Protein AF-A0A8J4GM22-F1 (afdb_monomer)

Radius of gyration: 47.21 Å; Cα contacts (8 Å, |Δi|>4): 426; chains: 1; bounding box: 125×74×125 Å

Solvent-accessible surface area (backbone atoms only — not comparable to full-atom values): 36201 Å² total; per-residue (Å²): 140,79,90,80,89,84,86,87,88,87,83,91,80,89,82,84,86,87,79,89,84,83,90,82,89,83,86,84,83,87,82,82,90,81,92,77,83,81,80,82,82,84,78,85,82,79,86,81,78,82,86,79,85,82,81,85,83,84,86,86,83,88,88,83,91,79,90,82,90,79,90,78,91,88,84,84,91,88,82,87,88,84,87,84,86,90,83,87,86,89,84,86,89,90,89,87,78,80,75,73,51,53,61,50,50,50,51,50,49,50,51,50,48,47,52,50,51,53,50,48,52,52,49,50,51,52,49,51,53,51,51,52,50,52,50,51,55,52,48,53,53,50,54,51,51,50,53,50,50,52,51,50,51,52,52,50,51,51,48,52,51,51,52,51,51,51,56,59,68,68,51,79,76,40,59,66,45,91,52,80,53,51,46,39,69,74,63,79,39,88,57,54,51,57,55,52,59,72,46,36,85,80,39,56,86,64,54,35,61,39,49,53,47,50,39,50,34,40,53,47,43,74,58,23,39,33,63,24,60,54,40,49,40,53,44,51,31,50,48,25,52,50,33,50,50,56,23,36,43,47,24,23,24,67,13,77,46,50,73,67,56,46,49,51,50,50,59,73,58,65,80,54,83,75,75,85,87,61,80,56,59,31,48,31,37,50,51,53,43,49,56,49,38,54,50,45,50,49,53,37,60,69,45,49,59,24,47,47,81,56,17,66,59,42,49,57,67,54,58,44,68,61,52,52,49,52,52,51,46,55,49,49,55,52,37,53,50,49,51,50,52,50,52,40,28,62,74,13,89,28,39,87,74,49,53,68,72,58,53,53,53,46,50,52,29,50,45,42,44,74,67,41,75,70,86,71,72,46,37,55,54,43,36,51,51,34,54,75,58,69,27,68,69,46,38,39,74,41,36,62,72,52,54,68,35,66,66,50,43,46,57,49,35,54,70,26,80,50,48,70,68,56,50,36,51,44,37,43,63,63,47,44,75,48,58,62,72,54,44,60,38,70,63,55,53,47,48,43,49,75,76,42,64,90,48,69,58,42,43,50,64,61,46,66,61,48,46,63,59,49,55,74,63,62,77,91,74,81,47,66,66,57,44,52,49,49,48,58,47,54,67,36,67,68,46,42,54,51,36,51,52,49,34,36,53,49,52,73,49,76,79,72,86,89,67,82,50,78,69,71,53,50,48,33,54,64,25,51,42,47,50,44,69,58,79,90,45,79,68,45,62,56,54,52,52,51,51,50,48,52,52,50,48,54,55,53,74,72,53,85,86,81,91,78,94,75,86,78,78,85,79,78,88,89,74,78,62,72,62,63,57,50,50,54,52,53,56,61,67,73,67,68,78,89,83,81,88,130

Sequence (598 aa):
MGCGASQPAPRAAEPTAPEKAPATTGGSVSGGAQGAIPPPSPTPAKPLTPPKSPAAPTSAPSRKVTEVASSKELAKEVTSASSPALNAPSKSPSVASSRASSARREQEAAAAAKAAADAQAAQEEARASRLAQLAAEAQAARDEATAAAEAQAAAAAAAAAAEAAAAEAARPIPVARDSPLIDVIRGEAFDIRDKVKDSMPSMPFPVSAAAKEVVTLANQSANCFANADNLSALRQRAVAGLALLHIYSDLLRDAPPTPAAAAAAAAAVGGGAAVPGGAAAGMGLHAATSTFRDLVAAMSAFARPYCGRGCVLHMLAADPAAEKAAFARLVSELTILADDLMNRARNSRGWSGVPQSLSGRADDALLVLRLGPSYTDHLTKLQGAVKSAGGLDTVCGSPEAFLDSALVIQELSLGSKISKDLAVSLLTAHADRSPARLLQQPELRLLWRTSFGSEAEVSWGAWWEAFPAGIAKLPGLGMGPLAQKLGAMLADELSKAAFQRHVLAANNVIPVAGRGLESEAGISAYALAAAFGAPLTDAAAAGFDDLAGEVAAALASATVPIEGPYQLPPLPPLHVPREELAEKVAAALQGGDGSKCR

Mean predicted aligned error: 19.18 Å

InterPro domains:
  IPR051425 Formin Homology [PTHR45725] (91-565)

Nearest PDB structures (foldseek):
  2jsw-assembly1_A  TM=3.229E-01  e=4.312E+00  Mus musculus
  2d29-assembly1_A  TM=3.434E-01  e=6.678E+00  Thermus thermophilus HB8
  3nf4-assembly1_B-2  TM=3.512E-01  e=8.310E+00  Mycolicibacterium thermoresistibile

Organism: NCBI:txid1737510

Structure (mmCIF, N/CA/C/O backbone):
data_AF-A0A8J4GM22-F1
#
_entry.id   AF-A0A8J4GM22-F1
#
loop_
_atom_site.group_PDB
_atom_site.id
_atom_site.type_symbol
_atom_site.label_atom_id
_atom_site.label_alt_id
_atom_site.label_comp_id
_atom_site.label_asym_id
_atom_site.label_entity_id
_atom_site.label_seq_id
_atom_site.pdbx_PDB_ins_code
_atom_site.Cartn_x
_atom_site.Cartn_y
_atom_site.Cartn_z
_atom_site.occupancy
_atom_site.B_iso_or_equiv
_atom_site.auth_seq_id
_atom_site.auth_comp_id
_atom_site.auth_asym_id
_atom_site.auth_atom_id
_atom_site.pdbx_PDB_model_num
ATOM 1 N N . MET A 1 1 ? 62.733 -4.405 -6.139 1.00 35.25 1 MET A N 1
ATOM 2 C CA . MET A 1 1 ? 62.436 -4.429 -7.588 1.00 35.25 1 MET A CA 1
ATOM 3 C C . MET A 1 1 ? 60.925 -4.343 -7.715 1.00 35.25 1 MET A C 1
ATOM 5 O O . MET A 1 1 ? 60.274 -5.187 -7.130 1.00 35.25 1 MET A O 1
ATOM 9 N N . GLY A 1 2 ? 60.270 -3.373 -8.333 1.00 33.25 2 GLY A N 1
ATOM 10 C CA . GLY A 1 2 ? 60.649 -2.154 -9.035 1.00 33.25 2 GLY A CA 1
ATOM 11 C C . GLY A 1 2 ? 59.340 -1.569 -9.595 1.00 33.25 2 GLY A C 1
ATOM 12 O O . GLY A 1 2 ? 58.549 -2.342 -10.116 1.00 33.25 2 GLY A O 1
ATOM 13 N N . CYS A 1 3 ? 59.139 -0.261 -9.387 1.00 32.84 3 CYS A N 1
ATOM 14 C CA . CYS A 1 3 ? 58.398 0.757 -10.165 1.00 32.84 3 CYS A CA 1
ATOM 15 C C . CYS A 1 3 ? 57.112 0.378 -10.945 1.00 32.84 3 CYS A C 1
ATOM 17 O O . CYS A 1 3 ? 57.103 -0.587 -11.688 1.00 32.84 3 CYS A O 1
ATOM 19 N N . GLY A 1 4 ? 56.028 1.161 -10.977 1.00 31.83 4 GLY A N 1
ATOM 20 C CA . GLY A 1 4 ? 55.754 2.529 -10.525 1.00 31.83 4 GLY A CA 1
ATOM 21 C C . GLY A 1 4 ? 54.597 3.154 -11.342 1.00 31.83 4 GLY A C 1
ATOM 22 O O . GLY A 1 4 ? 54.281 2.632 -12.406 1.00 31.83 4 GLY A O 1
ATOM 23 N N . ALA A 1 5 ? 54.069 4.294 -10.849 1.00 36.69 5 ALA A N 1
ATOM 24 C CA . ALA A 1 5 ? 53.465 5.430 -11.591 1.00 36.69 5 ALA A CA 1
ATOM 25 C C . ALA A 1 5 ? 52.091 5.183 -12.289 1.00 36.69 5 ALA A C 1
ATOM 27 O O . ALA A 1 5 ? 51.874 4.129 -12.858 1.00 36.69 5 ALA A O 1
ATOM 28 N N . SER A 1 6 ? 51.079 6.063 -12.340 1.00 34.28 6 SER A N 1
ATOM 29 C CA . SER A 1 6 ? 50.893 7.483 -11.998 1.00 34.28 6 SER A CA 1
ATOM 30 C C . SER A 1 6 ? 49.385 7.821 -11.903 1.00 34.28 6 SER A C 1
ATOM 32 O O . SER A 1 6 ? 48.554 7.176 -12.534 1.00 34.28 6 SER A O 1
ATOM 34 N N . GLN A 1 7 ? 49.072 8.876 -11.144 1.00 37.50 7 GLN A N 1
ATOM 35 C CA . GLN A 1 7 ? 47.812 9.654 -11.071 1.00 37.50 7 GLN A CA 1
ATOM 36 C C . GLN A 1 7 ? 47.482 10.378 -12.413 1.00 37.50 7 GLN A C 1
ATOM 38 O O . GLN A 1 7 ? 48.408 10.511 -13.218 1.00 37.50 7 GLN A O 1
ATOM 43 N N . PRO A 1 8 ? 46.245 10.890 -12.683 1.00 52.12 8 PRO A N 1
ATOM 44 C CA . PRO A 1 8 ? 45.734 12.095 -11.994 1.00 52.12 8 PRO A CA 1
ATOM 45 C C . PRO A 1 8 ? 44.201 12.255 -11.820 1.00 52.12 8 PRO A C 1
ATOM 47 O O . PRO A 1 8 ? 43.378 11.587 -12.438 1.00 52.12 8 PRO A O 1
ATOM 50 N N . ALA A 1 9 ? 43.853 13.208 -10.948 1.00 42.12 9 ALA A N 1
ATOM 51 C CA . ALA A 1 9 ? 42.514 13.722 -10.642 1.00 42.12 9 ALA A CA 1
ATOM 52 C C . ALA A 1 9 ? 41.910 14.601 -11.758 1.00 42.12 9 ALA A C 1
ATOM 54 O O . ALA A 1 9 ? 42.650 15.132 -12.590 1.00 42.12 9 ALA A O 1
ATOM 55 N N . PRO A 1 10 ? 40.598 14.905 -11.676 1.00 53.06 10 PRO A N 1
ATOM 56 C CA . PRO A 1 10 ? 40.133 16.225 -12.088 1.00 53.06 10 PRO A CA 1
ATOM 57 C C . PRO A 1 10 ? 39.204 16.938 -11.089 1.00 53.06 10 PRO A C 1
ATOM 59 O O . PRO A 1 10 ? 38.566 16.354 -10.217 1.00 53.06 10 PRO A O 1
ATOM 62 N N . ARG A 1 11 ? 39.215 18.261 -11.272 1.00 35.34 11 ARG A N 1
ATOM 63 C CA . ARG A 1 11 ? 38.617 19.364 -10.515 1.00 35.34 11 ARG A CA 1
ATOM 64 C C . ARG A 1 11 ? 37.084 19.383 -10.545 1.00 35.34 11 ARG A C 1
ATOM 66 O O . ARG A 1 11 ? 36.478 19.077 -11.566 1.00 35.34 11 ARG A O 1
ATOM 73 N N . ALA A 1 12 ? 36.500 19.872 -9.451 1.00 33.97 12 ALA A N 1
ATOM 74 C CA . ALA A 1 12 ? 35.110 20.302 -9.357 1.00 33.97 12 ALA A CA 1
ATOM 75 C C . ALA A 1 12 ? 34.897 21.652 -10.068 1.00 33.97 12 ALA A C 1
ATOM 77 O O . ALA A 1 12 ? 35.715 22.564 -9.930 1.00 33.97 12 ALA A O 1
ATOM 78 N N . ALA A 1 13 ? 33.789 21.768 -10.799 1.00 37.97 13 ALA A N 1
ATOM 79 C CA . ALA A 1 13 ? 33.247 23.020 -11.309 1.00 37.97 13 ALA A CA 1
ATOM 80 C C . ALA A 1 13 ? 31.799 23.154 -10.810 1.00 37.97 13 ALA A C 1
ATOM 82 O O . ALA A 1 13 ? 30.974 22.273 -11.053 1.00 37.97 13 ALA A O 1
ATOM 83 N N . GLU A 1 14 ? 31.521 24.237 -10.084 1.00 41.38 14 GLU A N 1
ATOM 84 C CA . GLU A 1 14 ? 30.175 24.700 -9.733 1.00 41.38 14 GLU A CA 1
ATOM 85 C C . GLU A 1 14 ? 29.435 25.206 -10.979 1.00 41.38 14 GLU A C 1
ATOM 87 O O . GLU A 1 14 ? 30.042 25.894 -11.805 1.00 41.38 14 GLU A O 1
ATOM 92 N N . PRO A 1 15 ? 28.115 24.975 -11.083 1.00 48.56 15 PRO A N 1
ATOM 93 C CA . PRO A 1 15 ? 27.258 25.822 -11.889 1.00 48.56 15 PRO A CA 1
ATOM 94 C C . PRO A 1 15 ? 26.324 26.685 -11.031 1.00 48.56 15 PRO A C 1
ATOM 96 O O . PRO A 1 15 ? 25.551 26.219 -10.194 1.00 48.56 15 PRO A O 1
ATOM 99 N N . THR A 1 16 ? 26.416 27.973 -11.332 1.00 38.19 16 THR A N 1
ATOM 100 C CA . THR A 1 16 ? 25.575 29.111 -10.970 1.00 38.19 16 THR A CA 1
ATOM 101 C C . THR A 1 16 ? 24.104 28.908 -11.358 1.00 38.19 16 THR A C 1
ATOM 103 O O . THR A 1 16 ? 23.786 28.437 -12.450 1.00 38.19 16 THR A O 1
ATOM 106 N N . ALA A 1 17 ? 23.197 29.327 -10.473 1.00 42.97 17 ALA A N 1
ATOM 107 C CA . ALA A 1 17 ? 21.759 29.416 -10.721 1.00 42.97 17 ALA A CA 1
ATOM 108 C C . ALA A 1 17 ? 21.400 30.595 -11.647 1.00 42.97 17 ALA A C 1
ATOM 110 O O . ALA A 1 17 ? 22.070 31.629 -11.587 1.00 42.97 17 ALA A O 1
ATOM 111 N N . PRO A 1 18 ? 20.288 30.508 -12.401 1.00 52.31 18 PRO A N 1
ATOM 112 C CA . PRO A 1 18 ? 19.575 31.690 -12.846 1.00 52.31 18 PRO A CA 1
ATOM 113 C C . PRO A 1 18 ? 18.216 31.874 -12.158 1.00 52.31 18 PRO A C 1
ATOM 115 O O . PRO A 1 18 ? 17.542 30.956 -11.694 1.00 52.31 18 PRO A O 1
ATOM 118 N N . GLU A 1 19 ? 17.894 33.153 -12.107 1.00 36.34 19 GLU A N 1
ATOM 119 C CA . GLU A 1 19 ? 16.958 33.900 -11.290 1.00 36.34 19 GLU A CA 1
ATOM 120 C C . GLU A 1 19 ? 15.553 34.007 -11.928 1.00 36.34 19 GLU A C 1
ATOM 122 O O . GLU A 1 19 ? 15.370 33.791 -13.125 1.00 36.34 19 GLU A O 1
ATOM 127 N N . LYS A 1 20 ? 14.558 34.338 -11.089 1.00 39.25 20 LYS A N 1
ATOM 128 C CA . LYS A 1 20 ? 13.142 34.678 -11.390 1.00 39.25 20 LYS A CA 1
ATOM 129 C C . LYS A 1 20 ? 13.026 35.711 -12.535 1.00 39.25 20 LYS A C 1
ATOM 131 O O . LYS A 1 20 ? 13.919 36.525 -12.698 1.00 39.25 20 LYS A O 1
ATOM 136 N N . ALA A 1 21 ? 11.951 35.826 -13.325 1.00 39.94 21 ALA A N 1
ATOM 137 C CA . ALA A 1 21 ? 10.521 36.061 -13.023 1.00 39.94 21 ALA A CA 1
ATOM 138 C C . ALA A 1 21 ? 9.739 36.172 -14.382 1.00 39.94 21 ALA A C 1
ATOM 140 O O . ALA A 1 21 ? 10.370 35.947 -15.414 1.00 39.94 21 ALA A O 1
ATOM 141 N N . PRO A 1 22 ? 8.464 36.636 -14.487 1.00 52.25 22 PRO A N 1
ATOM 142 C CA . PRO A 1 22 ? 7.407 36.815 -13.490 1.00 52.25 22 PRO A CA 1
ATOM 143 C C . PRO A 1 22 ? 6.038 36.204 -13.887 1.00 52.25 22 PRO A C 1
ATOM 145 O O . PRO A 1 22 ? 5.769 35.810 -15.020 1.00 52.25 22 PRO A O 1
ATOM 148 N N . ALA A 1 23 ? 5.145 36.199 -12.898 1.00 38.38 23 ALA A N 1
ATOM 149 C CA . ALA A 1 23 ? 3.722 35.929 -13.019 1.00 38.38 23 ALA A CA 1
ATOM 150 C C . ALA A 1 23 ? 2.987 36.989 -13.860 1.00 38.38 23 ALA A C 1
ATOM 152 O O . ALA A 1 23 ? 3.248 38.184 -13.734 1.00 38.38 23 ALA A O 1
ATOM 153 N N . THR A 1 24 ? 1.990 36.550 -14.630 1.00 36.03 24 THR A N 1
ATOM 154 C CA . THR A 1 24 ? 0.902 37.401 -15.123 1.00 36.03 24 THR A CA 1
ATOM 155 C C . THR A 1 24 ? -0.438 36.788 -14.730 1.00 36.03 24 THR A C 1
ATOM 157 O O . THR A 1 24 ? -0.842 35.721 -15.181 1.00 36.03 24 THR A O 1
ATOM 160 N N . THR A 1 25 ? -1.105 37.486 -13.819 1.00 36.16 25 THR A N 1
ATOM 161 C CA . THR A 1 25 ? -2.525 37.384 -13.488 1.00 36.16 25 THR A CA 1
ATOM 162 C C . THR A 1 25 ? -3.356 38.137 -14.521 1.00 36.16 25 THR A C 1
ATOM 164 O O . THR A 1 25 ? -3.021 39.269 -14.865 1.00 36.16 25 THR A O 1
ATOM 167 N N . GLY A 1 26 ? -4.483 37.563 -14.936 1.00 33.03 26 GLY A N 1
ATOM 168 C CA . GLY A 1 26 ? -5.502 38.273 -15.707 1.00 33.03 26 GLY A CA 1
ATOM 169 C C . GLY A 1 26 ? -6.612 37.337 -16.167 1.00 33.03 26 GLY A C 1
ATOM 170 O O . GLY A 1 26 ? -6.520 36.753 -17.239 1.00 33.03 26 GLY A O 1
ATOM 171 N N . GLY A 1 27 ? -7.641 37.160 -15.338 1.00 34.75 27 GLY A N 1
ATOM 172 C CA . GLY A 1 27 ? -8.864 36.456 -15.726 1.00 34.75 27 GLY A CA 1
ATOM 173 C C . GLY A 1 27 ? -9.862 37.373 -16.430 1.00 34.75 27 GLY A C 1
ATOM 174 O O . GLY A 1 27 ? -9.801 38.584 -16.234 1.00 34.75 27 GLY A O 1
ATOM 175 N N . SER A 1 28 ? -10.813 36.798 -17.178 1.00 30.81 28 SER A N 1
ATOM 176 C CA . SER A 1 28 ? -12.218 37.243 -17.179 1.00 30.81 28 SER A CA 1
ATOM 177 C C . SER A 1 28 ? -13.134 36.527 -18.185 1.00 30.81 28 SER A C 1
ATOM 179 O O . SER A 1 28 ? -12.889 36.531 -19.382 1.00 30.81 28 SER A O 1
ATOM 181 N N . VAL A 1 29 ? -14.217 35.994 -17.608 1.00 33.44 29 VAL A N 1
ATOM 182 C CA . VAL A 1 29 ? -15.642 35.942 -18.006 1.00 33.44 29 VAL A CA 1
ATOM 183 C C . VAL A 1 29 ? -16.123 35.350 -19.356 1.00 33.44 29 VAL A C 1
ATOM 185 O O . VAL A 1 29 ? -15.887 35.877 -20.433 1.00 33.44 29 VAL A O 1
ATOM 188 N N . SER A 1 30 ? -17.000 34.344 -19.187 1.00 33.66 30 SER A N 1
ATOM 189 C CA . SER A 1 30 ? -18.301 34.078 -19.850 1.00 33.66 30 SER A CA 1
ATOM 190 C C . SER A 1 30 ? -18.433 33.863 -21.361 1.00 33.66 30 SER A C 1
ATOM 192 O O . SER A 1 30 ? -18.213 34.771 -22.152 1.00 33.66 30 SER A O 1
ATOM 194 N N . GLY A 1 31 ? -19.145 32.776 -21.692 1.00 30.44 31 GLY A N 1
ATOM 195 C CA . GLY A 1 31 ? -20.363 32.892 -22.504 1.00 30.44 31 GLY A CA 1
ATOM 196 C C . GLY A 1 31 ? -20.558 31.848 -23.606 1.00 30.44 31 GLY A C 1
ATOM 197 O O . GLY A 1 31 ? -19.811 31.825 -24.569 1.00 30.44 31 GLY A O 1
ATOM 198 N N . GLY A 1 32 ? -21.658 31.091 -23.507 1.00 30.34 32 GLY A N 1
ATOM 199 C CA . GLY A 1 32 ? -22.561 30.865 -24.645 1.00 30.34 32 GLY A CA 1
ATOM 200 C C . GLY A 1 32 ? -22.270 29.719 -25.620 1.00 30.34 32 GLY A C 1
ATOM 201 O O . GLY A 1 32 ? -21.440 29.837 -26.506 1.00 30.34 32 GLY A O 1
ATOM 202 N N . ALA A 1 33 ? -23.071 28.658 -25.481 1.00 33.34 33 ALA A N 1
ATOM 203 C CA . ALA A 1 33 ? -23.758 27.888 -26.527 1.00 33.34 33 ALA A CA 1
ATOM 204 C C . ALA A 1 33 ? -23.201 27.882 -27.970 1.00 33.34 33 ALA A C 1
ATOM 206 O O . ALA A 1 33 ? -23.183 28.911 -28.630 1.00 33.34 33 ALA A O 1
ATOM 207 N N . GLN A 1 34 ? -23.006 26.687 -28.537 1.00 34.66 34 GLN A N 1
ATOM 208 C CA . GLN A 1 34 ? -23.860 26.127 -29.603 1.00 34.66 34 GLN A CA 1
ATOM 209 C C . GLN A 1 34 ? -23.252 24.836 -30.160 1.00 34.66 34 GLN A C 1
ATOM 211 O O . GLN A 1 34 ? -22.038 24.664 -30.226 1.00 34.66 34 GLN A O 1
ATOM 216 N N . GLY A 1 35 ? -24.137 23.905 -30.517 1.00 38.88 35 GLY A N 1
ATOM 217 C CA . GLY A 1 35 ? -23.784 22.611 -31.079 1.00 38.88 35 GLY A CA 1
ATOM 218 C C . GLY A 1 35 ? -23.096 22.728 -32.435 1.00 38.88 35 GLY A C 1
ATOM 219 O O . GLY A 1 35 ? -23.490 23.525 -33.283 1.00 38.88 35 GLY A O 1
ATOM 220 N N . ALA A 1 36 ? -22.105 21.867 -32.643 1.00 36.75 36 ALA A N 1
ATOM 221 C CA . ALA A 1 36 ? -21.529 21.601 -33.945 1.00 36.75 36 ALA A CA 1
ATOM 222 C C . ALA A 1 36 ? -21.524 20.087 -34.185 1.00 36.75 36 ALA A C 1
ATOM 224 O O . ALA A 1 36 ? -21.083 19.286 -33.363 1.00 36.75 36 ALA A O 1
ATOM 225 N N . ILE A 1 37 ? -22.106 19.747 -35.325 1.00 45.72 37 ILE A N 1
ATOM 226 C CA . ILE A 1 37 ? -22.328 18.432 -35.914 1.00 45.72 37 ILE A CA 1
ATOM 227 C C . ILE A 1 37 ? -20.974 17.735 -36.164 1.00 45.72 37 ILE A C 1
ATOM 229 O O . ILE A 1 37 ? -20.063 18.391 -36.674 1.00 45.72 37 ILE A O 1
ATOM 233 N N . PRO A 1 38 ? -20.806 16.432 -35.862 1.00 58.88 38 PRO A N 1
ATOM 234 C CA . PRO A 1 38 ? -19.586 15.717 -36.224 1.00 58.88 38 PRO A CA 1
ATOM 235 C C . PRO A 1 38 ? -19.507 15.502 -37.750 1.00 58.88 38 PRO A C 1
ATOM 237 O O . PRO A 1 38 ? -20.522 15.171 -38.371 1.00 58.88 38 PRO A O 1
ATOM 240 N N . PRO A 1 39 ? -18.328 15.667 -38.380 1.00 59.03 39 PRO A N 1
ATOM 241 C CA . PRO A 1 39 ? -18.151 15.390 -39.803 1.00 59.03 39 PRO A CA 1
ATOM 242 C C . PRO A 1 39 ? -18.278 13.882 -40.106 1.00 59.03 39 PRO A C 1
ATOM 244 O O . PRO A 1 39 ? -17.994 13.050 -39.239 1.00 59.03 39 PRO A O 1
ATOM 247 N N . PRO A 1 40 ? -18.705 13.509 -41.327 1.00 58.16 40 PRO A N 1
ATOM 248 C CA . PRO A 1 40 ? -18.985 12.124 -41.676 1.00 58.16 40 PRO A CA 1
ATOM 249 C C . PRO A 1 40 ? -17.716 11.270 -41.765 1.00 58.16 40 PRO A C 1
ATOM 251 O O . PRO A 1 40 ? -16.660 11.706 -42.224 1.00 58.16 40 PRO A O 1
ATOM 254 N N . SER A 1 41 ? -17.869 10.015 -41.349 1.00 51.00 41 SER A N 1
ATOM 255 C CA . SER A 1 41 ? -16.891 8.938 -41.470 1.00 51.00 41 SER A CA 1
ATOM 256 C C . SER A 1 41 ? -16.449 8.728 -42.928 1.00 51.00 41 SER A C 1
ATOM 258 O O . SER A 1 41 ? -17.306 8.704 -43.816 1.00 51.00 41 SER A O 1
ATOM 260 N N . PRO A 1 42 ? -15.152 8.510 -43.208 1.00 56.09 42 PRO A N 1
ATOM 261 C CA . PRO A 1 42 ? -14.713 8.113 -44.537 1.00 56.09 42 PRO A CA 1
ATOM 262 C C . PRO A 1 42 ? -15.101 6.656 -44.835 1.00 56.09 42 PRO A C 1
ATOM 264 O O . PRO A 1 42 ? -14.815 5.732 -44.074 1.00 56.09 42 PRO A O 1
ATOM 267 N N . THR A 1 43 ? -15.761 6.479 -45.974 1.00 51.78 43 THR A N 1
ATOM 268 C CA . THR A 1 43 ? -16.148 5.220 -46.623 1.00 51.78 43 THR A CA 1
ATOM 269 C C . THR A 1 43 ? -14.924 4.318 -46.880 1.00 51.78 43 THR A C 1
ATOM 271 O O . THR A 1 43 ? -13.850 4.831 -47.202 1.00 51.78 43 THR A O 1
ATOM 274 N N . PRO A 1 44 ? -15.056 2.979 -46.791 1.00 44.62 44 PRO A N 1
ATOM 275 C CA . PRO A 1 44 ? -13.937 2.046 -46.927 1.00 44.62 44 PRO A CA 1
ATOM 276 C C . PRO A 1 44 ? -13.345 2.039 -48.342 1.00 44.62 44 PRO A C 1
ATOM 278 O O . PRO A 1 44 ? -14.051 1.848 -49.335 1.00 44.62 44 PRO A O 1
ATOM 281 N N . ALA A 1 45 ? -12.024 2.199 -48.428 1.00 41.38 45 ALA A N 1
ATOM 282 C CA . ALA A 1 45 ? -11.275 1.994 -49.659 1.00 41.38 45 ALA A CA 1
ATOM 283 C C . ALA A 1 45 ? -11.318 0.511 -50.074 1.00 41.38 45 ALA A C 1
ATOM 285 O O . ALA A 1 45 ? -11.091 -0.392 -49.269 1.00 41.38 45 ALA A O 1
ATOM 286 N N . LYS A 1 46 ? -11.625 0.278 -51.355 1.00 47.47 46 LYS A N 1
ATOM 287 C CA . LYS A 1 46 ? -11.607 -1.032 -52.020 1.00 47.47 46 LYS A CA 1
ATOM 288 C C . LYS A 1 46 ? -10.208 -1.678 -51.980 1.00 47.47 46 LYS A C 1
ATOM 290 O O . LYS A 1 46 ? -9.209 -0.960 -51.996 1.00 47.47 46 LYS A O 1
ATOM 295 N N . PRO A 1 47 ? -10.134 -3.022 -52.004 1.00 40.75 47 PRO A N 1
ATOM 296 C CA . PRO A 1 47 ? -8.880 -3.762 -51.946 1.00 40.75 47 PRO A CA 1
ATOM 297 C C . PRO A 1 47 ? -8.080 -3.578 -53.240 1.00 40.75 47 PRO A C 1
ATOM 299 O O . PRO A 1 47 ? -8.572 -3.864 -54.333 1.00 40.75 47 PRO A O 1
ATOM 302 N N . LEU A 1 48 ? -6.838 -3.114 -53.111 1.00 44.69 48 LEU A N 1
ATOM 303 C CA . LEU A 1 48 ? -5.874 -3.130 -54.203 1.00 44.69 48 LEU A CA 1
ATOM 304 C C . LEU A 1 48 ? -5.307 -4.545 -54.355 1.00 44.69 48 LEU A C 1
ATOM 306 O O . LEU A 1 48 ? -4.801 -5.158 -53.420 1.00 44.69 48 LEU A O 1
ATOM 310 N N . THR A 1 49 ? -5.453 -5.042 -55.575 1.00 52.78 49 THR A N 1
ATOM 311 C CA . THR A 1 49 ? -4.928 -6.288 -56.127 1.00 52.78 49 THR A CA 1
ATOM 312 C C . THR A 1 49 ? -3.404 -6.422 -55.988 1.00 52.78 49 THR A C 1
ATOM 314 O O . THR A 1 49 ? -2.700 -5.413 -56.048 1.00 52.78 49 THR A O 1
ATOM 317 N N . PRO A 1 50 ? -2.874 -7.656 -55.885 1.00 49.59 50 PRO A N 1
ATOM 318 C CA . PRO A 1 50 ? -1.446 -7.910 -55.705 1.00 49.59 50 PRO A CA 1
ATOM 319 C C . PRO A 1 50 ? -0.658 -7.700 -57.009 1.00 49.59 50 PRO A C 1
ATOM 321 O O . PRO A 1 50 ? -1.142 -8.082 -58.081 1.00 49.59 50 PRO A O 1
ATOM 324 N N . PRO A 1 51 ? 0.575 -7.162 -56.966 1.00 51.53 51 PRO A N 1
ATOM 325 C CA . PRO A 1 51 ? 1.439 -7.177 -58.132 1.00 51.53 51 PRO A CA 1
ATOM 326 C C . PRO A 1 51 ? 2.063 -8.565 -58.348 1.00 51.53 51 PRO A C 1
ATOM 328 O O . PRO A 1 51 ? 2.628 -9.189 -57.452 1.00 51.53 51 PRO A O 1
ATOM 331 N N . LYS A 1 52 ? 1.927 -9.010 -59.599 1.00 39.59 52 LYS A N 1
ATOM 332 C CA . LYS A 1 52 ? 2.537 -10.172 -60.252 1.00 39.59 52 LYS A CA 1
ATOM 333 C C . LYS A 1 52 ? 4.046 -10.280 -60.003 1.00 39.59 52 LYS A C 1
ATOM 335 O O . LYS A 1 52 ? 4.787 -9.325 -60.215 1.00 39.59 52 LYS A O 1
ATOM 340 N N . SER A 1 53 ? 4.489 -11.496 -59.700 1.00 44.12 53 SER A N 1
ATOM 341 C CA . SER A 1 53 ? 5.875 -11.950 -59.836 1.00 44.12 53 SER A CA 1
ATOM 342 C C . SER A 1 53 ? 6.354 -11.872 -61.293 1.00 44.12 53 SER A C 1
ATOM 344 O O . SER A 1 53 ? 5.588 -12.224 -62.195 1.00 44.12 53 SER A O 1
ATOM 346 N N . PRO A 1 54 ? 7.635 -11.559 -61.537 1.00 51.81 54 PRO A N 1
ATOM 347 C CA . PRO A 1 54 ? 8.339 -12.050 -62.707 1.00 51.81 54 PRO A CA 1
ATOM 348 C C . PRO A 1 54 ? 9.300 -13.182 -62.334 1.00 51.81 54 PRO A C 1
ATOM 350 O O . PRO A 1 54 ? 10.085 -13.099 -61.390 1.00 51.81 54 PRO A O 1
ATOM 353 N N . ALA A 1 55 ? 9.179 -14.253 -63.110 1.00 35.84 55 ALA A N 1
ATOM 354 C CA . ALA A 1 55 ? 10.020 -15.432 -63.100 1.00 35.84 55 ALA A CA 1
ATOM 355 C C . ALA A 1 55 ? 11.446 -15.144 -63.612 1.00 35.84 55 ALA A C 1
ATOM 357 O O . ALA A 1 55 ? 11.702 -14.152 -64.293 1.00 35.84 55 ALA A O 1
ATOM 358 N N . ALA A 1 56 ? 12.336 -16.073 -63.266 1.00 41.88 56 ALA A N 1
ATOM 359 C CA . ALA A 1 56 ? 13.754 -16.170 -63.599 1.00 41.88 56 ALA A CA 1
ATOM 360 C C . ALA A 1 56 ? 14.104 -16.045 -65.098 1.00 41.88 56 ALA A C 1
ATOM 362 O O . ALA A 1 56 ? 13.247 -16.206 -65.969 1.00 41.88 56 ALA A O 1
ATOM 363 N N . PRO A 1 57 ? 15.412 -15.928 -65.394 1.00 52.97 57 PRO A N 1
ATOM 364 C CA . PRO A 1 57 ? 16.024 -17.027 -66.139 1.00 52.97 57 PRO A CA 1
ATOM 365 C C . PRO A 1 57 ? 17.390 -17.497 -65.595 1.00 52.97 57 PRO A C 1
ATOM 367 O O . PRO A 1 57 ? 18.325 -16.731 -65.395 1.00 52.97 57 PRO A O 1
ATOM 370 N N . THR A 1 58 ? 17.448 -18.810 -65.366 1.00 36.03 58 THR A N 1
ATOM 371 C CA . THR A 1 58 ? 18.440 -19.794 -65.848 1.00 36.03 58 THR A CA 1
ATOM 372 C C . THR A 1 58 ? 19.914 -19.413 -66.102 1.00 36.03 58 THR A C 1
ATOM 374 O O . THR A 1 58 ? 20.255 -18.765 -67.085 1.00 36.03 58 THR A O 1
ATOM 377 N N . SER A 1 59 ? 20.756 -20.116 -65.325 1.00 34.50 59 SER A N 1
ATOM 378 C CA . SER A 1 59 ? 21.945 -20.922 -65.698 1.00 34.50 59 SER A CA 1
ATOM 379 C C . SER A 1 59 ? 23.324 -20.285 -65.969 1.00 34.50 59 SER A C 1
ATOM 381 O O . SER A 1 59 ? 23.493 -19.388 -66.783 1.00 34.50 59 SER A O 1
ATOM 383 N N . ALA A 1 60 ? 24.312 -20.893 -65.291 1.00 38.97 60 ALA A N 1
ATOM 384 C CA . ALA A 1 60 ? 25.774 -20.745 -65.357 1.00 38.97 60 ALA A CA 1
ATOM 385 C C . ALA A 1 60 ? 26.395 -21.305 -66.665 1.00 38.97 60 ALA A C 1
ATOM 387 O O . ALA A 1 60 ? 25.664 -21.937 -67.432 1.00 38.97 60 ALA A O 1
ATOM 388 N N . PRO A 1 61 ? 27.722 -21.153 -66.929 1.00 51.19 61 PRO A N 1
ATOM 389 C CA . PRO A 1 61 ? 28.705 -22.101 -66.356 1.00 51.19 61 PRO A CA 1
ATOM 390 C C . PRO A 1 61 ? 30.170 -21.606 -66.137 1.00 51.19 61 PRO A C 1
ATOM 392 O O . PRO A 1 61 ? 30.685 -20.755 -66.846 1.00 51.19 61 PRO A O 1
ATOM 395 N N . SER A 1 62 ? 30.841 -22.272 -65.183 1.00 36.34 62 SER A N 1
ATOM 396 C CA . SER A 1 62 ? 32.203 -22.869 -65.199 1.00 36.34 62 SER A CA 1
ATOM 397 C C . SER A 1 62 ? 33.504 -22.128 -65.604 1.00 36.34 62 SER A C 1
ATOM 399 O O . SER A 1 62 ? 33.586 -21.461 -66.625 1.00 36.34 62 SER A O 1
ATOM 401 N N . ARG A 1 63 ? 34.581 -22.583 -64.914 1.00 34.25 63 ARG A N 1
ATOM 402 C CA . ARG A 1 63 ? 36.050 -22.573 -65.203 1.00 34.25 63 ARG A CA 1
ATOM 403 C C . ARG A 1 63 ? 36.821 -21.320 -64.736 1.00 34.25 63 ARG A C 1
ATOM 405 O O . ARG A 1 63 ? 36.319 -20.223 -64.863 1.00 34.25 63 ARG A O 1
ATOM 412 N N . LYS A 1 64 ? 38.063 -21.384 -64.231 1.00 32.69 64 LYS A N 1
ATOM 413 C CA . LYS A 1 64 ? 39.047 -22.465 -64.002 1.00 32.69 64 LYS A CA 1
ATOM 414 C C . LYS A 1 64 ? 40.127 -21.943 -63.032 1.00 32.69 64 LYS A C 1
ATOM 416 O O . LYS A 1 64 ? 40.421 -20.755 -63.023 1.00 32.69 64 LYS A O 1
ATOM 421 N N . VAL A 1 65 ? 40.741 -22.868 -62.304 1.00 42.66 65 VAL A N 1
ATOM 422 C CA . VAL A 1 65 ? 41.984 -22.732 -61.524 1.00 42.66 65 VAL A CA 1
ATOM 423 C C . VAL A 1 65 ? 43.218 -22.782 -62.441 1.00 42.66 65 VAL A C 1
ATOM 425 O O . VAL A 1 65 ? 43.222 -23.607 -63.354 1.00 42.66 65 VAL A O 1
ATOM 428 N N . THR A 1 66 ? 44.237 -21.959 -62.144 1.00 34.66 66 THR A N 1
ATOM 429 C CA . THR A 1 66 ? 45.702 -22.108 -62.408 1.00 34.66 66 THR A CA 1
ATOM 430 C C . THR A 1 66 ? 46.372 -20.870 -61.785 1.00 34.66 66 THR A C 1
ATOM 432 O O . THR A 1 66 ? 45.939 -19.766 -62.091 1.00 34.66 66 THR A O 1
ATOM 435 N N . GLU A 1 67 ? 47.232 -20.900 -60.762 1.00 38.34 67 GLU A N 1
ATOM 436 C CA . GLU A 1 67 ? 48.571 -21.503 -60.597 1.00 38.34 67 GLU A CA 1
ATOM 437 C C . GLU A 1 67 ? 49.591 -21.124 -61.691 1.00 38.34 67 GLU A C 1
ATOM 439 O O . GLU A 1 67 ? 49.306 -21.307 -62.872 1.00 38.34 67 GLU A O 1
ATOM 444 N N . VAL A 1 68 ? 50.767 -20.640 -61.239 1.00 34.66 68 VAL A N 1
ATOM 445 C CA . VAL A 1 68 ? 52.150 -20.772 -61.773 1.00 34.66 68 VAL A CA 1
ATOM 446 C C . VAL A 1 68 ? 52.970 -19.463 -61.626 1.00 34.66 68 VAL A C 1
ATOM 448 O O . VAL A 1 68 ? 52.656 -18.438 -62.221 1.00 34.66 68 VAL A O 1
ATOM 451 N N . ALA A 1 69 ? 53.985 -19.534 -60.744 1.00 35.38 69 ALA A N 1
ATOM 452 C CA . ALA A 1 69 ? 55.417 -19.160 -60.864 1.00 35.38 69 ALA A CA 1
ATOM 453 C C . ALA A 1 69 ? 55.906 -18.431 -62.151 1.00 35.38 69 ALA A C 1
ATOM 455 O O . ALA A 1 69 ? 55.303 -18.544 -63.200 1.00 35.38 69 ALA A O 1
ATOM 456 N N . SER A 1 70 ? 57.072 -17.788 -62.286 1.00 32.22 70 SER A N 1
ATOM 457 C CA . SER A 1 70 ? 58.237 -17.371 -61.488 1.00 32.22 70 SER A CA 1
ATOM 458 C C . SER A 1 70 ? 59.257 -16.818 -62.517 1.00 32.22 70 SER A C 1
ATOM 460 O O . SER A 1 70 ? 59.295 -17.332 -63.632 1.00 32.22 70 SER A O 1
ATOM 462 N N . SER A 1 71 ? 60.146 -15.897 -62.097 1.00 37.78 71 SER A N 1
ATOM 463 C CA . SER A 1 71 ? 61.497 -15.624 -62.669 1.00 37.78 71 SER A CA 1
ATOM 464 C C . SER A 1 71 ? 61.583 -14.911 -64.046 1.00 37.78 71 SER A C 1
ATOM 466 O O . SER A 1 71 ? 60.715 -15.085 -64.885 1.00 37.78 71 SER A O 1
ATOM 468 N N . LYS A 1 72 ? 62.603 -14.108 -64.410 1.00 36.12 72 LYS A N 1
ATOM 469 C CA . LYS A 1 72 ? 63.944 -13.802 -63.857 1.00 36.12 72 LYS A CA 1
ATOM 470 C C . LYS A 1 72 ? 64.582 -12.602 -64.612 1.00 36.12 72 LYS A C 1
ATOM 472 O O . LYS A 1 72 ? 64.290 -12.458 -65.790 1.00 36.12 72 LYS A O 1
ATOM 477 N N . GLU A 1 73 ? 65.484 -11.876 -63.921 1.00 36.44 73 GLU A N 1
ATOM 478 C CA . GLU A 1 73 ? 66.828 -11.333 -64.313 1.00 36.44 73 GLU A CA 1
ATOM 479 C C . GLU A 1 73 ? 67.065 -10.626 -65.676 1.00 36.44 73 GLU A C 1
ATOM 481 O O . GLU A 1 73 ? 66.469 -10.982 -66.678 1.00 36.44 73 GLU A O 1
ATOM 486 N N . LEU A 1 74 ? 67.952 -9.633 -65.870 1.00 34.28 74 LEU A N 1
ATOM 487 C CA . LEU A 1 74 ? 69.317 -9.261 -65.402 1.00 34.28 74 LEU A CA 1
ATOM 488 C C . LEU A 1 74 ? 69.522 -7.746 -65.724 1.00 34.28 74 LEU A C 1
ATOM 490 O O . LEU A 1 74 ? 68.771 -7.218 -66.533 1.00 34.28 74 LEU A O 1
ATOM 494 N N . ALA A 1 75 ? 70.560 -6.982 -65.363 1.00 35.66 75 ALA A N 1
ATOM 495 C CA . ALA A 1 75 ? 71.606 -6.915 -64.335 1.00 35.66 75 ALA A CA 1
ATOM 496 C C . ALA A 1 75 ? 72.467 -5.653 -64.647 1.00 35.66 75 ALA A C 1
ATOM 498 O O . ALA A 1 75 ? 72.356 -5.095 -65.739 1.00 35.66 75 ALA A O 1
ATOM 499 N N . LYS A 1 76 ? 73.401 -5.340 -63.731 1.00 35.53 76 LYS A N 1
ATOM 500 C CA . LYS A 1 76 ? 74.587 -4.441 -63.785 1.00 35.53 76 LYS A CA 1
ATOM 501 C C . LYS A 1 76 ? 74.376 -2.956 -63.436 1.00 35.53 76 LYS A C 1
ATOM 503 O O . LYS A 1 76 ? 73.688 -2.251 -64.156 1.00 35.53 76 LYS A O 1
ATOM 508 N N . GLU A 1 77 ? 74.819 -2.427 -62.285 1.00 33.88 77 GLU A N 1
ATOM 509 C CA . GLU A 1 77 ? 76.151 -2.388 -61.616 1.00 33.88 77 GLU A CA 1
ATOM 510 C C . GLU A 1 77 ? 77.082 -1.304 -62.202 1.00 33.88 77 GLU A C 1
ATOM 512 O O . GLU A 1 77 ? 77.398 -1.336 -63.388 1.00 33.88 77 GLU A O 1
ATOM 517 N N . VAL A 1 78 ? 77.505 -0.347 -61.361 1.00 33.44 78 VAL A N 1
ATOM 518 C CA . VAL A 1 78 ? 78.908 -0.027 -60.995 1.00 33.44 78 VAL A CA 1
ATOM 519 C C . VAL A 1 78 ? 78.997 1.387 -60.388 1.00 33.44 78 VAL A C 1
ATOM 521 O O . VAL A 1 78 ? 78.460 2.369 -60.892 1.00 33.44 78 VAL A O 1
ATOM 524 N N . THR A 1 79 ? 79.698 1.443 -59.260 1.00 38.53 79 THR A N 1
ATOM 525 C CA . THR A 1 79 ? 80.039 2.575 -58.397 1.00 38.53 79 THR A CA 1
ATOM 526 C C . THR A 1 79 ? 81.306 3.344 -58.819 1.00 38.53 79 THR A C 1
ATOM 528 O O . THR A 1 79 ? 82.208 2.791 -59.436 1.00 38.53 79 THR A O 1
ATOM 531 N N . SER A 1 80 ? 81.403 4.575 -58.290 1.00 35.44 80 SER A N 1
ATOM 532 C CA . SER A 1 80 ? 82.587 5.248 -57.697 1.00 35.44 80 SER A CA 1
ATOM 533 C C . SER A 1 80 ? 83.759 5.812 -58.541 1.00 35.44 80 SER A C 1
ATOM 535 O O . SER A 1 80 ? 84.552 5.072 -59.104 1.00 35.44 80 SER A O 1
ATOM 537 N N . ALA A 1 81 ? 83.952 7.132 -58.343 1.00 36.56 81 ALA A N 1
ATOM 538 C CA . ALA A 1 81 ? 85.175 7.846 -57.907 1.00 36.56 81 ALA A CA 1
ATOM 539 C C . ALA A 1 81 ? 86.228 8.421 -58.899 1.00 36.56 81 ALA A C 1
ATOM 541 O O . ALA A 1 81 ? 86.738 7.747 -59.781 1.00 36.56 81 ALA A O 1
ATOM 542 N N . SER A 1 82 ? 86.663 9.644 -58.529 1.00 29.56 82 SER A N 1
ATOM 543 C CA . SER A 1 82 ? 88.016 10.249 -58.617 1.00 29.56 82 SER A CA 1
ATOM 544 C C . SER A 1 82 ? 88.432 11.141 -59.815 1.00 29.56 82 SER A C 1
ATOM 546 O O . SER A 1 82 ? 88.405 10.739 -60.970 1.00 29.56 82 SER A O 1
ATOM 548 N N . SER A 1 83 ? 88.923 12.344 -59.454 1.00 39.53 83 SER A N 1
ATOM 549 C CA . SER A 1 83 ? 89.788 13.349 -60.143 1.00 39.53 83 SER A CA 1
ATOM 550 C C . SER A 1 83 ? 91.079 12.742 -60.774 1.00 39.53 83 SER A C 1
ATOM 552 O O . SER A 1 83 ? 91.340 11.594 -60.404 1.00 39.53 83 SER A O 1
ATOM 554 N N . PRO A 1 84 ? 91.960 13.417 -61.597 1.00 48.97 84 PRO A N 1
ATOM 555 C CA . PRO A 1 84 ? 92.519 14.794 -61.427 1.00 48.97 84 PRO A CA 1
ATOM 556 C C . PRO A 1 84 ? 93.065 15.600 -62.675 1.00 48.97 84 PRO A C 1
ATOM 558 O O . PRO A 1 84 ? 93.112 15.119 -63.797 1.00 48.97 84 PRO A O 1
ATOM 561 N N . ALA A 1 85 ? 93.479 16.857 -62.404 1.00 33.91 85 ALA A N 1
ATOM 562 C CA . ALA A 1 85 ? 94.643 17.680 -62.852 1.00 33.91 85 ALA A CA 1
ATOM 563 C C . ALA A 1 85 ? 95.192 17.819 -64.318 1.00 33.91 85 ALA A C 1
ATOM 565 O O . ALA A 1 85 ? 95.569 16.849 -64.958 1.00 33.91 85 ALA A O 1
ATOM 566 N N . LEU A 1 86 ? 95.462 19.104 -64.670 1.00 35.69 86 LEU A N 1
ATOM 567 C CA . LEU A 1 86 ? 96.611 19.733 -65.397 1.00 35.69 86 LEU A CA 1
ATOM 568 C C . LEU A 1 86 ? 96.906 19.443 -66.898 1.00 35.69 86 LEU A C 1
ATOM 570 O O . LEU A 1 86 ? 97.413 18.383 -67.233 1.00 35.69 86 LEU A O 1
ATOM 574 N N . ASN A 1 87 ? 96.795 20.460 -67.781 1.00 32.53 87 ASN A N 1
ATOM 575 C CA . ASN A 1 87 ? 97.877 21.379 -68.243 1.00 32.53 87 ASN A CA 1
ATOM 576 C C . ASN A 1 87 ? 97.627 22.043 -69.635 1.00 32.53 87 ASN A C 1
ATOM 578 O O . ASN A 1 87 ? 97.147 21.409 -70.564 1.00 32.53 87 ASN A O 1
ATOM 582 N N . ALA A 1 88 ? 98.014 23.331 -69.699 1.00 37.19 88 ALA A N 1
ATOM 583 C CA . ALA A 1 88 ? 98.409 24.291 -70.769 1.00 37.19 88 ALA A CA 1
ATOM 584 C C . ALA A 1 88 ? 98.755 23.784 -72.214 1.00 37.19 88 ALA A C 1
ATOM 586 O O . ALA A 1 88 ? 99.044 22.599 -72.345 1.00 37.19 88 ALA A O 1
ATOM 587 N N . PRO A 1 89 ? 98.875 24.641 -73.284 1.00 46.59 89 PRO A N 1
ATOM 588 C CA . PRO A 1 89 ? 99.349 26.040 -73.234 1.00 46.59 89 PRO A CA 1
ATOM 589 C C . PRO A 1 89 ? 98.808 27.114 -74.229 1.00 46.59 89 PRO A C 1
ATOM 591 O O . PRO A 1 89 ? 98.164 26.856 -75.239 1.00 46.59 89 PRO A O 1
ATOM 594 N N . SER A 1 90 ? 99.152 28.351 -73.837 1.00 35.88 90 SER A N 1
ATOM 595 C CA . SER A 1 90 ? 99.352 29.660 -74.501 1.00 35.88 90 SER A CA 1
ATOM 596 C C . SER A 1 90 ? 99.069 29.917 -75.999 1.00 35.88 90 SER A C 1
ATOM 598 O O . SER A 1 90 ? 99.601 29.255 -76.885 1.00 35.88 90 SER A O 1
ATOM 600 N N . LYS A 1 91 ? 98.441 31.081 -76.269 1.00 33.00 91 LYS A N 1
ATOM 601 C CA . LYS A 1 91 ? 99.069 32.284 -76.883 1.00 33.00 91 LYS A CA 1
ATOM 602 C C . LYS A 1 91 ? 98.095 33.486 -76.929 1.00 33.00 91 LYS A C 1
ATOM 604 O O . LYS A 1 91 ? 96.964 33.367 -77.377 1.00 33.00 91 LYS A O 1
ATOM 609 N N . SER A 1 92 ? 98.577 34.636 -76.453 1.00 39.34 92 SER A N 1
ATOM 610 C CA . SER A 1 92 ? 98.052 36.016 -76.580 1.00 39.34 92 SER A CA 1
ATOM 611 C C . SER A 1 92 ? 98.104 36.503 -78.057 1.00 39.34 92 SER A C 1
ATOM 613 O O . SER A 1 92 ? 98.710 35.778 -78.848 1.00 39.34 92 SER A O 1
ATOM 615 N N . PRO A 1 93 ? 97.623 37.709 -78.476 1.00 48.34 93 PRO A N 1
ATOM 616 C CA . PRO A 1 93 ? 97.340 38.914 -77.677 1.00 48.34 93 PRO A CA 1
ATOM 617 C C . PRO A 1 93 ? 96.121 39.775 -78.112 1.00 48.34 93 PRO A C 1
ATOM 619 O O . PRO A 1 93 ? 95.502 39.575 -79.149 1.00 48.34 93 PRO A O 1
ATOM 622 N N . SER A 1 94 ? 95.893 40.839 -77.338 1.00 40.31 94 SER A N 1
ATOM 623 C CA . SER A 1 94 ? 95.735 42.228 -77.809 1.00 40.31 94 SER A CA 1
ATOM 624 C C . SER A 1 94 ? 94.494 42.949 -77.289 1.00 40.31 94 SER A C 1
ATOM 626 O O . SER A 1 94 ? 93.364 42.474 -77.328 1.00 40.31 94 SER A O 1
ATOM 628 N N . VAL A 1 95 ? 94.785 44.129 -76.754 1.00 44.44 95 VAL A N 1
ATOM 629 C CA . VAL A 1 95 ? 93.987 44.978 -75.884 1.00 44.44 95 VAL A CA 1
ATOM 630 C C . VAL A 1 95 ? 93.608 46.216 -76.685 1.00 44.44 95 VAL A C 1
ATOM 632 O O . VAL A 1 95 ? 94.482 47.017 -76.991 1.00 44.44 95 VAL A O 1
ATOM 635 N N . ALA A 1 96 ? 92.324 46.382 -77.004 1.00 41.47 96 ALA A N 1
ATOM 636 C CA . ALA A 1 96 ? 91.711 47.671 -77.336 1.00 41.47 96 ALA A CA 1
ATOM 637 C C . ALA A 1 96 ? 90.190 47.490 -77.470 1.00 41.47 96 ALA A C 1
ATOM 639 O O . ALA A 1 96 ? 89.729 47.023 -78.503 1.00 41.47 96 ALA A O 1
ATOM 640 N N . SER A 1 97 ? 89.432 47.816 -76.411 1.00 45.91 97 SER A N 1
ATOM 641 C CA . SER A 1 97 ? 88.006 48.240 -76.407 1.00 45.91 97 SER A CA 1
ATOM 642 C C . SER A 1 97 ? 87.290 47.788 -75.115 1.00 45.91 97 SER A C 1
ATOM 644 O O . SER A 1 97 ? 86.348 46.995 -75.115 1.00 45.91 97 SER A O 1
ATOM 646 N N . SER A 1 98 ? 87.781 48.252 -73.960 1.00 48.28 98 SER A N 1
ATOM 647 C CA . SER A 1 98 ? 87.374 47.790 -72.618 1.00 48.28 98 SER A CA 1
ATOM 648 C C . SER A 1 98 ? 86.576 48.811 -71.795 1.00 48.28 98 SER A C 1
ATOM 650 O O . SER A 1 98 ? 86.464 48.661 -70.583 1.00 48.28 98 SER A O 1
ATOM 652 N N . ARG A 1 99 ? 85.995 49.846 -72.416 1.00 49.22 99 ARG A N 1
ATOM 653 C CA . ARG A 1 99 ? 85.140 50.820 -71.699 1.00 49.22 99 ARG A CA 1
ATOM 654 C C . ARG A 1 99 ? 83.718 50.992 -72.244 1.00 49.22 99 ARG A C 1
ATOM 656 O O . ARG A 1 99 ? 82.893 51.567 -71.553 1.00 49.22 99 ARG A O 1
ATOM 663 N N . ALA A 1 100 ? 83.394 50.423 -73.409 1.00 50.81 100 ALA A N 1
ATOM 664 C CA . ALA A 1 100 ? 82.012 50.334 -73.912 1.00 50.81 100 ALA A CA 1
ATOM 665 C C . ALA A 1 100 ? 81.381 48.936 -73.714 1.00 50.81 100 ALA A C 1
ATOM 667 O O . ALA A 1 100 ? 80.168 48.773 -73.804 1.00 50.81 100 ALA A O 1
ATOM 668 N N . SER A 1 101 ? 82.201 47.921 -73.416 1.00 53.06 101 SER A N 1
ATOM 669 C CA . SER A 1 101 ? 81.798 46.522 -73.220 1.00 53.06 101 SER A CA 1
ATOM 670 C C . SER A 1 101 ? 81.532 46.153 -71.755 1.00 53.06 101 SER A C 1
ATOM 672 O O . SER A 1 101 ? 80.772 45.220 -71.511 1.00 53.06 101 SER A O 1
ATOM 674 N N . SER A 1 102 ? 82.084 46.885 -70.775 1.00 57.94 102 SER A N 1
ATOM 675 C CA . SER A 1 102 ? 81.775 46.670 -69.350 1.00 57.94 102 SER A CA 1
ATOM 676 C C . SER A 1 102 ? 80.371 47.159 -68.996 1.00 57.94 102 SER A C 1
ATOM 678 O O . SER A 1 102 ? 79.635 46.427 -68.353 1.00 57.94 102 SER A O 1
ATOM 680 N N . ALA A 1 103 ? 79.952 48.318 -69.517 1.00 60.09 103 ALA A N 1
ATOM 681 C CA . ALA A 1 103 ? 78.603 48.845 -69.307 1.00 60.09 103 ALA A CA 1
ATOM 682 C C . ALA A 1 103 ? 77.519 47.963 -69.960 1.00 60.09 103 ALA A C 1
ATOM 684 O O . ALA A 1 103 ? 76.460 47.754 -69.376 1.00 60.09 103 ALA A O 1
ATOM 685 N N . ARG A 1 104 ? 77.796 47.380 -71.139 1.00 60.91 104 ARG A N 1
ATOM 686 C CA . ARG A 1 104 ? 76.902 46.392 -71.775 1.00 60.91 104 ARG A CA 1
ATOM 687 C C . ARG A 1 104 ? 76.862 45.065 -71.020 1.00 60.91 104 ARG A C 1
ATOM 689 O O . ARG A 1 104 ? 75.780 44.526 -70.854 1.00 60.91 104 ARG A O 1
ATOM 696 N N . ARG A 1 105 ? 77.996 44.567 -70.512 1.00 65.00 105 ARG A N 1
ATOM 697 C CA . ARG A 1 105 ? 78.033 43.344 -69.689 1.00 65.00 105 ARG A CA 1
ATOM 698 C C . ARG A 1 105 ? 77.386 43.528 -68.319 1.00 65.00 105 ARG A C 1
ATOM 700 O O . ARG A 1 105 ? 76.769 42.591 -67.839 1.00 65.00 105 ARG A O 1
ATOM 707 N N . GLU A 1 106 ? 77.480 44.706 -67.709 1.00 66.50 106 GLU A N 1
ATOM 708 C CA . GLU A 1 106 ? 76.760 45.026 -66.470 1.00 66.50 106 GLU A CA 1
ATOM 709 C C . GLU A 1 106 ? 75.257 45.184 -66.713 1.00 66.50 106 GLU A C 1
ATOM 711 O O . GLU A 1 106 ? 74.471 44.686 -65.915 1.00 66.50 106 GLU A O 1
ATOM 716 N N . GLN A 1 107 ? 74.832 45.783 -67.833 1.00 70.19 107 GLN A N 1
ATOM 717 C CA . GLN A 1 107 ? 73.411 45.822 -68.199 1.00 70.19 107 GLN A CA 1
ATOM 718 C C . GLN A 1 107 ? 72.858 44.447 -68.597 1.00 70.19 107 GLN A C 1
ATOM 720 O O . GLN A 1 107 ? 71.744 44.120 -68.203 1.00 70.19 107 GLN A O 1
ATOM 725 N N . GLU A 1 108 ? 73.614 43.616 -69.317 1.00 73.12 108 GLU A N 1
ATOM 726 C CA . GLU A 1 108 ? 73.227 42.235 -69.639 1.00 73.12 108 GLU A CA 1
ATOM 727 C C . GLU A 1 108 ? 73.229 41.339 -68.393 1.00 73.12 108 GLU A C 1
ATOM 729 O O . GLU A 1 108 ? 72.317 40.536 -68.231 1.00 73.12 108 GLU A O 1
ATOM 734 N N . ALA A 1 109 ? 74.180 41.510 -67.468 1.00 73.19 109 ALA A N 1
ATOM 735 C CA . ALA A 1 109 ? 74.192 40.798 -66.190 1.00 73.19 109 ALA A CA 1
ATOM 736 C C . ALA A 1 109 ? 73.055 41.257 -65.265 1.00 73.19 109 ALA A C 1
ATOM 738 O O . ALA A 1 109 ? 72.438 40.421 -64.615 1.00 73.19 109 ALA A O 1
ATOM 739 N N . ALA A 1 110 ? 72.723 42.553 -65.239 1.00 74.44 110 ALA A N 1
ATOM 740 C CA . ALA A 1 110 ? 71.579 43.072 -64.489 1.00 74.44 110 ALA A CA 1
ATOM 741 C C . ALA A 1 110 ? 70.239 42.635 -65.106 1.00 74.44 110 ALA A C 1
ATOM 743 O O . ALA A 1 110 ? 69.316 42.283 -64.375 1.00 74.44 110 ALA A O 1
ATOM 744 N N . ALA A 1 111 ? 70.131 42.593 -66.439 1.00 75.75 111 ALA A N 1
ATOM 745 C CA . ALA A 1 111 ? 68.959 42.068 -67.136 1.00 75.75 111 ALA A CA 1
ATOM 746 C C . ALA A 1 111 ? 68.814 40.548 -66.950 1.00 75.75 111 ALA A C 1
ATOM 748 O O . ALA A 1 111 ? 67.706 40.073 -66.727 1.00 75.75 111 ALA A O 1
ATOM 749 N N . ALA A 1 112 ? 69.917 39.792 -66.965 1.00 76.25 112 ALA A N 1
ATOM 750 C CA . ALA A 1 112 ? 69.923 38.358 -66.684 1.00 76.25 112 ALA A CA 1
ATOM 751 C C . ALA A 1 112 ? 69.612 38.055 -65.210 1.00 76.25 112 ALA A C 1
ATOM 753 O O . ALA A 1 112 ? 68.867 37.123 -64.930 1.00 76.25 112 ALA A O 1
ATOM 754 N N . ALA A 1 113 ? 70.116 38.860 -64.269 1.00 78.75 113 ALA A N 1
ATOM 755 C CA . ALA A 1 113 ? 69.791 38.742 -62.849 1.00 78.75 113 ALA A CA 1
ATOM 756 C C . ALA A 1 113 ? 68.320 39.082 -62.577 1.00 78.75 113 ALA A C 1
ATOM 758 O O . ALA A 1 113 ? 67.665 38.377 -61.815 1.00 78.75 113 ALA A O 1
ATOM 759 N N . LYS A 1 114 ? 67.774 40.108 -63.245 1.00 83.38 114 LYS A N 1
ATOM 760 C CA . LYS A 1 114 ? 66.347 40.433 -63.174 1.00 83.38 114 LYS A CA 1
ATOM 761 C C . LYS A 1 114 ? 65.486 39.327 -63.789 1.00 83.38 114 LYS A C 1
ATOM 763 O O . LYS A 1 114 ? 64.542 38.891 -63.152 1.00 83.38 114 LYS A O 1
ATOM 768 N N . ALA A 1 115 ? 65.853 38.804 -64.959 1.00 80.12 115 ALA A N 1
ATOM 769 C CA . ALA A 1 115 ? 65.151 37.678 -65.574 1.00 80.12 115 ALA A CA 1
ATOM 770 C C . ALA A 1 115 ? 65.225 36.399 -64.718 1.00 80.12 115 ALA A C 1
ATOM 772 O O . ALA A 1 115 ? 64.256 35.650 -64.654 1.00 80.12 115 ALA A O 1
ATOM 773 N N . ALA A 1 116 ? 66.345 36.158 -64.028 1.00 79.88 116 ALA A N 1
ATOM 774 C CA . ALA A 1 116 ? 66.482 35.051 -63.085 1.00 79.88 116 ALA A CA 1
ATOM 775 C C . ALA A 1 116 ? 65.628 35.256 -61.823 1.00 79.88 116 ALA A C 1
ATOM 777 O O . ALA A 1 116 ? 65.015 34.300 -61.357 1.00 79.88 116 ALA A O 1
ATOM 778 N N . ALA A 1 117 ? 65.544 36.483 -61.301 1.00 81.50 117 ALA A N 1
ATOM 779 C CA . ALA A 1 117 ? 64.680 36.822 -60.171 1.00 81.50 117 ALA A CA 1
ATOM 780 C C . ALA A 1 117 ? 63.188 36.715 -60.537 1.00 81.50 117 ALA A C 1
ATOM 782 O O . ALA A 1 117 ? 62.421 36.116 -59.789 1.00 81.50 117 ALA A O 1
ATOM 783 N N . ASP A 1 118 ? 62.792 37.203 -61.716 1.00 83.75 118 ASP A N 1
ATOM 784 C CA . ASP A 1 118 ? 61.426 37.081 -62.235 1.00 83.75 118 ASP A CA 1
ATOM 785 C C . ASP A 1 118 ? 61.066 35.598 -62.492 1.00 83.75 118 ASP A C 1
ATOM 787 O O . ASP A 1 118 ? 59.953 35.163 -62.196 1.00 83.75 118 ASP A O 1
ATOM 791 N N . ALA A 1 119 ? 62.020 34.781 -62.962 1.00 82.12 119 ALA A N 1
ATOM 792 C CA . ALA A 1 119 ? 61.837 33.335 -63.120 1.00 82.12 119 ALA A CA 1
ATOM 793 C C . ALA A 1 119 ? 61.733 32.592 -61.776 1.00 82.12 119 ALA A C 1
ATOM 795 O O . ALA A 1 119 ? 60.937 31.661 -61.657 1.00 82.12 119 ALA A O 1
ATOM 796 N N . GLN A 1 120 ? 62.500 33.001 -60.760 1.00 85.25 120 GLN A N 1
ATOM 797 C CA . GLN A 1 120 ? 62.393 32.456 -59.404 1.00 85.25 120 GLN A CA 1
ATOM 798 C C . GLN A 1 120 ? 61.055 32.824 -58.760 1.00 85.25 120 GLN A C 1
ATOM 800 O O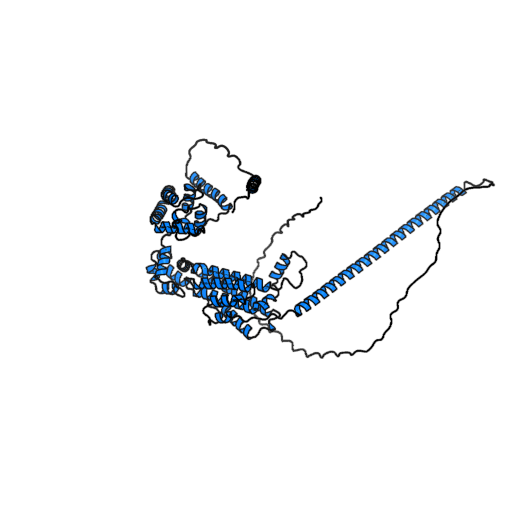 . GLN A 1 120 ? 60.397 31.942 -58.216 1.00 85.25 120 GLN A O 1
ATOM 805 N N . ALA A 1 121 ? 60.603 34.073 -58.898 1.00 85.12 121 ALA A N 1
ATOM 806 C CA . ALA A 1 121 ? 59.294 34.508 -58.414 1.00 85.12 121 ALA A CA 1
ATOM 807 C C . ALA A 1 121 ? 58.152 33.719 -59.081 1.00 85.12 121 ALA A C 1
ATOM 809 O O . ALA A 1 121 ? 57.272 33.207 -58.391 1.00 85.12 121 ALA A O 1
ATOM 810 N N . ALA A 1 122 ? 58.213 33.516 -60.403 1.00 88.00 122 ALA A N 1
ATOM 811 C CA . ALA A 1 122 ? 57.244 32.686 -61.122 1.00 88.00 122 ALA A CA 1
ATOM 812 C C . ALA A 1 122 ? 57.292 31.207 -60.688 1.00 88.00 122 ALA A C 1
ATOM 814 O O . ALA A 1 122 ? 56.259 30.538 -60.612 1.00 88.00 122 ALA A O 1
ATOM 815 N N . GLN A 1 123 ? 58.480 30.678 -60.375 1.00 88.06 123 GLN A N 1
ATOM 816 C CA . GLN A 1 123 ? 58.636 29.310 -59.880 1.00 88.06 123 GLN A CA 1
ATOM 817 C C . GLN A 1 123 ? 58.093 29.146 -58.451 1.00 88.06 123 GLN A C 1
ATOM 819 O O . GLN A 1 123 ? 57.488 28.117 -58.142 1.00 88.06 123 GLN A O 1
ATOM 824 N N . GLU A 1 124 ? 58.279 30.140 -57.583 1.00 89.69 124 GLU A N 1
ATOM 825 C CA . GLU A 1 124 ? 57.718 30.159 -56.230 1.00 89.69 124 GLU A CA 1
ATOM 826 C C . GLU A 1 124 ? 56.194 30.280 -56.252 1.00 89.69 124 GLU A C 1
ATOM 828 O O . GLU A 1 124 ? 55.518 29.529 -55.546 1.00 89.69 124 GLU A O 1
ATOM 833 N N . GLU A 1 125 ? 55.641 31.126 -57.123 1.00 90.75 125 GLU A N 1
ATOM 834 C CA . GLU A 1 125 ? 54.196 31.242 -57.329 1.00 90.75 125 GLU A CA 1
ATOM 835 C C . GLU A 1 125 ? 53.597 29.931 -57.866 1.00 90.75 125 GLU A C 1
ATOM 837 O O . GLU A 1 125 ? 52.601 29.433 -57.335 1.00 90.75 125 GLU A O 1
ATOM 842 N N . ALA A 1 126 ? 54.243 29.285 -58.844 1.00 90.44 126 ALA A N 1
ATOM 843 C CA . ALA A 1 126 ? 53.821 27.975 -59.346 1.00 90.44 126 ALA A CA 1
ATOM 844 C C . ALA A 1 126 ? 53.898 26.882 -58.262 1.00 90.44 126 ALA A C 1
ATOM 846 O O . ALA A 1 126 ? 53.014 26.022 -58.170 1.00 90.44 126 ALA A O 1
ATOM 847 N N . ARG A 1 127 ? 54.922 26.920 -57.399 1.00 92.38 127 ARG A N 1
ATOM 848 C CA . ARG A 1 127 ? 55.062 25.985 -56.274 1.00 92.38 127 ARG A CA 1
ATOM 849 C C . ARG A 1 127 ? 53.988 26.218 -55.210 1.00 92.38 127 ARG A C 1
ATOM 851 O O . ARG A 1 127 ? 53.409 25.243 -54.733 1.00 92.38 127 ARG A O 1
ATOM 858 N N . ALA A 1 128 ? 53.691 27.471 -54.871 1.00 91.75 128 ALA A N 1
ATOM 859 C CA . ALA A 1 128 ? 52.620 27.830 -53.943 1.00 91.75 128 ALA A CA 1
ATOM 860 C C . ALA A 1 128 ? 51.250 27.386 -54.480 1.00 91.75 128 ALA A C 1
ATOM 862 O O . ALA A 1 128 ? 50.484 26.743 -53.761 1.00 91.75 128 ALA A O 1
ATOM 863 N N . SER A 1 129 ? 50.995 27.619 -55.771 1.00 93.44 129 SER A N 1
ATOM 864 C CA . SER A 1 129 ? 49.786 27.169 -56.475 1.00 93.44 129 SER A CA 1
ATOM 865 C C . SER A 1 129 ? 49.626 25.647 -56.413 1.00 93.44 129 SER A C 1
ATOM 867 O O . SER A 1 129 ? 48.548 25.133 -56.114 1.00 93.44 129 SER A O 1
ATOM 869 N N . ARG A 1 130 ? 50.720 24.903 -56.632 1.00 93.75 130 ARG A N 1
ATOM 870 C CA . ARG A 1 130 ? 50.706 23.437 -56.579 1.00 93.75 130 ARG A CA 1
ATOM 871 C C . ARG A 1 130 ? 50.474 22.900 -55.165 1.00 93.75 130 ARG A C 1
ATOM 873 O O . ARG A 1 130 ? 49.764 21.910 -55.012 1.00 93.75 130 ARG A O 1
ATOM 880 N N . LEU A 1 131 ? 51.041 23.537 -54.140 1.00 93.62 131 LEU A N 1
ATOM 881 C CA . LEU A 1 131 ? 50.800 23.163 -52.741 1.00 93.62 131 LEU A CA 1
ATOM 882 C C . LEU A 1 131 ? 49.354 23.442 -52.314 1.00 93.62 131 LEU A C 1
ATOM 884 O O . LEU A 1 131 ? 48.762 22.608 -51.633 1.00 93.62 131 LEU A O 1
ATOM 888 N N . ALA A 1 132 ? 48.765 24.558 -52.755 1.00 92.56 132 ALA A N 1
ATOM 889 C CA . ALA A 1 132 ? 47.356 24.860 -52.508 1.00 92.56 132 ALA A CA 1
ATOM 890 C C . ALA A 1 132 ? 46.426 23.825 -53.167 1.00 92.56 132 ALA A C 1
ATOM 892 O O . ALA A 1 132 ? 45.478 23.363 -52.535 1.00 92.56 132 ALA A O 1
ATOM 893 N N . GLN A 1 133 ? 46.739 23.397 -54.396 1.00 94.06 133 GLN A N 1
ATOM 894 C CA . GLN A 1 133 ? 45.993 22.337 -55.077 1.00 94.06 133 GLN A CA 1
ATOM 895 C C . GLN A 1 133 ? 46.071 21.001 -54.319 1.00 94.06 133 GLN A C 1
ATOM 897 O O . GLN A 1 133 ? 45.042 20.376 -54.081 1.00 94.06 133 GLN A O 1
ATOM 902 N N . LEU A 1 134 ? 47.265 20.590 -53.875 1.00 93.25 134 LEU A N 1
ATOM 903 C CA . LEU A 1 134 ? 47.436 19.357 -53.095 1.00 93.25 134 LEU A CA 1
ATOM 904 C C . LEU A 1 134 ? 46.721 19.419 -51.735 1.00 93.25 134 LEU A C 1
ATOM 906 O O . LEU A 1 134 ? 46.192 18.409 -51.277 1.00 93.25 134 LEU A O 1
ATOM 910 N N . ALA A 1 135 ? 46.678 20.588 -51.089 1.00 93.50 135 ALA A N 1
ATOM 911 C CA . ALA A 1 135 ? 45.931 20.777 -49.847 1.00 93.50 135 ALA A CA 1
ATOM 912 C C . ALA A 1 135 ? 44.411 20.664 -50.066 1.00 93.50 135 ALA A C 1
ATOM 914 O O . ALA A 1 135 ? 43.729 20.040 -49.255 1.00 93.50 135 ALA A O 1
ATOM 915 N N . ALA A 1 136 ? 43.892 21.210 -51.172 1.00 92.94 136 ALA A N 1
ATOM 916 C CA . ALA A 1 136 ? 42.483 21.079 -51.543 1.00 92.94 136 ALA A CA 1
ATOM 917 C C . ALA A 1 136 ? 42.107 19.625 -51.878 1.00 92.94 136 ALA A C 1
ATOM 919 O O . ALA A 1 136 ? 41.088 19.133 -51.401 1.00 92.94 136 ALA A O 1
ATOM 920 N N . GLU A 1 137 ? 42.956 18.911 -52.626 1.00 92.81 137 GLU A N 1
ATOM 921 C CA . GLU A 1 137 ? 42.775 17.481 -52.918 1.00 92.81 137 GLU A CA 1
ATOM 922 C C . GLU A 1 137 ? 42.809 16.633 -51.633 1.00 92.81 137 GLU A C 1
ATOM 924 O O . GLU A 1 137 ? 41.970 15.752 -51.449 1.00 92.81 137 GLU A O 1
ATOM 929 N N . ALA A 1 138 ? 43.718 16.932 -50.698 1.00 92.25 138 ALA A N 1
ATOM 930 C CA . ALA A 1 138 ? 43.784 16.244 -49.408 1.00 92.25 138 ALA A CA 1
ATOM 931 C C . ALA A 1 138 ? 42.560 16.520 -48.519 1.00 92.25 138 ALA A C 1
ATOM 933 O O . ALA A 1 138 ? 42.122 15.623 -47.798 1.00 92.25 138 ALA A O 1
ATOM 934 N N . GLN A 1 139 ? 42.004 17.735 -48.557 1.00 92.62 139 GLN A N 1
ATOM 935 C CA . GLN A 1 139 ? 40.782 18.062 -47.824 1.00 92.62 139 GLN A CA 1
ATOM 936 C C . GLN A 1 139 ? 39.567 17.350 -48.428 1.00 92.62 139 GLN A C 1
ATOM 938 O O . GLN A 1 139 ? 38.824 16.719 -47.687 1.00 92.62 139 GLN A O 1
ATOM 943 N N . ALA A 1 140 ? 39.427 17.346 -49.757 1.00 92.50 140 ALA A N 1
ATOM 944 C CA . ALA A 1 140 ? 38.359 16.610 -50.433 1.00 92.50 140 ALA A CA 1
ATOM 945 C C . ALA A 1 140 ? 38.408 15.104 -50.114 1.00 92.50 140 ALA A C 1
ATOM 947 O O . ALA A 1 140 ? 37.380 14.505 -49.813 1.00 92.50 140 ALA A O 1
ATOM 948 N N . ALA A 1 141 ? 39.605 14.506 -50.081 1.00 92.25 141 ALA A N 1
ATOM 949 C CA . ALA A 1 141 ? 39.779 13.107 -49.691 1.00 92.25 141 ALA A CA 1
ATOM 950 C C . ALA A 1 141 ? 39.423 12.844 -48.214 1.00 92.25 141 ALA A C 1
ATOM 952 O O . ALA A 1 141 ? 38.922 1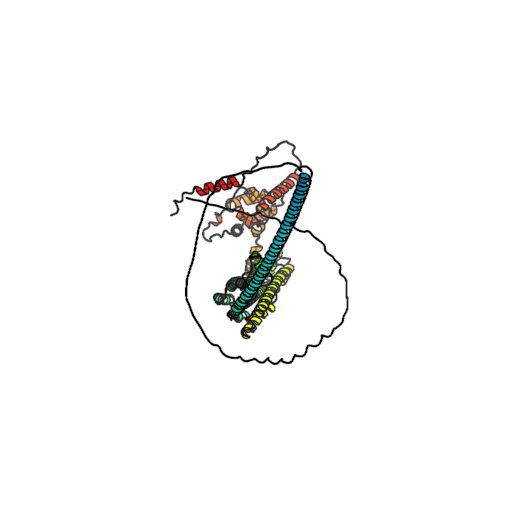1.770 -47.880 1.00 92.25 141 ALA A O 1
ATOM 953 N N . ARG A 1 142 ? 39.669 13.809 -47.314 1.00 93.31 142 ARG A N 1
ATOM 954 C CA . ARG A 1 142 ? 39.244 13.713 -45.907 1.00 93.31 142 ARG A CA 1
ATOM 955 C C . ARG A 1 142 ? 37.731 13.794 -45.774 1.00 93.31 142 ARG A C 1
ATOM 957 O O . ARG A 1 142 ? 37.176 12.979 -45.049 1.00 93.31 142 ARG A O 1
ATOM 964 N N . ASP A 1 143 ? 37.097 14.722 -46.483 1.00 92.75 143 ASP A N 1
ATOM 965 C CA . ASP A 1 143 ? 35.646 14.909 -46.451 1.00 92.75 143 ASP A CA 1
ATOM 966 C C . ASP A 1 143 ? 34.913 13.689 -47.047 1.00 92.75 143 ASP A C 1
ATOM 968 O O . ASP A 1 143 ? 33.885 13.250 -46.532 1.00 92.75 143 ASP A O 1
ATOM 972 N N . GLU A 1 144 ? 35.475 13.070 -48.092 1.00 92.88 144 GLU A N 1
ATOM 973 C CA . GLU A 1 144 ? 34.969 11.807 -48.643 1.00 92.88 144 GLU A CA 1
ATOM 974 C C . GLU A 1 144 ? 35.147 10.643 -47.653 1.00 92.88 144 GLU A C 1
ATOM 976 O O . GLU A 1 144 ? 34.227 9.845 -47.457 1.00 92.88 144 GLU A O 1
ATOM 981 N N . ALA A 1 145 ? 36.293 10.566 -46.967 1.00 90.69 145 ALA A N 1
ATOM 982 C CA . ALA A 1 145 ? 36.539 9.547 -45.949 1.00 90.69 145 ALA A CA 1
ATOM 983 C C . ALA A 1 145 ? 35.623 9.701 -44.721 1.00 90.69 145 ALA A C 1
ATOM 985 O O . ALA A 1 145 ? 35.154 8.693 -44.188 1.00 90.69 145 ALA A O 1
ATOM 986 N N . THR A 1 146 ? 35.331 10.929 -44.276 1.00 91.06 146 THR A N 1
ATOM 987 C CA . THR A 1 146 ? 34.381 11.171 -43.179 1.00 91.06 146 THR A CA 1
ATOM 988 C C . THR A 1 146 ? 32.956 10.836 -43.596 1.00 91.06 146 THR A C 1
ATOM 990 O O . THR A 1 146 ? 32.273 10.138 -42.852 1.00 91.06 146 THR A O 1
ATOM 993 N N . ALA A 1 147 ? 32.526 11.221 -44.802 1.00 90.75 147 ALA A N 1
ATOM 994 C CA . ALA A 1 147 ? 31.209 10.852 -45.323 1.00 90.75 147 ALA A CA 1
ATOM 995 C C . ALA A 1 147 ? 31.046 9.325 -45.460 1.00 90.75 147 ALA A C 1
ATOM 997 O O . ALA A 1 147 ? 30.005 8.771 -45.099 1.00 90.75 147 ALA A O 1
ATOM 998 N N . ALA A 1 148 ? 32.086 8.617 -45.918 1.00 89.62 148 ALA A N 1
ATOM 999 C CA . ALA A 1 148 ? 32.091 7.157 -45.979 1.00 89.62 148 ALA A CA 1
ATOM 1000 C C . ALA A 1 148 ? 32.026 6.519 -44.579 1.00 89.62 148 ALA A C 1
ATOM 1002 O O . ALA A 1 148 ? 31.288 5.551 -44.380 1.00 89.62 148 ALA A O 1
ATOM 1003 N N . ALA A 1 149 ? 32.745 7.076 -43.598 1.00 88.31 149 ALA A N 1
ATOM 1004 C CA . ALA A 1 149 ? 32.705 6.612 -42.213 1.00 88.31 149 ALA A CA 1
ATOM 1005 C C . ALA A 1 149 ? 31.329 6.840 -41.560 1.00 88.31 149 ALA A C 1
ATOM 1007 O O . ALA A 1 149 ? 30.819 5.944 -40.887 1.00 88.31 149 ALA A O 1
ATOM 1008 N N . GLU A 1 150 ? 30.692 7.990 -41.795 1.00 89.94 150 GLU A N 1
ATOM 1009 C CA . GLU A 1 150 ? 29.331 8.283 -41.326 1.00 89.94 150 GLU A CA 1
ATOM 1010 C C . GLU A 1 150 ? 28.296 7.349 -41.966 1.00 89.94 150 GLU A C 1
ATOM 1012 O O . GLU A 1 150 ? 27.443 6.799 -41.266 1.00 89.94 150 GLU A O 1
ATOM 1017 N N . ALA A 1 151 ? 28.401 7.091 -43.274 1.00 90.38 151 ALA A N 1
ATOM 1018 C CA . ALA A 1 151 ? 27.537 6.139 -43.967 1.00 90.38 151 ALA A CA 1
ATOM 1019 C C . ALA A 1 151 ? 27.725 4.705 -43.441 1.00 90.38 151 ALA A C 1
ATOM 1021 O O . ALA A 1 151 ? 26.744 3.986 -43.232 1.00 90.38 151 ALA A O 1
ATOM 1022 N N . GLN A 1 152 ? 28.967 4.293 -43.168 1.00 87.88 152 GLN A N 1
ATOM 1023 C CA . GLN A 1 152 ? 29.264 2.988 -42.578 1.00 87.88 152 GLN A CA 1
ATOM 1024 C C . GLN A 1 152 ? 28.740 2.882 -41.137 1.00 87.88 152 GLN A C 1
ATOM 1026 O O . GLN A 1 152 ? 28.189 1.844 -40.770 1.00 87.88 152 GLN A O 1
ATOM 1031 N N . ALA A 1 153 ? 28.839 3.949 -40.338 1.00 85.25 153 ALA A N 1
ATOM 1032 C CA . ALA A 1 153 ? 28.272 4.007 -38.992 1.00 85.25 153 ALA A CA 1
ATOM 1033 C C . ALA A 1 153 ? 26.735 3.942 -39.012 1.00 85.25 153 ALA A C 1
ATOM 1035 O O . ALA A 1 153 ? 26.144 3.201 -38.225 1.00 85.25 153 ALA A O 1
ATOM 1036 N N . ALA A 1 154 ? 26.081 4.641 -39.945 1.00 84.12 154 ALA A N 1
ATOM 1037 C CA . ALA A 1 154 ? 24.633 4.572 -40.135 1.00 84.12 154 ALA A CA 1
ATOM 1038 C C . ALA A 1 154 ? 24.176 3.173 -40.586 1.00 84.12 154 ALA A C 1
ATOM 1040 O O . ALA A 1 154 ? 23.191 2.647 -40.064 1.00 84.12 154 ALA A O 1
ATOM 1041 N N . ALA A 1 155 ? 24.913 2.532 -41.500 1.00 86.38 155 ALA A N 1
ATOM 1042 C CA . ALA A 1 155 ? 24.640 1.162 -41.935 1.00 86.38 155 ALA A CA 1
ATOM 1043 C C . ALA A 1 155 ? 24.836 0.145 -40.797 1.00 86.38 155 ALA A C 1
ATOM 1045 O O . ALA A 1 155 ? 24.004 -0.745 -40.622 1.00 86.38 155 ALA A O 1
ATOM 1046 N N . ALA A 1 156 ? 25.887 0.299 -39.984 1.00 84.00 156 ALA A N 1
ATOM 1047 C CA . ALA A 1 156 ? 26.121 -0.533 -38.805 1.00 84.00 156 ALA A CA 1
ATOM 1048 C C . ALA A 1 156 ? 25.023 -0.344 -37.743 1.00 84.00 156 ALA A C 1
ATOM 1050 O O . ALA A 1 156 ? 24.537 -1.327 -37.187 1.00 84.00 156 ALA A O 1
ATOM 1051 N N . ALA A 1 157 ? 24.572 0.892 -37.509 1.00 79.62 157 ALA A N 1
ATOM 1052 C CA . ALA A 1 157 ? 23.454 1.181 -36.612 1.00 79.62 157 ALA A CA 1
ATOM 1053 C C . ALA A 1 157 ? 22.135 0.567 -37.116 1.00 79.62 157 ALA A C 1
ATOM 1055 O O . ALA A 1 157 ? 21.382 -0.004 -36.329 1.00 79.62 157 ALA A O 1
ATOM 1056 N N . ALA A 1 158 ? 21.873 0.622 -38.427 1.00 81.50 158 ALA A N 1
ATOM 1057 C CA . ALA A 1 158 ? 20.708 -0.014 -39.037 1.00 81.50 158 ALA A CA 1
ATOM 1058 C C . ALA A 1 158 ? 20.766 -1.550 -38.944 1.00 81.50 158 ALA A C 1
ATOM 1060 O O . ALA A 1 158 ? 19.759 -2.181 -38.624 1.00 81.50 158 ALA A O 1
ATOM 1061 N N . ALA A 1 159 ? 21.940 -2.154 -39.166 1.00 82.56 159 ALA A N 1
ATOM 1062 C CA . ALA A 1 159 ? 22.147 -3.593 -39.008 1.00 82.56 159 ALA A CA 1
ATOM 1063 C C . ALA A 1 159 ? 21.953 -4.039 -37.549 1.00 82.56 159 ALA A C 1
ATOM 1065 O O . ALA A 1 159 ? 21.227 -4.998 -37.299 1.00 82.56 159 ALA A O 1
ATOM 1066 N N . ALA A 1 160 ? 22.508 -3.297 -36.585 1.00 78.19 160 ALA A N 1
ATOM 1067 C CA . ALA A 1 160 ? 22.309 -3.554 -35.159 1.00 78.19 160 ALA A CA 1
ATOM 1068 C C . ALA A 1 160 ? 20.834 -3.405 -34.744 1.00 78.19 160 ALA A C 1
ATOM 1070 O O . ALA A 1 160 ? 20.328 -4.206 -33.960 1.00 78.19 160 ALA A O 1
ATOM 1071 N N . ALA A 1 161 ? 20.111 -2.425 -35.298 1.00 75.81 161 ALA A N 1
ATOM 1072 C CA . ALA A 1 161 ? 18.676 -2.270 -35.067 1.00 75.81 161 ALA A CA 1
ATOM 1073 C C . ALA A 1 161 ? 17.858 -3.433 -35.660 1.00 75.81 161 ALA A C 1
ATOM 1075 O O . ALA A 1 161 ? 16.903 -3.890 -35.031 1.00 75.81 161 ALA A O 1
ATOM 1076 N N . ALA A 1 162 ? 18.237 -3.939 -36.838 1.00 78.62 162 ALA A N 1
ATOM 1077 C CA . ALA A 1 162 ? 17.596 -5.094 -37.462 1.00 78.62 162 ALA A CA 1
ATOM 1078 C C . ALA A 1 162 ? 17.859 -6.394 -36.683 1.00 78.62 162 ALA A C 1
ATOM 1080 O O . ALA A 1 162 ? 16.931 -7.173 -36.465 1.00 78.62 162 ALA A O 1
ATOM 1081 N N . GLU A 1 163 ? 19.090 -6.607 -36.210 1.00 80.56 163 GLU A N 1
ATOM 1082 C CA . GLU A 1 163 ? 19.442 -7.745 -35.356 1.00 80.56 163 GLU A CA 1
ATOM 1083 C C . GLU A 1 163 ? 18.715 -7.674 -34.007 1.00 80.56 163 GLU A C 1
ATOM 1085 O O . GLU A 1 163 ? 18.129 -8.665 -33.575 1.00 80.56 163 GLU A O 1
ATOM 1090 N N . ALA A 1 164 ? 18.642 -6.491 -33.387 1.00 74.44 164 ALA A N 1
ATOM 1091 C CA . ALA A 1 164 ? 17.854 -6.278 -32.176 1.00 74.44 164 ALA A CA 1
ATOM 1092 C C . ALA A 1 164 ? 16.357 -6.546 -32.408 1.00 74.44 164 ALA A C 1
ATOM 1094 O O . ALA A 1 164 ? 15.714 -7.177 -31.573 1.00 74.44 164 ALA A O 1
ATOM 1095 N N . ALA A 1 165 ? 15.797 -6.128 -33.549 1.00 75.50 165 ALA A N 1
ATOM 1096 C CA . ALA A 1 165 ? 14.405 -6.405 -33.903 1.00 75.50 165 ALA A CA 1
ATOM 1097 C C . ALA A 1 165 ? 14.144 -7.906 -34.127 1.00 75.50 165 ALA A C 1
ATOM 1099 O O . ALA A 1 165 ? 13.114 -8.416 -33.686 1.00 75.50 165 ALA A O 1
ATOM 1100 N N . ALA A 1 166 ? 15.075 -8.622 -34.765 1.00 78.38 166 ALA A N 1
ATOM 1101 C CA . ALA A 1 166 ? 14.988 -10.067 -34.969 1.00 78.38 166 ALA A CA 1
ATOM 1102 C C . ALA A 1 166 ? 15.131 -10.846 -33.650 1.00 78.38 166 ALA A C 1
ATOM 1104 O O . ALA A 1 166 ? 14.341 -11.752 -33.383 1.00 78.38 166 ALA A O 1
ATOM 1105 N N . ALA A 1 167 ? 16.084 -10.460 -32.797 1.00 79.12 167 ALA A N 1
ATOM 1106 C CA . ALA A 1 167 ? 16.266 -11.035 -31.466 1.00 79.12 167 ALA A CA 1
ATOM 1107 C C . ALA A 1 167 ? 15.036 -10.799 -30.577 1.00 79.12 167 ALA A C 1
ATOM 1109 O O . ALA A 1 167 ? 14.613 -11.694 -29.849 1.00 79.12 167 ALA A O 1
ATOM 1110 N N . GLU A 1 168 ? 14.426 -9.619 -30.672 1.00 74.38 168 GLU A N 1
ATOM 1111 C CA . GLU A 1 168 ? 13.193 -9.284 -29.967 1.00 74.38 168 GLU A CA 1
ATOM 1112 C C . GLU A 1 168 ? 11.983 -10.074 -30.506 1.00 74.38 168 GLU A C 1
ATOM 1114 O O . GLU A 1 168 ? 11.133 -10.496 -29.727 1.00 74.38 168 GLU A O 1
ATOM 1119 N N . ALA A 1 169 ? 11.902 -10.325 -31.819 1.00 76.44 169 ALA A N 1
ATOM 1120 C CA . ALA A 1 169 ? 10.856 -11.163 -32.416 1.00 76.44 169 ALA A CA 1
ATOM 1121 C C . ALA A 1 169 ? 10.983 -12.650 -32.037 1.00 76.44 169 ALA A C 1
ATOM 1123 O O . ALA A 1 169 ? 9.984 -13.366 -32.024 1.00 76.44 169 ALA A O 1
ATOM 1124 N N . ALA A 1 170 ? 12.195 -13.111 -31.715 1.00 79.56 170 ALA A N 1
ATOM 1125 C CA . ALA A 1 170 ? 12.463 -14.477 -31.272 1.00 79.56 170 ALA A CA 1
ATOM 1126 C C . ALA A 1 170 ? 12.186 -14.712 -29.773 1.00 79.56 170 ALA A C 1
ATOM 1128 O O . ALA A 1 170 ? 12.252 -15.857 -29.317 1.00 79.56 170 ALA A O 1
ATOM 1129 N N . ARG A 1 171 ? 11.893 -13.662 -28.986 1.00 76.81 171 ARG A N 1
ATOM 1130 C CA . ARG A 1 171 ? 11.589 -13.815 -27.556 1.00 76.81 171 ARG A CA 1
ATOM 1131 C C . ARG A 1 171 ? 10.275 -14.584 -27.363 1.00 76.81 171 ARG A C 1
ATOM 1133 O O . ARG A 1 171 ? 9.313 -14.340 -28.094 1.00 76.81 171 ARG A O 1
ATOM 1140 N N . PRO A 1 172 ? 10.212 -15.509 -26.387 1.00 79.88 172 PRO A N 1
ATOM 1141 C CA . PRO A 1 172 ? 8.978 -16.219 -26.081 1.00 79.88 172 PRO A CA 1
ATOM 1142 C C . PRO A 1 172 ? 7.887 -15.216 -25.706 1.00 79.88 172 PRO A C 1
ATOM 1144 O O . PRO A 1 172 ? 8.135 -14.280 -24.949 1.00 79.88 172 PRO A O 1
ATOM 1147 N N . ILE A 1 173 ? 6.682 -15.418 -26.241 1.00 76.31 173 ILE A N 1
ATOM 1148 C CA . ILE A 1 173 ? 5.538 -14.553 -25.950 1.00 76.31 173 ILE A CA 1
ATOM 1149 C C . ILE A 1 173 ? 5.247 -14.652 -24.445 1.00 76.31 173 ILE A C 1
ATOM 1151 O O . ILE A 1 173 ? 5.040 -15.766 -23.955 1.00 76.31 173 ILE A O 1
ATOM 1155 N N . PRO A 1 174 ? 5.231 -13.532 -23.701 1.00 78.62 174 PRO A N 1
ATOM 1156 C CA . PRO A 1 174 ? 4.915 -13.560 -22.281 1.00 78.62 174 PRO A CA 1
ATOM 1157 C C . PRO A 1 174 ? 3.471 -14.031 -22.087 1.00 78.62 174 PRO A C 1
ATOM 1159 O O . PRO A 1 174 ? 2.554 -13.574 -22.772 1.00 78.62 174 PRO A O 1
ATOM 1162 N N . VAL A 1 175 ? 3.271 -14.963 -21.155 1.00 78.44 175 VAL A N 1
ATOM 1163 C CA . VAL A 1 175 ? 1.974 -15.605 -20.908 1.00 78.44 175 VAL A CA 1
ATOM 1164 C C . VAL A 1 175 ? 1.429 -15.132 -19.565 1.00 78.44 175 VAL A C 1
ATOM 1166 O O . VAL A 1 175 ? 2.141 -15.130 -18.564 1.00 78.44 175 VAL A O 1
ATOM 1169 N N . ALA A 1 176 ? 0.156 -14.734 -19.531 1.00 76.44 176 ALA A N 1
ATOM 1170 C CA . ALA A 1 176 ? -0.523 -14.432 -18.274 1.00 76.44 176 ALA A CA 1
ATOM 1171 C C . ALA A 1 176 ? -0.698 -15.707 -17.435 1.00 76.44 176 ALA A C 1
ATOM 1173 O O . ALA A 1 176 ? -0.996 -16.779 -17.967 1.00 76.44 176 ALA A O 1
ATOM 1174 N N . ARG A 1 177 ? -0.528 -15.590 -16.117 1.00 82.00 177 ARG A N 1
ATOM 1175 C CA . ARG A 1 177 ? -0.601 -16.733 -15.198 1.00 82.00 177 ARG A CA 1
ATOM 1176 C C . ARG A 1 177 ? -1.947 -16.797 -14.507 1.00 82.00 177 ARG A C 1
ATOM 1178 O O . ARG A 1 177 ? -2.561 -15.774 -14.212 1.00 82.00 177 ARG A O 1
ATOM 1185 N N . ASP A 1 178 ? -2.377 -18.016 -14.212 1.00 83.94 178 ASP A N 1
ATOM 1186 C CA . ASP A 1 178 ? -3.477 -18.216 -13.284 1.00 83.94 178 ASP A CA 1
ATOM 1187 C C . ASP A 1 178 ? -3.032 -17.866 -11.855 1.00 83.94 178 ASP A C 1
ATOM 1189 O O . ASP A 1 178 ? -1.911 -18.180 -11.449 1.00 83.94 178 ASP A O 1
ATOM 1193 N N . SER A 1 179 ? -3.900 -17.198 -11.099 1.00 83.25 179 SER A N 1
ATOM 1194 C CA . SER A 1 179 ? -3.632 -16.774 -9.730 1.00 83.25 179 SER A CA 1
ATOM 1195 C C . SER A 1 179 ? -4.743 -17.274 -8.807 1.00 83.25 179 SER A C 1
ATOM 1197 O O . SER A 1 179 ? -5.870 -16.778 -8.896 1.00 83.25 179 SER A O 1
ATOM 1199 N N . PRO A 1 180 ? -4.438 -18.171 -7.852 1.00 85.19 180 PRO A N 1
ATOM 1200 C CA . PRO A 1 180 ? -5.424 -18.660 -6.880 1.00 85.19 180 PRO A CA 1
ATOM 1201 C C . PRO A 1 180 ? -5.871 -17.566 -5.893 1.00 85.19 180 PRO A C 1
ATOM 1203 O O . PRO A 1 180 ? -6.784 -17.764 -5.098 1.00 85.19 180 PRO A O 1
ATOM 1206 N N . LEU A 1 181 ? -5.245 -16.382 -5.932 1.00 85.75 181 LEU A N 1
ATOM 1207 C CA . LEU A 1 181 ? -5.687 -15.220 -5.162 1.00 85.75 181 LEU A CA 1
ATOM 1208 C C . LEU A 1 181 ? -7.046 -14.687 -5.625 1.00 85.75 181 LEU A C 1
ATOM 1210 O O . LEU A 1 181 ? -7.706 -13.996 -4.857 1.00 85.75 181 LEU A O 1
ATOM 1214 N N . ILE A 1 182 ? -7.476 -14.998 -6.850 1.00 84.56 182 ILE A N 1
ATOM 1215 C CA . ILE A 1 182 ? -8.792 -14.580 -7.348 1.00 84.56 182 ILE A CA 1
ATOM 1216 C C . ILE A 1 182 ? -9.925 -15.212 -6.528 1.00 84.56 182 ILE A C 1
ATOM 1218 O O . ILE A 1 182 ? -10.906 -14.534 -6.227 1.00 84.56 182 ILE A O 1
ATOM 1222 N N . ASP A 1 183 ? -9.758 -16.453 -6.071 1.00 83.25 183 ASP A N 1
ATOM 1223 C CA . ASP A 1 183 ? -10.755 -17.144 -5.241 1.00 83.25 183 ASP A CA 1
ATOM 1224 C C . ASP A 1 183 ? -10.939 -16.432 -3.886 1.00 83.25 183 ASP A C 1
ATOM 1226 O O . ASP A 1 183 ? -12.040 -16.346 -3.339 1.00 83.25 183 ASP A O 1
ATOM 1230 N N . VAL A 1 184 ? -9.862 -15.831 -3.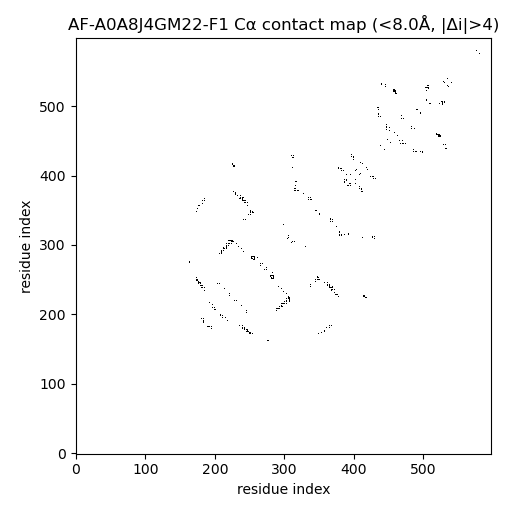366 1.00 82.44 184 VAL A N 1
ATOM 1231 C CA . VAL A 1 184 ? -9.900 -14.999 -2.153 1.00 82.44 184 VAL A CA 1
ATOM 1232 C C . VAL A 1 184 ? -10.705 -13.719 -2.387 1.00 82.44 184 VAL A C 1
ATOM 1234 O O . VAL A 1 184 ? -11.487 -13.312 -1.531 1.00 82.44 184 VAL A O 1
ATOM 1237 N N . ILE A 1 185 ? -10.532 -13.083 -3.549 1.00 82.69 185 ILE A N 1
ATOM 1238 C CA . ILE A 1 185 ? -11.232 -11.841 -3.915 1.00 82.69 185 ILE A CA 1
ATOM 1239 C C . ILE A 1 185 ? -12.739 -12.081 -4.045 1.00 82.69 185 ILE A C 1
ATOM 1241 O O . ILE A 1 185 ? -13.530 -11.244 -3.615 1.00 82.69 185 ILE A O 1
ATOM 1245 N N . ARG A 1 186 ? -13.139 -13.238 -4.582 1.00 81.00 186 ARG A N 1
ATOM 1246 C CA . ARG A 1 186 ? -14.549 -13.641 -4.714 1.00 81.00 186 ARG A CA 1
ATOM 1247 C C . ARG A 1 186 ? -15.215 -14.002 -3.383 1.00 81.00 186 ARG A C 1
ATOM 1249 O O . ARG A 1 186 ? -16.412 -14.262 -3.354 1.00 81.00 186 ARG A O 1
ATOM 1256 N N . GLY A 1 187 ? -14.459 -13.997 -2.283 1.00 77.00 187 GLY A N 1
ATOM 1257 C CA . GLY A 1 187 ? -14.962 -14.363 -0.961 1.00 77.00 187 GLY A CA 1
ATOM 1258 C C . GLY A 1 187 ? -15.183 -15.867 -0.789 1.00 77.00 187 GLY A C 1
ATOM 1259 O O . GLY A 1 187 ? -15.807 -16.275 0.185 1.00 77.00 187 GLY A O 1
ATOM 1260 N N . GLU A 1 188 ? -14.664 -16.696 -1.700 1.00 64.50 188 GLU A N 1
ATOM 1261 C CA . GLU A 1 188 ? -14.760 -18.158 -1.610 1.00 64.50 188 GLU A CA 1
ATOM 1262 C C . GLU A 1 188 ? -13.761 -18.727 -0.587 1.00 64.50 188 GLU A C 1
ATOM 1264 O O . GLU A 1 188 ? -13.952 -19.824 -0.062 1.00 64.50 188 GLU A O 1
ATOM 1269 N N . ALA A 1 189 ? -12.714 -17.964 -0.249 1.00 61.28 189 ALA A N 1
ATOM 1270 C CA . ALA A 1 189 ? -11.729 -18.311 0.770 1.00 61.28 189 ALA A CA 1
ATOM 1271 C C . ALA A 1 189 ? -11.589 -17.205 1.829 1.00 61.28 189 ALA A C 1
ATOM 1273 O O . ALA A 1 189 ? -11.209 -16.074 1.524 1.00 61.28 189 ALA A O 1
ATOM 1274 N N . PHE A 1 190 ? -11.830 -17.553 3.096 1.00 70.44 190 PHE A N 1
ATOM 1275 C CA . PHE A 1 190 ? -11.720 -16.626 4.230 1.00 70.44 190 PHE A CA 1
ATOM 1276 C C . PHE A 1 190 ? -10.274 -16.461 4.739 1.00 70.44 190 PHE A C 1
ATOM 1278 O O . PHE A 1 190 ? -9.923 -15.415 5.293 1.00 70.44 190 PHE A O 1
ATOM 1285 N N . ASP A 1 191 ? -9.402 -17.438 4.471 1.00 85.94 191 ASP A N 1
ATOM 1286 C CA . ASP A 1 191 ? -8.011 -17.460 4.940 1.00 85.94 191 ASP A CA 1
ATOM 1287 C C . ASP A 1 191 ? -7.049 -16.779 3.959 1.00 85.94 191 ASP A C 1
ATOM 1289 O O . ASP A 1 191 ? -6.149 -17.391 3.378 1.00 85.94 191 ASP A O 1
ATOM 1293 N N . ILE A 1 192 ? -7.224 -15.462 3.800 1.00 85.38 192 ILE A N 1
ATOM 1294 C CA . ILE A 1 192 ? -6.406 -14.609 2.917 1.00 85.38 192 ILE A CA 1
ATOM 1295 C C . ILE A 1 192 ? -4.905 -14.844 3.128 1.00 85.38 192 ILE A C 1
ATOM 1297 O O . ILE A 1 192 ? -4.140 -14.970 2.174 1.00 85.38 192 ILE A O 1
ATOM 1301 N N . ARG A 1 193 ? -4.475 -14.897 4.392 1.00 88.44 193 ARG A N 1
ATOM 1302 C CA . ARG A 1 193 ? -3.066 -15.047 4.766 1.00 88.44 193 ARG A CA 1
ATOM 1303 C C . ARG A 1 193 ? -2.471 -16.339 4.220 1.00 88.44 193 ARG A C 1
ATOM 1305 O O . ARG A 1 193 ? -1.371 -16.314 3.673 1.00 88.44 193 ARG A O 1
ATOM 1312 N N . ASP A 1 194 ? -3.177 -17.445 4.412 1.00 88.50 194 ASP A N 1
ATOM 1313 C CA . ASP A 1 194 ? -2.657 -18.769 4.092 1.00 88.50 194 ASP A CA 1
ATOM 1314 C C . ASP A 1 194 ? -2.660 -18.964 2.576 1.00 88.50 194 ASP A C 1
ATOM 1316 O O . ASP A 1 194 ? -1.634 -19.326 2.015 1.00 88.50 194 ASP A O 1
ATOM 1320 N N . LYS A 1 195 ? -3.700 -18.487 1.881 1.00 90.12 195 LYS A N 1
ATOM 1321 C CA . LYS A 1 195 ? -3.721 -18.449 0.412 1.00 90.12 195 LYS A CA 1
ATOM 1322 C C . LYS A 1 195 ? -2.603 -17.604 -0.196 1.00 90.12 195 LYS A C 1
ATOM 1324 O O . LYS A 1 195 ? -1.986 -18.030 -1.173 1.00 90.12 195 LYS A O 1
ATOM 1329 N N . VAL A 1 196 ? -2.301 -16.426 0.363 1.00 89.69 196 VAL A N 1
ATOM 1330 C CA . VAL A 1 196 ? -1.167 -15.617 -0.118 1.00 89.69 196 VAL A CA 1
ATOM 1331 C C . VAL A 1 196 ? 0.154 -16.347 0.117 1.00 89.69 196 VAL A C 1
ATOM 1333 O O . VAL A 1 196 ? 0.966 -16.405 -0.802 1.00 89.69 196 VAL A O 1
ATOM 1336 N N . LYS A 1 197 ? 0.358 -16.954 1.293 1.00 90.56 197 LYS A N 1
ATOM 1337 C CA . LYS A 1 197 ? 1.565 -17.740 1.597 1.00 90.56 197 LYS A CA 1
ATOM 1338 C C . LYS A 1 197 ? 1.729 -18.949 0.678 1.00 90.56 197 LYS A C 1
ATOM 1340 O O . LYS A 1 197 ? 2.827 -19.153 0.170 1.00 90.56 197 LYS A O 1
ATOM 1345 N N . ASP A 1 198 ? 0.658 -19.690 0.420 1.00 92.31 198 ASP A N 1
ATOM 1346 C CA . ASP A 1 198 ? 0.663 -20.858 -0.468 1.00 92.31 198 ASP A CA 1
ATOM 1347 C C . ASP A 1 198 ? 0.983 -20.466 -1.916 1.00 92.31 198 ASP A C 1
ATOM 1349 O O . ASP A 1 198 ? 1.602 -21.226 -2.657 1.00 92.31 198 ASP A O 1
ATOM 1353 N N . SER A 1 199 ? 0.607 -19.246 -2.305 1.00 89.75 199 SER A N 1
ATOM 1354 C CA . SER A 1 199 ? 0.871 -18.694 -3.636 1.00 89.75 199 SER A CA 1
ATOM 1355 C C . SER A 1 199 ? 2.259 -18.059 -3.765 1.00 89.75 199 SER A C 1
ATOM 1357 O O . SER A 1 199 ? 2.734 -17.849 -4.875 1.00 89.75 199 SER A O 1
ATOM 1359 N N . MET A 1 200 ? 2.938 -17.725 -2.664 1.00 90.94 200 MET A N 1
ATOM 1360 C CA . MET A 1 200 ? 4.236 -17.043 -2.719 1.00 90.94 200 MET A CA 1
ATOM 1361 C C . MET A 1 200 ? 5.319 -17.793 -3.518 1.00 90.94 200 MET A C 1
ATOM 1363 O O . MET A 1 200 ? 6.057 -17.115 -4.235 1.00 90.94 200 MET A O 1
ATOM 1367 N N . PRO A 1 201 ? 5.459 -19.135 -3.434 1.00 93.31 201 PRO A N 1
ATOM 1368 C CA . PRO A 1 201 ? 6.486 -19.862 -4.183 1.00 93.31 201 PRO A CA 1
ATOM 1369 C C . PRO A 1 201 ? 6.348 -19.762 -5.708 1.00 93.31 201 PRO A C 1
ATOM 1371 O O . PRO A 1 201 ? 7.350 -19.899 -6.406 1.00 93.31 201 PRO A O 1
ATOM 1374 N N . SER A 1 202 ? 5.141 -19.522 -6.234 1.00 90.19 202 SER A N 1
ATOM 1375 C CA . SER A 1 202 ? 4.906 -19.380 -7.679 1.00 90.19 202 SER A CA 1
ATOM 1376 C C . SER A 1 202 ? 5.074 -17.944 -8.191 1.00 90.19 202 SER A C 1
ATOM 1378 O O . SER A 1 202 ? 5.197 -17.731 -9.402 1.00 90.19 202 SER A O 1
ATOM 1380 N N . MET A 1 203 ? 5.133 -16.955 -7.293 1.00 93.25 203 MET A N 1
ATOM 1381 C CA . MET A 1 203 ? 5.272 -15.548 -7.660 1.00 93.25 203 MET A CA 1
ATOM 1382 C C . MET A 1 203 ? 6.720 -15.202 -8.032 1.00 93.25 203 MET A C 1
ATOM 1384 O O . MET A 1 203 ? 7.643 -15.461 -7.252 1.00 93.25 203 MET A O 1
ATOM 1388 N N . PRO A 1 204 ? 6.954 -14.535 -9.175 1.00 92.31 204 PRO A N 1
ATOM 1389 C CA . PRO A 1 204 ? 8.288 -14.072 -9.522 1.00 92.31 204 PRO A CA 1
ATOM 1390 C C . PRO A 1 204 ? 8.742 -12.950 -8.580 1.00 92.31 204 PRO A C 1
ATOM 1392 O O . PRO A 1 204 ? 7.938 -12.169 -8.069 1.00 92.31 204 PRO A O 1
ATOM 1395 N N . PHE A 1 205 ? 10.052 -12.817 -8.375 1.00 90.81 205 PHE A N 1
ATOM 1396 C CA . PHE A 1 205 ? 10.607 -11.583 -7.818 1.00 90.81 205 PHE A CA 1
ATOM 1397 C C . PHE A 1 205 ? 10.421 -10.449 -8.847 1.00 90.81 205 PHE A C 1
ATOM 1399 O O . PHE A 1 205 ? 10.724 -10.679 -10.021 1.00 90.81 205 PHE A O 1
ATOM 1406 N N . PRO A 1 206 ? 9.925 -9.252 -8.464 1.00 93.69 206 PRO A N 1
ATOM 1407 C CA . PRO A 1 206 ? 9.731 -8.718 -7.103 1.00 93.69 206 PRO A CA 1
ATOM 1408 C C . PRO A 1 206 ? 8.343 -8.934 -6.463 1.00 93.69 206 PRO A C 1
ATOM 1410 O O . PRO A 1 206 ? 8.144 -8.548 -5.310 1.00 93.69 206 PRO A O 1
ATOM 1413 N N . VAL A 1 207 ? 7.384 -9.545 -7.161 1.00 95.44 207 VAL A N 1
ATOM 1414 C CA . VAL A 1 207 ? 5.996 -9.734 -6.686 1.00 95.44 207 VAL A CA 1
ATOM 1415 C C . VAL A 1 207 ? 5.940 -10.532 -5.378 1.00 95.44 207 VAL A C 1
ATOM 1417 O O . VAL A 1 207 ? 5.184 -10.189 -4.471 1.00 95.44 207 VAL A O 1
ATOM 1420 N N . SER A 1 208 ? 6.810 -11.529 -5.208 1.00 94.94 208 SER A N 1
ATOM 1421 C CA . SER A 1 208 ? 6.914 -12.292 -3.955 1.00 94.94 208 SER A CA 1
ATOM 1422 C C . SER A 1 208 ? 7.333 -11.444 -2.741 1.00 94.94 208 SER A C 1
ATOM 1424 O O . SER A 1 208 ? 6.952 -11.756 -1.612 1.00 94.94 208 SER A O 1
ATOM 1426 N N . ALA A 1 209 ? 8.078 -10.349 -2.937 1.00 94.69 209 ALA A N 1
ATOM 1427 C CA . ALA A 1 209 ? 8.398 -9.404 -1.865 1.00 94.69 209 ALA A CA 1
ATOM 1428 C C . ALA A 1 209 ? 7.174 -8.559 -1.487 1.00 94.69 209 ALA A C 1
ATOM 1430 O O . ALA A 1 209 ? 6.908 -8.368 -0.304 1.00 94.69 209 ALA A O 1
ATOM 1431 N N . ALA A 1 210 ? 6.388 -8.123 -2.476 1.00 96.69 210 ALA A N 1
ATOM 1432 C CA . ALA A 1 210 ? 5.111 -7.459 -2.233 1.00 96.69 210 ALA A CA 1
ATOM 1433 C C . ALA A 1 210 ? 4.105 -8.359 -1.503 1.00 96.69 210 ALA A C 1
ATOM 1435 O O . ALA A 1 210 ? 3.416 -7.901 -0.594 1.00 96.69 210 ALA A O 1
ATOM 1436 N N . ALA A 1 211 ? 4.074 -9.652 -1.827 1.00 96.62 211 ALA A N 1
ATOM 1437 C CA . ALA A 1 211 ? 3.229 -10.618 -1.134 1.00 96.62 211 ALA A CA 1
ATOM 1438 C C . ALA A 1 211 ? 3.525 -10.695 0.375 1.00 96.62 211 ALA A C 1
ATOM 1440 O O . ALA A 1 211 ? 2.595 -10.789 1.174 1.00 96.62 211 ALA A O 1
ATOM 1441 N N . LYS A 1 212 ? 4.796 -10.581 0.791 1.00 96.12 212 LYS A N 1
ATOM 1442 C CA . LYS A 1 212 ? 5.175 -10.544 2.217 1.00 96.12 212 LYS A CA 1
ATOM 1443 C C . LYS A 1 212 ? 4.597 -9.326 2.946 1.00 96.12 212 LYS A C 1
ATOM 1445 O O . LYS A 1 212 ? 4.147 -9.459 4.085 1.00 96.12 212 LYS A O 1
ATOM 1450 N N . GLU A 1 213 ? 4.566 -8.166 2.292 1.00 96.94 213 GLU A N 1
ATOM 1451 C CA . GLU A 1 213 ? 3.940 -6.955 2.847 1.00 96.94 213 GLU A CA 1
ATOM 1452 C C . GLU A 1 213 ? 2.424 -7.151 2.996 1.00 96.94 213 GLU A C 1
ATOM 1454 O O . GLU A 1 213 ? 1.855 -6.849 4.042 1.00 96.94 213 GLU A O 1
ATOM 1459 N N . VAL A 1 214 ? 1.768 -7.756 1.996 1.00 96.88 214 VAL A N 1
ATOM 1460 C CA . VAL A 1 214 ? 0.327 -8.063 2.054 1.00 96.88 214 VAL A CA 1
ATOM 1461 C C . VAL A 1 214 ? 0.010 -9.067 3.166 1.00 96.88 214 VAL A C 1
ATOM 1463 O O . VAL A 1 214 ? -0.970 -8.888 3.886 1.00 96.88 214 VAL A O 1
ATOM 1466 N N . VAL A 1 215 ? 0.850 -10.087 3.377 1.00 95.75 215 VAL A N 1
ATOM 1467 C CA . VAL A 1 215 ? 0.727 -11.013 4.520 1.00 95.75 215 VAL A CA 1
ATOM 1468 C C . VAL A 1 215 ? 0.867 -10.269 5.849 1.00 95.75 215 VAL A C 1
ATOM 1470 O O . VAL A 1 215 ? 0.142 -10.564 6.800 1.00 95.75 215 VAL A O 1
ATOM 1473 N N . THR A 1 216 ? 1.767 -9.290 5.923 1.00 95.50 216 THR A N 1
ATOM 1474 C CA . THR A 1 216 ? 1.958 -8.462 7.120 1.00 95.50 216 THR A CA 1
ATOM 1475 C C . THR A 1 216 ? 0.721 -7.610 7.400 1.00 95.50 216 THR A C 1
ATOM 1477 O O . THR A 1 216 ? 0.211 -7.646 8.520 1.00 95.50 216 THR A O 1
ATOM 1480 N N . LEU A 1 217 ? 0.166 -6.942 6.384 1.00 96.06 217 LEU A N 1
ATOM 1481 C CA . LEU A 1 217 ? -1.100 -6.209 6.480 1.00 96.06 217 LEU A CA 1
ATOM 1482 C C . LEU A 1 217 ? -2.268 -7.130 6.872 1.00 96.06 217 LEU A C 1
ATOM 1484 O O . LEU A 1 217 ? -3.100 -6.770 7.705 1.00 96.06 217 LEU A O 1
ATOM 1488 N N . ALA A 1 218 ? -2.335 -8.338 6.308 1.00 94.19 218 ALA A N 1
ATOM 1489 C CA . ALA A 1 218 ? -3.363 -9.321 6.639 1.00 94.19 218 ALA A CA 1
ATOM 1490 C C . ALA A 1 218 ? -3.274 -9.772 8.106 1.00 94.19 218 ALA A C 1
ATOM 1492 O O . ALA A 1 218 ? -4.298 -9.868 8.778 1.00 94.19 218 ALA A O 1
ATOM 1493 N N . ASN A 1 219 ? -2.061 -9.989 8.624 1.00 93.88 219 ASN A N 1
ATOM 1494 C CA . ASN A 1 219 ? -1.843 -10.298 10.038 1.00 93.88 219 ASN A CA 1
ATOM 1495 C C . ASN A 1 219 ? -2.214 -9.120 10.941 1.00 93.88 219 ASN A C 1
ATOM 1497 O O . ASN A 1 219 ? -2.864 -9.322 11.961 1.00 93.88 219 ASN A O 1
ATOM 1501 N N . GLN A 1 220 ? -1.818 -7.898 10.576 1.00 93.25 220 GLN A N 1
ATOM 1502 C CA . GLN A 1 220 ? -2.162 -6.698 11.338 1.00 93.25 220 GLN A CA 1
ATOM 1503 C C . GLN A 1 220 ? -3.678 -6.515 11.385 1.00 93.25 220 GLN A C 1
ATOM 1505 O O . GLN A 1 220 ? -4.255 -6.548 12.461 1.00 93.25 220 GLN A O 1
ATOM 1510 N N . SER A 1 221 ? -4.351 -6.453 10.238 1.00 92.50 221 SER A N 1
ATOM 1511 C CA . SER A 1 221 ? -5.813 -6.306 10.181 1.00 92.50 221 SER A CA 1
ATOM 1512 C C . SER A 1 221 ? -6.577 -7.412 10.926 1.00 92.50 221 SER A C 1
ATOM 1514 O O . SER A 1 221 ? -7.573 -7.110 11.572 1.00 92.50 221 SER A O 1
ATOM 1516 N N . ALA A 1 222 ? -6.109 -8.667 10.915 1.00 89.94 222 ALA A N 1
ATOM 1517 C CA . ALA A 1 222 ? -6.729 -9.761 11.679 1.00 89.94 222 ALA A CA 1
ATOM 1518 C C . ALA A 1 222 ? -6.529 -9.653 13.208 1.00 89.94 222 ALA A C 1
ATOM 1520 O O . ALA A 1 222 ? -7.322 -10.193 13.994 1.00 89.94 222 ALA A O 1
ATOM 1521 N N . ASN A 1 223 ? -5.458 -8.978 13.626 1.00 89.81 223 ASN A N 1
ATOM 1522 C CA . ASN A 1 223 ? -5.116 -8.728 15.025 1.00 89.81 223 ASN A CA 1
ATOM 1523 C C . ASN A 1 223 ? -5.585 -7.357 15.519 1.00 89.81 223 ASN A C 1
ATOM 1525 O O . ASN A 1 223 ? -5.458 -7.072 16.707 1.00 89.81 223 ASN A O 1
ATOM 1529 N N . CYS A 1 224 ? -6.115 -6.512 14.635 1.00 90.50 224 CYS A N 1
ATOM 1530 C CA . CYS A 1 224 ? -6.616 -5.213 15.027 1.00 90.50 224 CYS A CA 1
ATOM 1531 C C . CYS A 1 224 ? -7.881 -5.356 15.870 1.00 90.50 224 CYS A C 1
ATOM 1533 O O . CYS A 1 224 ? -8.759 -6.179 15.608 1.00 90.50 224 CYS A O 1
ATOM 1535 N N . PHE A 1 225 ? -7.931 -4.552 16.925 1.00 88.75 225 PHE A N 1
ATOM 1536 C CA . PHE A 1 225 ? -9.031 -4.545 17.868 1.00 88.75 225 PHE A CA 1
ATOM 1537 C C . PHE A 1 225 ? -10.128 -3.595 17.425 1.00 88.75 225 PHE A C 1
ATOM 1539 O O . PHE A 1 225 ? -11.245 -3.809 17.829 1.00 88.75 225 PHE A O 1
ATOM 1546 N N . ALA A 1 226 ? -9.871 -2.575 16.613 1.00 89.62 226 ALA A N 1
ATOM 1547 C CA . ALA A 1 226 ? -10.905 -1.638 16.177 1.00 89.62 226 ALA A CA 1
ATOM 1548 C C . ALA A 1 226 ? -10.871 -1.424 14.660 1.00 89.62 226 ALA A C 1
ATOM 1550 O O . ALA A 1 226 ? -9.920 -1.829 13.990 1.00 89.62 226 ALA A O 1
ATOM 1551 N N . ASN A 1 227 ? -11.913 -0.777 14.125 1.00 90.75 227 ASN A N 1
ATOM 1552 C CA . ASN A 1 227 ? -12.000 -0.375 12.718 1.00 90.75 227 ASN A CA 1
ATOM 1553 C C . ASN A 1 227 ? -11.847 -1.539 11.713 1.00 90.75 227 ASN A C 1
ATOM 1555 O O . ASN A 1 227 ? -11.294 -1.379 10.621 1.00 90.75 227 ASN A O 1
ATOM 1559 N N . ALA A 1 228 ? -12.299 -2.737 12.091 1.00 90.38 228 ALA A N 1
ATOM 1560 C CA . ALA A 1 228 ? -12.020 -3.952 11.333 1.00 90.38 228 ALA A CA 1
ATOM 1561 C C . ALA A 1 228 ? -12.658 -3.947 9.940 1.00 90.38 228 ALA A C 1
ATOM 1563 O O . ALA A 1 228 ? -12.043 -4.458 9.009 1.00 90.38 228 ALA A O 1
ATOM 1564 N N . ASP A 1 229 ? -13.825 -3.325 9.765 1.00 91.06 229 ASP A N 1
ATOM 1565 C CA . ASP A 1 229 ? -14.513 -3.258 8.472 1.00 91.06 229 ASP A CA 1
ATOM 1566 C C . ASP A 1 229 ? -13.665 -2.514 7.434 1.00 91.06 229 ASP A C 1
ATOM 1568 O O . ASP A 1 229 ? -13.336 -3.062 6.377 1.00 91.06 229 ASP A O 1
ATOM 1572 N N . ASN A 1 230 ? -13.193 -1.311 7.772 1.00 93.50 230 ASN A N 1
ATOM 1573 C CA . ASN A 1 230 ? -12.332 -0.522 6.891 1.00 93.50 230 ASN A CA 1
ATOM 1574 C C . ASN A 1 230 ? -10.986 -1.222 6.636 1.00 93.50 230 ASN A C 1
ATOM 1576 O O . ASN A 1 230 ? -10.513 -1.273 5.498 1.00 93.50 230 ASN A O 1
ATOM 1580 N N . LEU A 1 231 ? -10.377 -1.823 7.663 1.00 93.75 231 LEU A N 1
ATOM 1581 C CA . LEU A 1 231 ? -9.120 -2.563 7.505 1.00 93.75 231 LEU A CA 1
ATOM 1582 C C . LEU A 1 231 ? -9.288 -3.838 6.670 1.00 93.75 231 LEU A C 1
ATOM 1584 O O . LEU A 1 231 ? -8.408 -4.174 5.874 1.00 93.75 231 LEU A O 1
ATOM 1588 N N . SER A 1 232 ? -10.420 -4.530 6.794 1.00 91.44 232 SER A N 1
ATOM 1589 C CA . SER A 1 232 ? -10.751 -5.695 5.975 1.00 91.44 232 SER A CA 1
ATOM 1590 C C . SER A 1 232 ? -10.921 -5.306 4.506 1.00 91.44 232 SER A C 1
ATOM 1592 O O . SER A 1 232 ? -10.424 -6.020 3.632 1.00 91.44 232 SER A O 1
ATOM 1594 N N . ALA A 1 233 ? -11.513 -4.137 4.240 1.00 93.12 233 ALA A N 1
ATOM 1595 C CA . ALA A 1 233 ? -11.671 -3.589 2.902 1.00 93.12 233 ALA A CA 1
ATOM 1596 C C . ALA A 1 233 ? -10.319 -3.185 2.285 1.00 93.12 233 ALA A C 1
ATOM 1598 O O . ALA A 1 233 ? -10.072 -3.479 1.115 1.00 93.12 233 ALA A O 1
ATOM 1599 N N . LEU A 1 234 ? -9.409 -2.563 3.051 1.00 95.69 234 LEU A N 1
ATOM 1600 C CA . LEU A 1 234 ? -8.036 -2.293 2.588 1.00 95.69 234 LEU A CA 1
ATOM 1601 C C . LEU A 1 234 ? -7.274 -3.590 2.306 1.00 95.69 234 LEU A C 1
ATOM 1603 O O . LEU A 1 234 ? -6.634 -3.713 1.264 1.00 95.69 234 LEU A O 1
ATOM 1607 N N . ARG A 1 235 ? -7.388 -4.586 3.191 1.00 94.81 235 ARG A N 1
ATOM 1608 C CA . ARG A 1 235 ? -6.778 -5.908 3.008 1.00 94.81 235 ARG A CA 1
ATOM 1609 C C . ARG A 1 235 ? -7.272 -6.586 1.727 1.00 94.81 235 ARG A C 1
ATOM 1611 O O . ARG A 1 235 ? -6.450 -7.065 0.954 1.00 94.81 235 ARG A O 1
ATOM 1618 N N . GLN A 1 236 ? -8.584 -6.629 1.488 1.00 93.62 236 GLN A N 1
ATOM 1619 C CA . GLN A 1 236 ? -9.163 -7.225 0.274 1.00 93.62 236 GLN A CA 1
ATOM 1620 C C . GLN A 1 236 ? -8.665 -6.522 -0.993 1.00 93.62 236 GLN A C 1
ATOM 1622 O O . GLN A 1 236 ? -8.253 -7.182 -1.945 1.00 93.62 236 GLN A O 1
ATOM 1627 N N . ARG A 1 237 ? -8.616 -5.186 -0.983 1.00 95.81 237 ARG A N 1
ATOM 1628 C CA . ARG A 1 237 ? -8.072 -4.402 -2.098 1.00 95.81 237 ARG A CA 1
ATOM 1629 C C . ARG A 1 237 ? -6.582 -4.660 -2.321 1.00 95.81 237 ARG A C 1
ATOM 1631 O O . ARG A 1 237 ? -6.167 -4.843 -3.460 1.00 95.81 237 ARG A O 1
ATOM 1638 N N . ALA A 1 238 ? -5.780 -4.743 -1.261 1.00 96.75 238 ALA A N 1
ATOM 1639 C CA . ALA A 1 238 ? -4.363 -5.083 -1.376 1.00 96.75 238 ALA A CA 1
ATOM 1640 C C . ALA A 1 238 ? -4.166 -6.470 -2.015 1.00 96.75 238 ALA A C 1
ATOM 1642 O O . ALA A 1 238 ? -3.332 -6.630 -2.902 1.00 96.75 238 ALA A O 1
ATOM 1643 N N . VAL A 1 239 ? -4.974 -7.464 -1.637 1.00 95.75 239 VAL A N 1
ATOM 1644 C CA . VAL A 1 239 ? -4.947 -8.801 -2.258 1.00 95.75 239 VAL A CA 1
ATOM 1645 C C . VAL A 1 239 ? -5.339 -8.736 -3.732 1.00 95.75 239 VAL A C 1
ATOM 1647 O O . VAL A 1 239 ? -4.689 -9.379 -4.552 1.00 95.75 239 VAL A O 1
ATOM 1650 N N . ALA A 1 240 ? -6.339 -7.927 -4.089 1.00 95.69 240 ALA A N 1
ATOM 1651 C CA . ALA A 1 240 ? -6.725 -7.717 -5.480 1.00 95.69 240 ALA A CA 1
ATOM 1652 C C . ALA A 1 240 ? -5.607 -7.072 -6.315 1.00 95.69 240 ALA A C 1
ATOM 1654 O O . ALA A 1 240 ? -5.297 -7.554 -7.404 1.00 95.69 240 ALA A O 1
ATOM 1655 N N . GLY A 1 241 ? -4.929 -6.053 -5.778 1.00 96.69 241 GLY A N 1
ATOM 1656 C CA . GLY A 1 241 ? -3.750 -5.464 -6.418 1.00 96.69 241 GLY A CA 1
ATOM 1657 C C . GLY A 1 241 ? -2.602 -6.467 -6.584 1.00 96.69 241 GLY A C 1
ATOM 1658 O O . GLY A 1 241 ? -1.995 -6.544 -7.653 1.00 96.69 241 GLY A O 1
ATOM 1659 N N . LEU A 1 242 ? -2.349 -7.304 -5.572 1.00 97.12 242 LEU A N 1
ATOM 1660 C CA . LEU A 1 242 ? -1.352 -8.376 -5.651 1.00 97.12 242 LEU A CA 1
ATOM 1661 C C . LEU A 1 242 ? -1.725 -9.433 -6.701 1.00 97.12 242 LEU A C 1
ATOM 1663 O O . LEU A 1 242 ? -0.851 -9.917 -7.419 1.00 97.12 242 LEU A O 1
ATOM 1667 N N . ALA A 1 243 ? -3.008 -9.781 -6.817 1.00 95.19 243 ALA A N 1
ATOM 1668 C CA . ALA A 1 243 ? -3.484 -10.715 -7.827 1.00 95.19 243 ALA A CA 1
ATOM 1669 C C . ALA A 1 243 ? -3.244 -10.179 -9.245 1.00 95.19 243 ALA A C 1
ATOM 1671 O O . ALA A 1 243 ? -2.756 -10.931 -10.083 1.00 95.19 243 ALA A O 1
ATOM 1672 N N . LEU A 1 244 ? -3.492 -8.887 -9.497 1.00 95.81 244 LEU A N 1
ATOM 1673 C CA . LEU A 1 244 ? -3.179 -8.252 -10.783 1.00 95.81 244 LEU A CA 1
ATOM 1674 C C . LEU A 1 244 ? -1.678 -8.293 -11.093 1.00 95.81 244 LEU A C 1
ATOM 1676 O O . LEU A 1 244 ? -1.293 -8.665 -12.202 1.00 95.81 244 LEU A O 1
ATOM 1680 N N . LEU A 1 245 ? -0.829 -7.972 -10.110 1.00 95.75 245 LEU A N 1
ATOM 1681 C CA . LEU A 1 245 ? 0.627 -8.074 -10.259 1.00 95.75 245 LEU A CA 1
ATOM 1682 C C . LEU A 1 245 ? 1.076 -9.503 -10.576 1.00 95.75 245 LEU A C 1
ATOM 1684 O O . LEU A 1 245 ? 1.999 -9.684 -11.364 1.00 95.75 245 LEU A O 1
ATOM 1688 N N . HIS A 1 246 ? 0.438 -10.511 -9.978 1.00 94.50 246 HIS A N 1
ATOM 1689 C CA . HIS A 1 246 ? 0.763 -11.912 -10.222 1.00 94.50 246 HIS A CA 1
ATOM 1690 C C . HIS A 1 246 ? 0.291 -12.392 -11.603 1.00 94.50 246 HIS A C 1
ATOM 1692 O O . HIS A 1 246 ? 1.070 -13.009 -12.323 1.00 94.50 246 HIS A O 1
ATOM 1698 N N . ILE A 1 247 ? -0.948 -12.076 -11.997 1.00 93.00 247 ILE A N 1
ATOM 1699 C CA . ILE A 1 247 ? -1.523 -12.481 -13.293 1.00 93.00 247 ILE A CA 1
ATOM 1700 C C . ILE A 1 247 ? -0.712 -11.892 -14.449 1.00 93.00 247 ILE A C 1
ATOM 1702 O O . ILE A 1 247 ? -0.429 -12.584 -15.429 1.00 93.00 247 ILE A O 1
ATOM 1706 N N . TYR A 1 248 ? -0.315 -10.623 -14.323 1.00 93.12 248 TYR A N 1
ATOM 1707 C CA . TYR A 1 248 ? 0.335 -9.871 -15.392 1.00 93.12 248 TYR A CA 1
ATOM 1708 C C . TYR A 1 248 ? 1.839 -9.690 -15.212 1.00 93.12 248 TYR A C 1
ATOM 1710 O O . TYR A 1 248 ? 2.432 -8.908 -15.950 1.00 93.12 248 TYR A O 1
ATOM 1718 N N . SER A 1 249 ? 2.484 -10.405 -14.285 1.00 92.56 249 SER A N 1
ATOM 1719 C CA . SER A 1 249 ? 3.914 -10.223 -14.004 1.00 92.56 249 SER A CA 1
ATOM 1720 C C . SER A 1 249 ? 4.779 -10.335 -15.259 1.00 92.56 249 SER A C 1
ATOM 1722 O O . SER A 1 249 ? 5.677 -9.522 -15.465 1.00 92.56 249 SER A O 1
ATOM 1724 N N . ASP A 1 250 ? 4.479 -11.313 -16.114 1.00 89.38 250 ASP A N 1
ATOM 1725 C CA . ASP A 1 250 ? 5.260 -11.589 -17.320 1.00 89.38 250 ASP A CA 1
ATOM 1726 C C . ASP A 1 250 ? 5.004 -10.518 -18.395 1.00 89.38 250 ASP A C 1
ATOM 1728 O O . ASP A 1 250 ? 5.948 -10.008 -18.992 1.00 89.38 250 ASP A O 1
ATOM 1732 N N . LEU A 1 251 ? 3.755 -10.059 -18.550 1.00 88.69 251 LEU A N 1
ATOM 1733 C CA . LEU A 1 251 ? 3.412 -8.952 -19.455 1.00 88.69 251 LEU A CA 1
ATOM 1734 C C . LEU A 1 251 ? 4.033 -7.618 -19.014 1.00 88.69 251 LEU A C 1
ATOM 1736 O O . LEU A 1 251 ? 4.494 -6.833 -19.839 1.00 88.69 251 LEU A O 1
ATOM 1740 N N . LEU A 1 252 ? 4.049 -7.351 -17.706 1.00 88.38 252 LEU A N 1
ATOM 1741 C CA . LEU A 1 252 ? 4.607 -6.131 -17.113 1.00 88.38 252 LEU A CA 1
ATOM 1742 C C . LEU A 1 252 ? 6.135 -6.107 -17.149 1.00 88.38 252 LEU A C 1
ATOM 1744 O O . LEU A 1 252 ? 6.734 -5.031 -17.082 1.00 88.38 252 LEU A O 1
ATOM 1748 N N . ARG A 1 253 ? 6.770 -7.279 -17.230 1.00 87.56 253 ARG A N 1
ATOM 1749 C CA . ARG A 1 253 ? 8.215 -7.384 -17.419 1.00 87.56 253 ARG A CA 1
ATOM 1750 C C . ARG A 1 253 ? 8.620 -6.896 -18.806 1.00 87.56 253 ARG A C 1
ATOM 1752 O O . ARG A 1 253 ? 9.605 -6.174 -18.925 1.00 87.56 253 ARG A O 1
ATOM 1759 N N . ASP A 1 254 ? 7.811 -7.216 -19.807 1.00 82.94 254 ASP A N 1
ATOM 1760 C CA . ASP A 1 254 ? 8.060 -6.840 -21.200 1.00 82.94 254 ASP A CA 1
ATOM 1761 C C . ASP A 1 254 ? 7.437 -5.487 -21.575 1.00 82.94 254 ASP A C 1
ATOM 1763 O O . ASP A 1 254 ? 7.669 -4.965 -22.668 1.00 82.94 254 ASP A O 1
ATOM 1767 N N . ALA A 1 255 ? 6.654 -4.889 -20.672 1.00 82.12 255 ALA A N 1
ATOM 1768 C CA . ALA A 1 255 ? 6.100 -3.561 -20.872 1.00 82.12 255 ALA A CA 1
ATOM 1769 C C . ALA A 1 255 ? 7.226 -2.510 -20.938 1.00 82.12 255 ALA A C 1
ATOM 1771 O O . ALA A 1 255 ? 8.140 -2.526 -20.102 1.00 82.12 255 ALA A O 1
ATOM 1772 N N . PRO A 1 256 ? 7.164 -1.563 -21.895 1.00 74.06 256 PRO A N 1
ATOM 1773 C CA . PRO A 1 256 ? 8.157 -0.504 -21.991 1.00 74.06 256 PRO A CA 1
ATOM 1774 C C . PRO A 1 256 ? 8.181 0.324 -20.694 1.00 74.06 256 PRO A C 1
ATOM 1776 O O . PRO A 1 256 ? 7.123 0.566 -20.098 1.00 74.06 256 PRO A O 1
ATOM 1779 N N . PRO A 1 257 ? 9.364 0.770 -20.228 1.00 73.19 257 PRO A N 1
ATOM 1780 C CA . PRO A 1 257 ? 9.446 1.646 -19.067 1.00 73.19 257 PRO A CA 1
ATOM 1781 C C . PRO A 1 257 ? 8.679 2.945 -19.335 1.00 73.19 257 PRO A C 1
ATOM 1783 O O . PRO A 1 257 ? 8.615 3.426 -20.467 1.00 73.19 257 PRO A O 1
ATOM 1786 N N . THR A 1 258 ? 8.116 3.544 -18.285 1.00 74.19 258 THR A N 1
ATOM 1787 C CA . THR A 1 258 ? 7.493 4.867 -18.416 1.00 74.19 258 THR A CA 1
ATOM 1788 C C . THR A 1 258 ? 8.528 5.900 -18.860 1.00 74.19 258 THR A C 1
ATOM 1790 O O . THR A 1 258 ? 9.706 5.740 -18.541 1.00 74.19 258 THR A O 1
ATOM 1793 N N . PRO A 1 259 ? 8.123 6.999 -19.521 1.00 76.38 259 PRO A N 1
ATOM 1794 C CA . PRO A 1 259 ? 9.050 8.062 -19.908 1.00 76.38 259 PRO A CA 1
ATOM 1795 C C . PRO A 1 259 ? 9.886 8.577 -18.728 1.00 76.38 259 PRO A C 1
ATOM 1797 O O . PRO A 1 259 ? 11.080 8.809 -18.875 1.00 76.38 259 PRO A O 1
ATOM 1800 N N . ALA A 1 260 ? 9.286 8.672 -17.536 1.00 74.19 260 ALA A N 1
ATOM 1801 C CA . ALA A 1 260 ? 9.980 9.057 -16.309 1.00 74.19 260 ALA A CA 1
ATOM 1802 C C . ALA A 1 260 ? 11.011 8.007 -15.851 1.00 74.19 260 ALA A C 1
ATOM 1804 O O . ALA A 1 260 ? 12.133 8.368 -15.509 1.00 74.19 260 ALA A O 1
ATOM 1805 N N . ALA A 1 261 ? 10.669 6.713 -15.879 1.00 71.00 261 ALA A N 1
ATOM 1806 C CA . ALA A 1 261 ? 11.609 5.642 -15.541 1.00 71.00 261 ALA A CA 1
ATOM 1807 C C . ALA A 1 261 ? 12.728 5.511 -16.586 1.00 71.00 261 ALA A C 1
ATOM 1809 O O . ALA A 1 261 ? 13.879 5.274 -16.232 1.00 71.00 261 ALA A O 1
ATOM 1810 N N . ALA A 1 262 ? 12.406 5.712 -17.865 1.00 74.06 262 ALA A N 1
ATOM 1811 C CA . ALA A 1 262 ? 13.373 5.760 -18.953 1.00 74.06 262 ALA A CA 1
ATOM 1812 C C . ALA A 1 262 ? 14.334 6.948 -18.788 1.00 74.06 262 ALA A C 1
ATOM 1814 O O . ALA A 1 262 ? 15.541 6.768 -18.913 1.00 74.06 262 ALA A O 1
ATOM 1815 N N . ALA A 1 263 ? 13.822 8.131 -18.432 1.00 77.56 263 ALA A N 1
ATOM 1816 C CA . ALA A 1 263 ? 14.633 9.313 -18.148 1.00 77.56 263 ALA A CA 1
ATOM 1817 C C . ALA A 1 263 ? 15.523 9.126 -16.907 1.00 77.56 263 ALA A C 1
ATOM 1819 O O . ALA A 1 263 ? 16.704 9.458 -16.949 1.00 77.56 263 ALA A O 1
ATOM 1820 N N . ALA A 1 264 ? 14.995 8.544 -15.825 1.00 74.69 264 ALA A N 1
ATOM 1821 C CA . ALA A 1 264 ? 15.767 8.248 -14.619 1.00 74.69 264 ALA A CA 1
ATOM 1822 C C . ALA A 1 264 ? 16.873 7.211 -14.879 1.00 74.69 264 ALA A C 1
ATOM 1824 O O . ALA A 1 264 ? 18.002 7.385 -14.425 1.00 74.69 264 ALA A O 1
ATOM 1825 N N . ALA A 1 265 ? 16.581 6.164 -15.655 1.00 71.62 265 ALA A N 1
ATOM 1826 C CA . ALA A 1 265 ? 17.581 5.183 -16.063 1.00 71.62 265 ALA A CA 1
ATOM 1827 C C . ALA A 1 265 ? 18.643 5.797 -16.987 1.00 71.62 265 ALA A C 1
ATOM 1829 O O . ALA A 1 265 ? 19.829 5.541 -16.805 1.00 71.62 265 ALA A O 1
ATOM 1830 N N . ALA A 1 266 ? 18.242 6.657 -17.929 1.00 74.62 266 ALA A N 1
ATOM 1831 C CA . ALA A 1 266 ? 19.174 7.394 -18.780 1.00 74.62 266 ALA A CA 1
ATOM 1832 C C . ALA A 1 266 ? 20.093 8.319 -17.960 1.00 74.62 266 ALA A C 1
ATOM 1834 O O . ALA A 1 266 ? 21.290 8.394 -18.233 1.00 74.62 266 ALA A O 1
ATOM 1835 N N . ALA A 1 267 ? 19.559 8.968 -16.920 1.00 79.19 267 ALA A N 1
ATOM 1836 C CA . ALA A 1 267 ? 20.341 9.790 -16.000 1.00 79.19 267 ALA A CA 1
ATOM 1837 C C . ALA A 1 267 ? 21.318 8.953 -15.153 1.00 79.19 267 ALA A C 1
ATOM 1839 O O . ALA A 1 267 ? 22.471 9.342 -14.981 1.00 79.19 267 ALA A O 1
ATOM 1840 N N . ALA A 1 268 ? 20.891 7.783 -14.666 1.00 74.81 268 ALA A N 1
ATOM 1841 C CA . ALA A 1 268 ? 21.716 6.903 -13.835 1.00 74.81 268 ALA A CA 1
ATOM 1842 C C . ALA A 1 268 ? 22.903 6.277 -14.589 1.00 74.81 268 ALA A C 1
ATOM 1844 O O . ALA A 1 268 ? 23.934 5.996 -13.985 1.00 74.81 268 ALA A O 1
ATOM 1845 N N . VAL A 1 269 ? 22.782 6.078 -15.906 1.00 76.38 269 VAL A N 1
ATOM 1846 C CA . VAL A 1 269 ? 23.842 5.493 -16.751 1.00 76.38 269 VAL A CA 1
ATOM 1847 C C . VAL A 1 269 ? 24.897 6.537 -17.174 1.00 76.38 269 VAL A C 1
ATOM 1849 O O . VAL A 1 269 ? 25.884 6.201 -17.823 1.00 76.38 269 VAL A O 1
ATOM 1852 N N . GLY A 1 270 ? 24.758 7.802 -16.758 1.00 67.69 270 GLY A N 1
ATOM 1853 C CA . GLY A 1 270 ? 25.823 8.800 -16.901 1.00 67.69 270 GLY A CA 1
ATOM 1854 C C . GLY A 1 270 ? 26.160 9.155 -18.353 1.00 67.69 270 GLY A C 1
ATOM 1855 O O . GLY A 1 270 ? 27.330 9.279 -18.699 1.00 67.69 270 GLY A O 1
ATOM 1856 N N . GLY A 1 271 ? 25.151 9.287 -19.223 1.00 60.34 271 GLY A N 1
ATOM 1857 C CA . GLY A 1 271 ? 25.320 9.769 -20.604 1.00 60.34 271 GLY A CA 1
ATOM 1858 C C . GLY A 1 271 ? 26.066 8.828 -21.563 1.00 60.34 271 GLY A C 1
ATOM 1859 O O . GLY A 1 271 ? 26.221 9.163 -22.736 1.00 60.34 271 GLY A O 1
ATOM 1860 N N . GLY A 1 272 ? 26.506 7.651 -21.107 1.00 56.16 272 GLY A N 1
ATOM 1861 C CA . GLY A 1 272 ? 27.087 6.619 -21.964 1.00 56.16 272 GLY A CA 1
ATOM 1862 C C . GLY A 1 272 ? 26.018 5.968 -22.841 1.00 56.16 272 GLY A C 1
ATOM 1863 O O . GLY A 1 272 ? 24.939 5.640 -22.349 1.00 56.16 272 GLY A O 1
ATOM 1864 N N . ALA A 1 273 ? 26.315 5.802 -24.136 1.00 52.12 273 ALA A N 1
ATOM 1865 C CA . ALA A 1 273 ? 25.418 5.236 -25.144 1.00 52.12 273 ALA A CA 1
ATOM 1866 C C . ALA A 1 273 ? 24.641 4.024 -24.599 1.00 52.12 273 ALA A C 1
ATOM 1868 O O . ALA A 1 273 ? 25.225 2.998 -24.247 1.00 52.12 273 ALA A O 1
ATOM 1869 N N . ALA A 1 274 ? 23.319 4.178 -24.496 1.00 50.69 274 ALA A N 1
ATOM 1870 C CA . ALA A 1 274 ? 22.426 3.168 -23.952 1.00 50.69 274 ALA A CA 1
ATOM 1871 C C . ALA A 1 274 ? 22.612 1.848 -24.708 1.00 50.69 274 ALA A C 1
ATOM 1873 O O . ALA A 1 274 ? 22.406 1.804 -25.918 1.00 50.69 274 ALA A O 1
ATOM 1874 N N . VAL A 1 275 ? 22.979 0.774 -24.003 1.00 53.09 275 VAL A N 1
ATOM 1875 C CA . VAL A 1 275 ? 22.986 -0.576 -24.580 1.00 53.09 275 VAL A CA 1
ATOM 1876 C C . VAL A 1 275 ? 21.542 -0.913 -24.972 1.00 53.09 275 VAL A C 1
ATOM 1878 O O . VAL A 1 275 ? 20.685 -1.028 -24.086 1.00 53.09 275 VAL A O 1
ATOM 1881 N N . PRO A 1 276 ? 21.228 -1.041 -26.273 1.00 52.22 276 PRO A N 1
ATOM 1882 C CA . PRO A 1 276 ? 19.860 -1.256 -26.708 1.00 52.22 276 PRO A CA 1
ATOM 1883 C C . PRO A 1 276 ? 19.425 -2.684 -26.346 1.00 52.22 276 PRO A C 1
ATOM 1885 O O . PRO A 1 276 ? 20.037 -3.660 -26.767 1.00 52.22 276 PRO A O 1
ATOM 1888 N N . GLY A 1 277 ? 18.355 -2.810 -25.554 1.00 53.88 277 GLY A N 1
ATOM 1889 C CA . GLY A 1 277 ? 17.527 -4.028 -25.507 1.00 53.88 277 GLY A CA 1
ATOM 1890 C C . GLY A 1 277 ? 17.599 -4.926 -24.262 1.00 53.88 277 GLY A C 1
ATOM 1891 O O . GLY A 1 277 ? 16.810 -5.869 -24.176 1.00 53.88 277 GLY A O 1
ATOM 1892 N N . GLY A 1 278 ? 18.483 -4.659 -23.291 1.00 51.94 278 GLY A N 1
ATOM 1893 C CA . GLY A 1 278 ? 18.691 -5.556 -22.136 1.00 51.94 278 GLY A CA 1
ATOM 1894 C C . GLY A 1 278 ? 18.165 -5.050 -20.787 1.00 51.94 278 GLY A C 1
ATOM 1895 O O . GLY A 1 278 ? 17.322 -5.689 -20.168 1.00 51.94 278 GLY A O 1
ATOM 1896 N N . ALA A 1 279 ? 18.665 -3.904 -20.315 1.00 52.41 279 ALA A N 1
ATOM 1897 C CA . ALA A 1 279 ? 18.490 -3.480 -18.917 1.00 52.41 279 ALA A CA 1
ATOM 1898 C C . ALA A 1 279 ? 17.135 -2.813 -18.600 1.00 52.41 279 ALA A C 1
ATOM 1900 O O . ALA A 1 279 ? 16.735 -2.744 -17.442 1.00 52.41 279 ALA A O 1
ATOM 1901 N N . ALA A 1 280 ? 16.421 -2.318 -19.616 1.00 53.97 280 ALA A N 1
ATOM 1902 C CA . ALA A 1 280 ? 15.134 -1.645 -19.431 1.00 53.97 280 ALA A CA 1
ATOM 1903 C C . ALA A 1 280 ? 13.946 -2.619 -19.303 1.00 53.97 280 ALA A C 1
ATOM 1905 O O . ALA A 1 280 ? 12.913 -2.254 -18.734 1.00 53.97 280 ALA A O 1
ATOM 1906 N N . ALA A 1 281 ? 14.097 -3.850 -19.808 1.00 55.56 281 ALA A N 1
ATOM 1907 C CA . ALA A 1 281 ? 13.097 -4.905 -19.686 1.00 55.56 281 ALA A CA 1
ATOM 1908 C C . ALA A 1 281 ? 12.989 -5.324 -18.209 1.00 55.56 281 ALA A C 1
ATOM 1910 O O . ALA A 1 281 ? 13.966 -5.731 -17.584 1.00 55.56 281 ALA A O 1
ATOM 1911 N N . GLY A 1 282 ? 11.805 -5.173 -17.623 1.00 60.94 282 GLY A N 1
ATOM 1912 C CA . GLY A 1 282 ? 11.530 -5.452 -16.213 1.00 60.94 282 GLY A CA 1
ATOM 1913 C C . GLY A 1 282 ? 11.421 -4.222 -15.316 1.00 60.94 282 GLY A C 1
ATOM 1914 O O . GLY A 1 282 ? 10.832 -4.330 -14.239 1.00 60.94 282 GLY A O 1
ATOM 1915 N N . MET A 1 283 ? 11.886 -3.041 -15.743 1.00 72.88 283 MET A N 1
ATOM 1916 C CA . MET A 1 283 ? 11.735 -1.826 -14.926 1.00 72.88 283 MET A CA 1
ATOM 1917 C C . MET A 1 283 ? 10.264 -1.460 -14.698 1.00 72.88 283 MET A C 1
ATOM 1919 O O . MET A 1 283 ? 9.928 -0.939 -13.637 1.00 72.88 283 MET A O 1
ATOM 1923 N N . GLY A 1 284 ? 9.378 -1.789 -15.646 1.00 81.62 284 GLY A N 1
ATOM 1924 C CA . GLY A 1 284 ? 7.932 -1.609 -15.503 1.00 81.62 284 GLY A CA 1
ATOM 1925 C C . GLY A 1 284 ? 7.361 -2.378 -14.308 1.00 81.62 284 GLY A C 1
ATOM 1926 O O . GLY A 1 284 ? 6.728 -1.772 -13.441 1.00 81.62 284 GLY A O 1
ATOM 1927 N N . LEU A 1 285 ? 7.642 -3.684 -14.229 1.00 88.88 285 LEU A N 1
ATOM 1928 C CA . LEU A 1 285 ? 7.230 -4.539 -13.112 1.00 88.88 285 LEU A CA 1
ATOM 1929 C C . LEU A 1 285 ? 7.876 -4.108 -11.790 1.00 88.88 285 LEU A C 1
ATOM 1931 O O . LEU A 1 285 ? 7.186 -4.042 -10.773 1.00 88.88 285 LEU A O 1
ATOM 1935 N N . HIS A 1 286 ? 9.176 -3.800 -11.786 1.00 89.62 286 HIS A N 1
ATOM 1936 C CA . HIS A 1 286 ? 9.880 -3.361 -10.577 1.00 89.62 286 HIS A CA 1
ATOM 1937 C C . HIS A 1 286 ? 9.323 -2.052 -10.020 1.00 89.62 286 HIS A C 1
ATOM 1939 O O . HIS A 1 286 ? 9.020 -1.992 -8.829 1.00 89.62 286 HIS A O 1
ATOM 1945 N N . ALA A 1 287 ? 9.127 -1.043 -10.871 1.00 89.19 287 ALA A N 1
ATOM 1946 C CA . ALA A 1 287 ? 8.556 0.235 -10.465 1.00 89.19 287 ALA A CA 1
ATOM 1947 C C . ALA A 1 287 ? 7.138 0.055 -9.913 1.00 89.19 287 ALA A C 1
ATOM 1949 O O . ALA A 1 287 ? 6.855 0.494 -8.803 1.00 89.19 287 ALA A O 1
ATOM 1950 N N . ALA A 1 288 ? 6.271 -0.663 -10.636 1.00 92.12 288 ALA A N 1
ATOM 1951 C CA . ALA A 1 288 ? 4.895 -0.861 -10.197 1.00 92.12 288 ALA A CA 1
ATOM 1952 C C . ALA A 1 288 ? 4.802 -1.686 -8.902 1.00 92.12 288 ALA A C 1
ATOM 1954 O O . ALA A 1 288 ? 4.008 -1.370 -8.019 1.00 92.12 288 ALA A O 1
ATOM 1955 N N . THR A 1 289 ? 5.658 -2.701 -8.748 1.00 95.19 289 THR A N 1
ATOM 1956 C CA . THR A 1 289 ? 5.731 -3.489 -7.511 1.00 95.19 289 THR A CA 1
ATOM 1957 C C . THR A 1 289 ? 6.268 -2.655 -6.349 1.00 95.19 289 THR A C 1
ATOM 1959 O O . THR A 1 289 ? 5.786 -2.809 -5.231 1.00 95.19 289 THR A O 1
ATOM 1962 N N . SER A 1 290 ? 7.234 -1.761 -6.583 1.00 94.25 290 SER A N 1
ATOM 1963 C CA . SER A 1 290 ? 7.725 -0.836 -5.554 1.00 94.25 290 SER A CA 1
ATOM 1964 C C . SER A 1 290 ? 6.614 0.097 -5.084 1.00 94.25 290 SER A C 1
ATOM 1966 O O . SER A 1 290 ? 6.318 0.124 -3.896 1.00 94.25 290 SER A O 1
ATOM 1968 N N . THR A 1 291 ? 5.926 0.769 -6.013 1.00 94.94 291 THR A N 1
ATOM 1969 C CA . THR A 1 291 ? 4.792 1.644 -5.684 1.00 94.94 291 THR A CA 1
ATOM 1970 C C . THR A 1 291 ? 3.696 0.883 -4.939 1.00 94.94 291 THR A C 1
ATOM 1972 O O . THR A 1 291 ? 3.164 1.373 -3.948 1.00 94.94 291 THR A O 1
ATOM 1975 N N . PHE A 1 292 ? 3.390 -0.349 -5.357 1.00 97.56 292 PHE A N 1
ATOM 1976 C CA . PHE A 1 292 ? 2.441 -1.201 -4.644 1.00 97.56 292 PHE A CA 1
ATOM 1977 C C . PHE A 1 292 ? 2.899 -1.508 -3.208 1.00 97.56 292 PHE A C 1
ATOM 1979 O O . PHE A 1 292 ? 2.094 -1.434 -2.283 1.00 97.56 292 PHE A O 1
ATOM 1986 N N . ARG A 1 293 ? 4.184 -1.825 -2.994 1.00 97.44 293 ARG A N 1
ATOM 1987 C CA . ARG A 1 293 ? 4.738 -2.068 -1.651 1.00 97.44 293 ARG A CA 1
ATOM 1988 C C . ARG A 1 293 ? 4.635 -0.840 -0.759 1.00 97.44 293 ARG A C 1
ATOM 1990 O O . ARG A 1 293 ? 4.227 -0.986 0.389 1.00 97.44 293 ARG A O 1
ATOM 1997 N N . ASP A 1 294 ? 4.941 0.340 -1.287 1.00 96.50 294 ASP A N 1
ATOM 1998 C CA . ASP A 1 294 ? 4.835 1.598 -0.544 1.00 96.50 294 ASP A CA 1
ATOM 1999 C C . ASP A 1 294 ? 3.382 1.863 -0.115 1.00 96.50 294 ASP A C 1
ATOM 2001 O O . ASP A 1 294 ? 3.124 2.215 1.038 1.00 96.50 294 ASP A O 1
ATOM 2005 N N . LEU A 1 295 ? 2.412 1.584 -0.995 1.00 97.81 295 LEU A N 1
ATOM 2006 C CA . LEU A 1 295 ? 0.985 1.676 -0.671 1.00 97.81 295 LEU A CA 1
ATOM 2007 C C . LEU A 1 295 ? 0.563 0.672 0.406 1.00 97.81 295 LEU A C 1
ATOM 2009 O O . LEU A 1 295 ? -0.133 1.042 1.349 1.00 97.81 295 LEU A O 1
ATOM 2013 N N . VAL A 1 296 ? 0.995 -0.589 0.318 1.00 98.00 296 VAL A N 1
ATOM 2014 C CA . VAL A 1 296 ? 0.687 -1.607 1.341 1.00 98.00 296 VAL A CA 1
ATOM 2015 C C . VAL A 1 296 ? 1.347 -1.264 2.682 1.00 98.00 296 VAL A C 1
ATOM 2017 O O . VAL A 1 296 ? 0.743 -1.467 3.740 1.00 98.00 296 VAL A O 1
ATOM 2020 N N . ALA A 1 297 ? 2.552 -0.693 2.667 1.00 96.81 297 ALA A N 1
ATOM 2021 C CA . ALA A 1 297 ? 3.214 -0.190 3.865 1.00 96.81 297 ALA A CA 1
ATOM 2022 C C . ALA A 1 297 ? 2.444 0.992 4.479 1.00 96.81 297 ALA A C 1
ATOM 2024 O O . ALA A 1 297 ? 2.268 1.036 5.698 1.00 96.81 297 ALA A O 1
ATOM 2025 N N . ALA A 1 298 ? 1.912 1.901 3.657 1.00 97.19 298 ALA A N 1
ATOM 2026 C CA . ALA A 1 298 ? 1.055 2.994 4.111 1.00 97.19 298 ALA A CA 1
ATOM 2027 C C . ALA A 1 298 ? -0.286 2.488 4.680 1.00 97.19 298 ALA A C 1
ATOM 2029 O O . ALA A 1 298 ? -0.713 2.949 5.738 1.00 97.19 298 ALA A O 1
ATOM 2030 N N . MET A 1 299 ? -0.907 1.473 4.067 1.00 97.88 299 MET A N 1
ATOM 2031 C CA . MET A 1 299 ? -2.083 0.785 4.627 1.00 97.88 299 MET A CA 1
ATOM 2032 C C . MET A 1 299 ? -1.769 0.107 5.965 1.00 97.88 299 MET A C 1
ATOM 2034 O O . MET A 1 299 ? -2.571 0.145 6.894 1.00 97.88 299 MET A O 1
ATOM 2038 N N . SER A 1 300 ? -0.581 -0.484 6.090 1.00 96.56 300 SER A N 1
ATOM 2039 C CA . SER A 1 300 ? -0.109 -1.078 7.344 1.00 96.56 300 SER A CA 1
ATOM 2040 C C . SER A 1 300 ? 0.096 -0.007 8.417 1.00 96.56 300 SER A C 1
ATOM 2042 O O . SER A 1 300 ? -0.293 -0.196 9.565 1.00 96.56 300 SER A O 1
ATOM 2044 N N . ALA A 1 301 ? 0.655 1.152 8.058 1.00 95.75 301 ALA A N 1
ATOM 2045 C CA . ALA A 1 301 ? 0.778 2.294 8.961 1.00 95.75 301 ALA A CA 1
ATOM 2046 C C . ALA A 1 301 ? -0.595 2.823 9.411 1.00 95.75 301 ALA A C 1
ATOM 2048 O O . ALA A 1 301 ? -0.769 3.076 10.600 1.00 95.75 301 ALA A O 1
ATOM 2049 N N . PHE A 1 302 ? -1.571 2.892 8.499 1.00 95.88 302 PHE A N 1
ATOM 2050 C CA . PHE A 1 302 ? -2.968 3.215 8.807 1.00 95.88 302 PHE A CA 1
ATOM 2051 C C . PHE A 1 302 ? -3.602 2.197 9.775 1.00 95.88 302 PHE A C 1
ATOM 2053 O O . PHE A 1 302 ? -4.386 2.574 10.636 1.00 95.88 302 PHE A O 1
ATOM 2060 N N . ALA A 1 303 ? -3.233 0.913 9.696 1.00 95.56 303 ALA A N 1
ATOM 2061 C CA . ALA A 1 303 ? -3.743 -0.127 10.593 1.00 95.56 303 ALA A CA 1
ATOM 2062 C C . ALA A 1 303 ? -3.160 -0.070 12.019 1.00 95.56 303 ALA A C 1
ATOM 2064 O O . ALA A 1 303 ? -3.841 -0.438 12.976 1.00 95.56 303 ALA A O 1
ATOM 2065 N N . ARG A 1 304 ? -1.910 0.385 12.193 1.00 94.38 304 ARG A N 1
ATOM 2066 C CA . ARG A 1 304 ? -1.183 0.313 13.481 1.00 94.38 304 ARG A CA 1
ATOM 2067 C C . ARG A 1 304 ? -1.941 0.888 14.688 1.00 94.38 304 ARG A C 1
ATOM 2069 O O . ARG A 1 304 ? -1.963 0.193 15.708 1.00 94.38 304 ARG A O 1
ATOM 2076 N N . PRO A 1 305 ? -2.570 2.081 14.626 1.00 93.06 305 PRO A N 1
ATOM 2077 C CA . PRO A 1 305 ? -3.280 2.649 15.776 1.00 93.06 305 PRO A CA 1
ATOM 2078 C C . PRO A 1 305 ? -4.407 1.748 16.296 1.00 93.06 305 PRO A C 1
ATOM 2080 O O . PRO A 1 305 ? -4.675 1.711 17.494 1.00 93.06 305 PRO A O 1
ATOM 2083 N N . TYR A 1 306 ? -5.016 0.954 15.414 1.00 93.19 306 TYR A N 1
ATOM 2084 C CA . TYR A 1 306 ? -6.155 0.093 15.725 1.00 93.19 306 TYR A CA 1
ATOM 2085 C C . TYR A 1 306 ? -5.768 -1.280 16.291 1.00 93.19 306 TYR A C 1
ATOM 2087 O O . TYR A 1 306 ? -6.623 -2.016 16.784 1.00 93.19 306 TYR A O 1
ATOM 2095 N N . CYS A 1 307 ? -4.485 -1.635 16.241 1.00 90.69 307 CYS A N 1
ATOM 2096 C CA . CYS A 1 307 ? -3.964 -2.920 16.705 1.00 90.69 307 CYS A CA 1
ATOM 2097 C C . CYS A 1 307 ? -3.354 -2.865 18.115 1.00 90.69 307 CYS A C 1
ATOM 2099 O O . CYS A 1 307 ? -3.083 -3.905 18.712 1.00 90.69 307 CYS A O 1
ATOM 2101 N N . GLY A 1 308 ? -3.111 -1.669 18.656 1.00 87.19 308 GLY A N 1
ATOM 2102 C CA . GLY A 1 308 ? -2.505 -1.486 19.974 1.00 87.19 308 GLY A CA 1
ATOM 2103 C C . GLY A 1 308 ? -3.516 -1.372 21.118 1.00 87.19 308 GLY A C 1
ATOM 2104 O O . GLY A 1 308 ? -4.723 -1.274 20.913 1.00 87.19 308 GLY A O 1
ATOM 2105 N N . ARG A 1 309 ? -3.000 -1.289 22.351 1.00 82.31 309 ARG A N 1
ATOM 2106 C CA . ARG A 1 309 ? -3.803 -0.991 23.557 1.00 82.31 309 ARG A CA 1
ATOM 2107 C C . ARG A 1 309 ? -4.509 0.369 23.476 1.00 82.31 309 ARG A C 1
ATOM 2109 O O . ARG A 1 309 ? -5.606 0.519 23.992 1.00 82.31 309 ARG A O 1
ATOM 2116 N N . GLY A 1 310 ? -3.909 1.330 22.773 1.00 85.12 310 GLY A N 1
ATOM 2117 C CA . GLY A 1 310 ? -4.482 2.660 22.554 1.00 85.12 310 GLY A CA 1
ATOM 2118 C C . GLY A 1 310 ? -5.567 2.733 21.476 1.00 85.12 310 GLY A C 1
ATOM 2119 O O . GLY A 1 310 ? -5.996 3.834 21.151 1.00 85.12 310 GLY A O 1
ATOM 2120 N N . CYS A 1 311 ? -6.015 1.606 20.911 1.00 89.12 311 CYS A N 1
ATOM 2121 C CA . CYS A 1 311 ? -6.985 1.603 19.812 1.00 89.12 311 CYS A CA 1
ATOM 2122 C C . CYS A 1 311 ? -8.323 2.256 20.181 1.00 89.12 311 CYS A C 1
ATOM 2124 O O . CYS A 1 311 ? -8.856 3.021 19.384 1.00 89.12 311 CYS A O 1
ATOM 2126 N N . VAL A 1 312 ? -8.847 2.007 21.388 1.00 89.44 312 VAL A N 1
ATOM 2127 C CA . VAL A 1 312 ? -10.107 2.613 21.850 1.00 89.44 312 VAL A CA 1
ATOM 2128 C C . VAL A 1 312 ? -9.941 4.123 21.964 1.00 89.44 312 VAL A C 1
ATOM 2130 O O . VAL A 1 312 ? -10.758 4.869 21.441 1.00 89.44 312 VAL A O 1
ATOM 2133 N N . LEU A 1 313 ? -8.849 4.586 22.575 1.00 88.88 313 LEU A N 1
ATOM 2134 C CA . LEU A 1 313 ? -8.582 6.016 22.699 1.00 88.88 313 LEU A CA 1
ATOM 2135 C C . LEU A 1 313 ? -8.414 6.678 21.325 1.00 88.88 313 LEU A C 1
ATOM 2137 O O . LEU A 1 313 ? -8.965 7.752 21.102 1.00 88.88 313 LEU A O 1
ATOM 2141 N N . HIS A 1 314 ? -7.711 6.020 20.398 1.00 91.62 314 HIS A N 1
ATOM 2142 C CA . HIS A 1 314 ? -7.599 6.477 19.013 1.00 91.62 314 HIS A CA 1
ATOM 2143 C C . HIS A 1 314 ? -8.978 6.606 18.365 1.00 91.62 314 HIS A C 1
ATOM 2145 O O . HIS A 1 314 ? -9.290 7.664 17.843 1.00 91.62 314 HIS A O 1
ATOM 2151 N N . MET A 1 315 ? -9.853 5.602 18.479 1.00 91.25 315 MET A N 1
ATOM 2152 C CA . MET A 1 315 ? -11.217 5.674 17.928 1.00 91.25 315 MET A CA 1
ATOM 2153 C C . MET A 1 315 ? -12.047 6.835 18.500 1.00 91.25 315 MET A C 1
ATOM 2155 O O . MET A 1 315 ? -12.890 7.393 17.802 1.00 91.25 315 MET A O 1
ATOM 2159 N N . LEU A 1 316 ? -11.832 7.198 19.766 1.00 90.25 316 LEU A N 1
ATOM 2160 C CA . LEU A 1 316 ? -12.571 8.281 20.422 1.00 90.25 316 LEU A CA 1
ATOM 2161 C C . LEU A 1 316 ? -11.984 9.673 20.137 1.00 90.25 316 LEU A C 1
ATOM 2163 O O . LEU A 1 316 ? -12.718 10.660 20.198 1.00 90.25 316 LEU A O 1
ATOM 2167 N N . ALA A 1 317 ? -10.683 9.765 19.848 1.00 89.69 317 ALA A N 1
ATOM 2168 C CA . ALA A 1 317 ? -9.957 11.029 19.706 1.00 89.69 317 ALA A CA 1
ATOM 2169 C C . ALA A 1 317 ? -9.565 11.380 18.260 1.00 89.69 317 ALA A C 1
ATOM 2171 O O . ALA A 1 317 ? -9.347 12.553 17.962 1.00 89.69 317 ALA A O 1
ATOM 2172 N N . ALA A 1 318 ? -9.453 10.393 17.368 1.00 91.88 318 ALA A N 1
ATOM 2173 C CA . ALA A 1 318 ? -9.008 10.590 15.992 1.00 91.88 318 ALA A CA 1
ATOM 2174 C C . ALA A 1 318 ? -9.998 11.448 15.207 1.00 91.88 318 ALA A C 1
ATOM 2176 O O . ALA A 1 318 ? -11.205 11.246 15.311 1.00 91.88 318 ALA A O 1
ATOM 2177 N N . ASP A 1 319 ? -9.485 12.376 14.398 1.00 92.81 319 ASP A N 1
ATOM 2178 C CA . ASP A 1 319 ? -10.308 13.198 13.514 1.00 92.81 319 ASP A CA 1
ATOM 2179 C C . ASP A 1 319 ? -10.927 12.333 12.393 1.00 92.81 319 ASP A C 1
ATOM 2181 O O . ASP A 1 319 ? -10.193 11.836 11.529 1.00 92.81 319 ASP A O 1
ATOM 2185 N N . PRO A 1 320 ? -12.264 12.158 12.357 1.00 93.56 320 PRO A N 1
ATOM 2186 C CA . PRO A 1 320 ? -12.931 11.320 11.370 1.00 93.56 320 PRO A CA 1
ATOM 2187 C C . PRO A 1 320 ? -12.738 11.845 9.948 1.00 93.56 320 PRO A C 1
ATOM 2189 O O . PRO A 1 320 ? -12.689 11.052 9.008 1.00 93.56 320 PRO A O 1
ATOM 2192 N N . ALA A 1 321 ? -12.606 13.164 9.768 1.00 94.75 321 ALA A N 1
ATOM 2193 C CA . ALA A 1 321 ? -12.400 13.749 8.451 1.00 94.75 321 ALA A CA 1
ATOM 2194 C C . ALA A 1 321 ? -11.011 13.386 7.907 1.00 94.75 321 ALA A C 1
ATOM 2196 O O . ALA A 1 321 ? -10.901 12.939 6.762 1.00 94.75 321 ALA A O 1
ATOM 2197 N N . ALA A 1 322 ? -9.972 13.513 8.738 1.00 93.88 322 ALA A N 1
ATOM 2198 C CA . ALA A 1 322 ? -8.610 13.121 8.389 1.00 93.88 322 ALA A CA 1
ATOM 2199 C C . ALA A 1 322 ? -8.493 11.611 8.114 1.00 93.88 322 ALA A C 1
ATOM 2201 O O . ALA A 1 322 ? -7.899 11.216 7.112 1.00 93.88 322 ALA A O 1
ATOM 2202 N N . GLU A 1 323 ? -9.106 10.768 8.948 1.00 94.94 323 GLU A N 1
ATOM 2203 C CA . GLU A 1 323 ? -9.104 9.305 8.793 1.00 94.94 323 GLU A CA 1
ATOM 2204 C C . GLU A 1 323 ? -9.809 8.861 7.505 1.00 94.94 323 GLU A C 1
ATOM 2206 O O . GLU A 1 323 ? -9.267 8.080 6.717 1.00 94.94 323 GLU A O 1
ATOM 2211 N N . LYS A 1 324 ? -10.993 9.421 7.230 1.00 95.56 324 LYS A N 1
ATOM 2212 C CA . LYS A 1 324 ? -11.727 9.177 5.984 1.00 95.56 324 LYS A CA 1
ATOM 2213 C C . LYS A 1 324 ? -10.937 9.641 4.761 1.00 95.56 324 LYS A C 1
ATOM 2215 O O . LYS A 1 324 ? -10.910 8.933 3.753 1.00 95.56 324 LYS A O 1
ATOM 2220 N N . ALA A 1 325 ? -10.285 10.803 4.834 1.00 95.50 325 ALA A N 1
ATOM 2221 C CA . ALA A 1 325 ? -9.450 11.319 3.753 1.00 95.50 325 ALA A CA 1
ATOM 2222 C C . ALA A 1 325 ? -8.217 10.433 3.506 1.00 95.50 325 ALA A C 1
ATOM 2224 O O . ALA A 1 325 ? -7.910 10.129 2.354 1.00 95.50 325 ALA A O 1
ATOM 2225 N N . ALA A 1 326 ? -7.550 9.965 4.566 1.00 95.62 326 ALA A N 1
ATOM 2226 C CA . ALA A 1 326 ? -6.417 9.049 4.470 1.00 95.62 326 ALA A CA 1
ATOM 2227 C C . ALA A 1 326 ? -6.823 7.713 3.829 1.00 95.62 326 ALA A C 1
ATOM 2229 O O . ALA A 1 326 ? -6.171 7.255 2.891 1.00 95.62 326 ALA A O 1
ATOM 2230 N N . PHE A 1 327 ? -7.943 7.128 4.264 1.00 96.69 327 PHE A N 1
ATOM 2231 C CA . PHE A 1 327 ? -8.494 5.920 3.652 1.00 96.69 327 PHE A CA 1
ATOM 2232 C C . PHE A 1 327 ? -8.829 6.131 2.169 1.00 96.69 327 PHE A C 1
ATOM 2234 O O . PHE A 1 327 ? -8.415 5.341 1.319 1.00 96.69 327 PHE A O 1
ATOM 2241 N N . ALA A 1 328 ? -9.556 7.205 1.841 1.00 96.06 328 ALA A N 1
ATOM 2242 C CA . ALA A 1 328 ? -9.953 7.512 0.468 1.00 96.06 328 ALA A CA 1
ATOM 2243 C C . ALA A 1 328 ? -8.735 7.711 -0.443 1.00 96.06 328 ALA A C 1
ATOM 2245 O O . ALA A 1 328 ? -8.719 7.211 -1.567 1.00 96.06 328 ALA A O 1
ATOM 2246 N N . ARG A 1 329 ? -7.691 8.377 0.062 1.00 96.31 329 ARG A N 1
ATOM 2247 C CA . ARG A 1 329 ? -6.417 8.539 -0.637 1.00 96.31 329 ARG A CA 1
ATOM 2248 C C . ARG A 1 329 ? -5.765 7.190 -0.938 1.00 96.31 329 ARG A C 1
ATOM 2250 O O . ARG A 1 329 ? -5.440 6.943 -2.093 1.00 96.31 329 ARG A O 1
ATOM 2257 N N . LEU A 1 330 ? -5.626 6.309 0.056 1.00 97.00 330 LEU A N 1
ATOM 2258 C CA . LEU A 1 330 ? -5.020 4.981 -0.124 1.00 97.00 330 LEU A CA 1
ATOM 2259 C C . LEU A 1 330 ? -5.778 4.135 -1.157 1.00 97.00 330 LEU A C 1
ATOM 2261 O O . LEU A 1 330 ? -5.164 3.490 -2.007 1.00 97.00 330 LEU A O 1
ATOM 2265 N N . VAL A 1 331 ? -7.113 4.155 -1.112 1.00 96.75 331 VAL A N 1
ATOM 2266 C CA . VAL A 1 331 ? -7.957 3.451 -2.092 1.00 96.75 331 VAL A CA 1
ATOM 2267 C C . VAL A 1 331 ? -7.803 4.054 -3.489 1.00 96.75 331 VAL A C 1
ATOM 2269 O O . VAL A 1 331 ? -7.669 3.311 -4.463 1.00 96.75 331 VAL A O 1
ATOM 2272 N N . SER A 1 332 ? -7.784 5.384 -3.600 1.00 95.25 332 SER A N 1
ATOM 2273 C CA . SER A 1 332 ? -7.608 6.082 -4.875 1.00 95.25 332 SER A CA 1
ATOM 2274 C C . SER A 1 332 ? -6.244 5.792 -5.495 1.00 95.25 332 SER A C 1
ATOM 2276 O O . SER A 1 332 ? -6.177 5.441 -6.668 1.00 95.25 332 SER A O 1
ATOM 2278 N N . GLU A 1 333 ? -5.158 5.906 -4.728 1.00 96.06 333 GLU A N 1
ATOM 2279 C CA . GLU A 1 333 ? -3.798 5.646 -5.213 1.00 96.06 333 GLU A CA 1
ATOM 2280 C C . GLU A 1 333 ? -3.633 4.183 -5.654 1.00 96.06 333 GLU A C 1
ATOM 2282 O O . GLU A 1 333 ? -3.063 3.922 -6.714 1.00 96.06 333 GLU A O 1
ATOM 2287 N N . LEU A 1 334 ? -4.200 3.226 -4.908 1.00 96.50 334 LEU A N 1
ATOM 2288 C CA . LEU A 1 334 ? -4.177 1.818 -5.305 1.00 96.50 334 LEU A CA 1
ATOM 2289 C C . LEU A 1 334 ? -5.002 1.550 -6.575 1.00 96.50 334 LEU A C 1
ATOM 2291 O O . LEU A 1 334 ? -4.590 0.752 -7.415 1.00 96.50 334 LEU A O 1
ATOM 2295 N N . THR A 1 335 ? -6.141 2.226 -6.742 1.00 95.75 335 THR A N 1
ATOM 2296 C CA . THR A 1 335 ? -6.975 2.107 -7.951 1.00 95.75 335 THR A CA 1
ATOM 2297 C C . THR A 1 335 ? -6.259 2.680 -9.173 1.00 95.75 335 THR A C 1
ATOM 2299 O O . THR A 1 335 ? -6.212 2.027 -10.212 1.00 95.75 335 THR A O 1
ATOM 2302 N N . ILE A 1 336 ? -5.628 3.852 -9.034 1.00 95.00 336 ILE A N 1
ATOM 2303 C CA . ILE A 1 336 ? -4.811 4.469 -10.089 1.00 95.00 336 ILE A CA 1
ATOM 2304 C C . ILE A 1 336 ? -3.674 3.530 -10.498 1.00 95.00 336 ILE A C 1
ATOM 2306 O O . ILE A 1 336 ? -3.445 3.321 -11.689 1.00 95.00 336 ILE A O 1
ATOM 2310 N N . LEU A 1 337 ? -2.984 2.929 -9.522 1.00 95.25 337 LEU A N 1
ATOM 2311 C CA . LEU A 1 337 ? -1.927 1.964 -9.801 1.00 95.25 337 LEU A CA 1
ATOM 2312 C C . LEU A 1 337 ? -2.464 0.746 -10.562 1.00 95.25 337 LEU A C 1
ATOM 2314 O O . LEU A 1 337 ? -1.831 0.294 -11.509 1.00 95.25 337 LEU A O 1
ATOM 2318 N N . ALA A 1 338 ? -3.627 0.221 -10.184 1.00 95.38 338 ALA A N 1
ATOM 2319 C CA . ALA A 1 338 ? -4.234 -0.913 -10.871 1.00 95.38 338 ALA A CA 1
ATOM 2320 C C . ALA A 1 338 ? -4.644 -0.590 -12.315 1.00 95.38 338 ALA A C 1
ATOM 2322 O O . ALA A 1 338 ? -4.425 -1.406 -13.211 1.00 95.38 338 ALA A O 1
ATOM 2323 N N . ASP A 1 339 ? -5.175 0.606 -12.560 1.00 94.19 339 ASP A N 1
ATOM 2324 C CA . ASP A 1 339 ? -5.501 1.070 -13.908 1.00 94.19 339 ASP A CA 1
ATOM 2325 C C . ASP A 1 339 ? -4.238 1.227 -14.765 1.00 94.19 339 ASP A C 1
ATOM 2327 O O . ASP A 1 339 ? -4.210 0.793 -15.918 1.00 94.19 339 ASP A O 1
ATOM 2331 N N . ASP A 1 340 ? -3.163 1.779 -14.199 1.00 92.81 340 ASP A N 1
ATOM 2332 C CA . ASP A 1 340 ? -1.860 1.872 -14.861 1.00 92.81 340 ASP A CA 1
ATOM 2333 C C . ASP A 1 340 ? -1.277 0.481 -15.165 1.00 92.81 340 ASP A C 1
ATOM 2335 O O . ASP A 1 340 ? -0.860 0.218 -16.294 1.00 92.81 340 ASP A O 1
ATOM 2339 N N . LEU A 1 341 ? -1.336 -0.456 -14.212 1.00 93.56 341 LEU A N 1
ATOM 2340 C CA . LEU A 1 341 ? -0.940 -1.853 -14.417 1.00 93.56 341 LEU A CA 1
ATOM 2341 C C . LEU A 1 341 ? -1.691 -2.488 -15.593 1.00 93.56 341 LEU A C 1
ATOM 2343 O O . LEU A 1 341 ? -1.070 -3.095 -16.467 1.00 93.56 341 LEU A O 1
ATOM 2347 N N . MET A 1 342 ? -3.011 -2.314 -15.650 1.00 93.75 342 MET A N 1
ATOM 2348 C CA . MET A 1 342 ? -3.838 -2.845 -16.733 1.00 93.75 342 MET A CA 1
ATOM 2349 C C . MET A 1 342 ? -3.538 -2.193 -18.076 1.00 93.75 342 MET A C 1
ATOM 2351 O O . MET A 1 342 ? -3.462 -2.887 -19.088 1.00 93.75 342 MET A O 1
ATOM 2355 N N . ASN A 1 343 ? -3.344 -0.876 -18.106 1.00 92.06 343 ASN A N 1
ATOM 2356 C CA . ASN A 1 343 ? -2.999 -0.162 -19.331 1.00 92.06 343 ASN A CA 1
ATOM 2357 C C . ASN A 1 343 ? -1.632 -0.611 -19.862 1.00 92.06 343 ASN A C 1
ATOM 2359 O O . ASN A 1 343 ? -1.489 -0.874 -21.055 1.00 92.06 343 ASN A O 1
ATOM 2363 N N . ARG A 1 344 ? -0.640 -0.784 -18.983 1.00 90.38 344 ARG A N 1
ATOM 2364 C CA . ARG A 1 344 ? 0.677 -1.321 -19.355 1.00 90.38 344 ARG A CA 1
ATOM 2365 C C . ARG A 1 344 ? 0.588 -2.760 -19.851 1.00 90.38 344 ARG A C 1
ATOM 2367 O O . ARG A 1 344 ? 1.181 -3.074 -20.878 1.00 90.38 344 ARG A O 1
ATOM 2374 N N . ALA A 1 345 ? -0.179 -3.609 -19.168 1.00 91.00 345 ALA A N 1
ATOM 2375 C CA . ALA A 1 345 ? -0.405 -4.986 -19.593 1.00 91.00 345 ALA A CA 1
ATOM 2376 C C . ALA A 1 345 ? -1.081 -5.043 -20.974 1.00 91.00 345 ALA A C 1
ATOM 2378 O O . ALA A 1 345 ? -0.616 -5.781 -21.839 1.00 91.00 345 ALA A O 1
ATOM 2379 N N . ARG A 1 346 ? -2.104 -4.214 -21.226 1.00 91.81 346 ARG A N 1
ATOM 2380 C CA . ARG A 1 346 ? -2.801 -4.115 -22.524 1.00 91.81 346 ARG A CA 1
ATOM 2381 C C . ARG A 1 346 ? -1.908 -3.654 -23.667 1.00 91.81 346 ARG A C 1
ATOM 2383 O O . ARG A 1 346 ? -2.073 -4.112 -24.792 1.00 91.81 346 ARG A O 1
ATOM 2390 N N . ASN A 1 347 ? -0.955 -2.778 -23.370 1.00 89.12 347 ASN A N 1
ATOM 2391 C CA . ASN A 1 347 ? 0.008 -2.275 -24.346 1.00 89.12 347 ASN A CA 1
ATOM 2392 C C . ASN A 1 347 ? 1.216 -3.211 -24.542 1.00 89.12 347 ASN A C 1
ATOM 2394 O O . ASN A 1 347 ? 2.083 -2.927 -25.368 1.00 89.12 347 ASN A O 1
ATOM 2398 N N . SER A 1 348 ? 1.302 -4.313 -23.790 1.00 88.88 348 SER A N 1
ATOM 2399 C CA . SER A 1 348 ? 2.361 -5.311 -23.955 1.00 88.88 348 SER A CA 1
ATOM 2400 C C . SER A 1 348 ? 2.103 -6.203 -25.175 1.00 88.88 348 SER A C 1
ATOM 2402 O O . SER A 1 348 ? 0.961 -6.468 -25.557 1.00 88.88 348 SER A O 1
ATOM 2404 N N . ARG A 1 349 ? 3.176 -6.727 -25.780 1.00 83.62 349 ARG A N 1
ATOM 2405 C CA . ARG A 1 349 ? 3.096 -7.568 -26.990 1.00 83.62 349 ARG A CA 1
ATOM 2406 C C . ARG A 1 349 ? 2.286 -8.852 -26.782 1.00 83.62 349 ARG A C 1
ATOM 2408 O O . ARG A 1 349 ? 1.632 -9.320 -27.710 1.00 83.62 349 ARG A O 1
ATOM 2415 N N . GLY A 1 350 ? 2.311 -9.404 -25.568 1.00 84.94 350 GLY A N 1
ATOM 2416 C CA . GLY A 1 350 ? 1.625 -10.651 -25.225 1.00 84.94 350 GLY A CA 1
ATOM 2417 C C . GLY A 1 350 ? 0.132 -10.507 -24.941 1.00 84.94 350 GLY A C 1
ATOM 2418 O O . GLY A 1 350 ? -0.541 -11.524 -24.797 1.00 84.94 350 GLY A O 1
ATOM 2419 N N . TRP A 1 351 ? -0.417 -9.285 -24.890 1.00 91.25 351 TRP A N 1
ATOM 2420 C CA . TRP A 1 351 ? -1.817 -9.080 -24.502 1.00 91.25 351 TRP A CA 1
ATOM 2421 C C . TRP A 1 351 ? -2.811 -9.835 -25.396 1.00 91.25 351 TRP A C 1
ATOM 2423 O O . TRP A 1 351 ? -3.771 -10.419 -24.903 1.00 91.25 351 TRP A O 1
ATOM 2433 N N . SER A 1 352 ? -2.558 -9.877 -26.708 1.00 88.94 352 SER A N 1
ATOM 2434 C CA . SER A 1 352 ? -3.414 -10.598 -27.665 1.00 88.94 352 SER A CA 1
ATOM 2435 C C . SER A 1 352 ? -3.504 -12.107 -27.397 1.00 88.94 352 SER A C 1
ATOM 2437 O O . SER A 1 352 ? -4.477 -12.740 -27.799 1.00 88.94 352 SER A O 1
ATOM 2439 N N . GLY A 1 353 ? -2.516 -12.673 -26.698 1.00 87.50 353 GLY A N 1
ATOM 2440 C CA . GLY A 1 353 ? -2.482 -14.073 -26.288 1.00 87.50 353 GLY A CA 1
ATOM 2441 C C . GLY A 1 353 ? -3.106 -14.343 -24.918 1.00 87.50 353 GLY A C 1
ATOM 2442 O O . GLY A 1 353 ? -3.124 -15.496 -24.496 1.00 87.50 353 GLY A O 1
ATOM 2443 N N . VAL A 1 354 ? -3.601 -13.322 -24.207 1.00 90.00 354 VAL A N 1
ATOM 2444 C CA . VAL A 1 354 ? -4.216 -13.494 -22.884 1.00 90.00 354 VAL A CA 1
ATOM 2445 C C . VAL A 1 354 ? -5.587 -14.165 -23.040 1.00 90.00 354 VAL A C 1
ATOM 2447 O O . VAL A 1 354 ? -6.478 -13.598 -23.674 1.00 90.00 354 VAL A O 1
ATOM 2450 N N . PRO A 1 355 ? -5.806 -15.352 -22.441 1.00 90.19 355 PRO A N 1
ATOM 2451 C CA . PRO A 1 355 ? -7.112 -15.998 -22.422 1.00 90.19 355 PRO A CA 1
ATOM 2452 C C . PRO A 1 355 ? -8.199 -15.076 -21.861 1.00 90.19 355 PRO A C 1
ATOM 2454 O O . PRO A 1 355 ? -8.019 -14.446 -20.816 1.00 90.19 355 PRO A O 1
ATOM 2457 N N . GLN A 1 356 ? -9.375 -15.067 -22.492 1.00 89.56 356 GLN A N 1
ATOM 2458 C CA . GLN A 1 356 ? -10.514 -14.259 -22.040 1.00 89.56 356 GLN A CA 1
ATOM 2459 C C . GLN A 1 356 ? -10.937 -14.591 -20.597 1.00 89.56 356 GLN A C 1
ATOM 2461 O O . GLN A 1 356 ? -11.370 -13.708 -19.860 1.00 89.56 356 GLN A O 1
ATOM 2466 N N . SER A 1 357 ? -10.743 -15.840 -20.157 1.00 89.00 357 SER A N 1
ATOM 2467 C CA . SER A 1 357 ? -10.977 -16.262 -18.771 1.00 89.00 357 SER A CA 1
ATOM 2468 C C . SER A 1 357 ? -10.030 -15.600 -17.763 1.00 89.00 357 SER A C 1
ATOM 2470 O O . SER A 1 357 ? -10.432 -15.348 -16.630 1.00 89.00 357 SER A O 1
ATOM 2472 N N . LEU A 1 358 ? -8.782 -15.301 -18.143 1.00 88.00 358 LEU A N 1
ATOM 2473 C CA . LEU A 1 358 ? -7.852 -14.542 -17.299 1.00 88.00 358 LEU A CA 1
ATOM 2474 C C . LEU A 1 358 ? -8.190 -13.052 -17.305 1.00 88.00 358 LEU A C 1
ATOM 2476 O O . LEU A 1 358 ? -8.187 -12.440 -16.241 1.00 88.00 358 LEU A O 1
ATOM 2480 N N . SER A 1 359 ? -8.565 -12.496 -18.462 1.00 89.56 359 SER A N 1
ATOM 2481 C CA . SER A 1 359 ? -9.050 -11.112 -18.537 1.00 89.56 359 SER A CA 1
ATOM 2482 C C . SER A 1 359 ? -10.263 -10.898 -17.629 1.00 89.56 359 SER A C 1
ATOM 2484 O O . SER A 1 359 ? -10.252 -9.971 -16.828 1.00 89.56 359 SER A O 1
ATOM 2486 N N . GLY A 1 360 ? -11.261 -11.789 -17.676 1.00 89.25 360 GLY A N 1
ATOM 2487 C CA . GLY A 1 360 ? -12.446 -11.681 -16.817 1.00 89.25 360 GLY A CA 1
ATOM 2488 C C . GLY A 1 360 ? -12.116 -11.763 -15.322 1.00 89.25 360 GLY A C 1
ATOM 2489 O O . GLY A 1 360 ? -12.685 -11.037 -14.518 1.00 89.25 360 GLY A O 1
ATOM 2490 N N . ARG A 1 361 ? -11.131 -12.582 -14.937 1.00 88.56 361 ARG A N 1
ATOM 2491 C CA . ARG A 1 361 ? -10.655 -12.646 -13.544 1.00 88.56 361 ARG A CA 1
ATOM 2492 C C . ARG A 1 361 ? -9.909 -11.388 -13.103 1.00 88.56 361 ARG A C 1
ATOM 2494 O O . ARG A 1 361 ? -10.014 -10.983 -11.949 1.00 88.56 361 ARG A O 1
ATOM 2501 N N . ALA A 1 362 ? -9.164 -10.755 -14.003 1.00 90.38 362 ALA A N 1
ATOM 2502 C CA . ALA A 1 362 ? -8.580 -9.452 -13.723 1.00 90.38 362 ALA A CA 1
ATOM 2503 C C . ALA A 1 362 ? -9.649 -8.360 -13.601 1.00 90.38 362 ALA A C 1
ATOM 2505 O O . ALA A 1 362 ? -9.512 -7.479 -12.754 1.00 90.38 362 ALA A O 1
ATOM 2506 N N . ASP A 1 363 ? -10.723 -8.439 -14.389 1.00 92.31 363 ASP A N 1
ATOM 2507 C CA . ASP A 1 363 ? -11.859 -7.526 -14.268 1.00 92.31 363 ASP A CA 1
ATOM 2508 C C . ASP A 1 363 ? -12.543 -7.666 -12.895 1.00 92.31 363 ASP A C 1
ATOM 2510 O O . ASP A 1 363 ? -12.865 -6.645 -12.291 1.00 92.31 363 ASP A O 1
ATOM 2514 N N . ASP A 1 364 ? -12.653 -8.878 -12.334 1.00 90.62 364 ASP A N 1
ATOM 2515 C CA . ASP A 1 364 ? -13.125 -9.085 -10.951 1.00 90.62 364 ASP A CA 1
ATOM 2516 C C . ASP A 1 364 ? -12.215 -8.390 -9.920 1.00 90.62 364 ASP A C 1
ATOM 2518 O O . ASP A 1 364 ? -12.690 -7.725 -8.996 1.00 90.62 364 ASP A O 1
ATOM 2522 N N . ALA A 1 365 ? -10.892 -8.502 -10.078 1.00 92.88 365 ALA A N 1
ATOM 2523 C CA . ALA A 1 365 ? -9.939 -7.829 -9.195 1.00 92.88 365 ALA A CA 1
ATOM 2524 C C . ALA A 1 365 ? -10.050 -6.297 -9.298 1.00 92.88 365 ALA A C 1
ATOM 2526 O O . ALA A 1 365 ? -10.061 -5.604 -8.278 1.00 92.88 365 ALA A O 1
ATOM 2527 N N . LEU A 1 366 ? -10.198 -5.758 -10.513 1.00 94.25 366 LEU A N 1
ATOM 2528 C CA . LEU A 1 366 ? -10.453 -4.331 -10.736 1.00 94.25 366 LEU A CA 1
ATOM 2529 C C . LEU A 1 366 ? -11.790 -3.888 -10.146 1.00 94.25 366 LEU A C 1
ATOM 2531 O O . LEU A 1 366 ? -11.884 -2.782 -9.611 1.00 94.25 366 LEU A O 1
ATOM 2535 N N . LEU A 1 367 ? -12.813 -4.739 -10.215 1.00 93.81 367 LEU A N 1
ATOM 2536 C CA . LEU A 1 367 ? -14.113 -4.472 -9.622 1.00 93.81 367 LEU A CA 1
ATOM 2537 C C . LEU A 1 367 ? -13.986 -4.310 -8.108 1.00 93.81 367 LEU A C 1
ATOM 2539 O O . LEU A 1 367 ? -14.490 -3.334 -7.570 1.00 93.81 367 LEU A O 1
ATOM 2543 N N . VAL A 1 368 ? -13.259 -5.195 -7.421 1.00 93.12 368 VAL A N 1
ATOM 2544 C CA . VAL A 1 368 ? -13.034 -5.074 -5.969 1.00 93.12 368 VAL A CA 1
ATOM 2545 C C . VAL A 1 368 ? -12.197 -3.847 -5.613 1.00 93.12 368 VAL A C 1
ATOM 2547 O O . VAL A 1 368 ? -12.460 -3.187 -4.606 1.00 93.12 368 VAL A O 1
ATOM 2550 N N . LEU A 1 369 ? -11.222 -3.484 -6.444 1.00 93.75 369 LEU A N 1
ATOM 2551 C CA . LEU A 1 369 ? -10.434 -2.268 -6.240 1.00 93.75 369 LEU A CA 1
ATOM 2552 C C . LEU A 1 369 ? -11.302 -1.005 -6.334 1.00 93.75 369 LEU A C 1
ATOM 2554 O O . LEU A 1 369 ? -11.267 -0.176 -5.422 1.00 93.75 369 LEU A O 1
ATOM 2558 N N . ARG A 1 370 ? -12.134 -0.910 -7.379 1.00 92.75 370 ARG A N 1
ATOM 2559 C CA . ARG A 1 370 ? -12.973 0.263 -7.678 1.00 92.75 370 ARG A CA 1
ATOM 2560 C C . ARG A 1 370 ? -14.249 0.340 -6.841 1.00 92.75 370 ARG A C 1
ATOM 2562 O O . ARG A 1 370 ? -14.624 1.416 -6.391 1.00 92.75 370 ARG A O 1
ATOM 2569 N N . LEU A 1 371 ? -14.923 -0.791 -6.662 1.00 88.12 371 LEU A N 1
ATOM 2570 C CA . LEU A 1 371 ? -16.252 -0.908 -6.052 1.00 88.12 371 LEU A CA 1
ATOM 2571 C C . LEU A 1 371 ? -16.237 -1.624 -4.702 1.00 88.12 371 LEU A C 1
ATOM 2573 O O . LEU A 1 371 ? -17.299 -1.943 -4.169 1.00 88.12 371 LEU A O 1
ATOM 2577 N N . GLY A 1 372 ? -15.059 -1.896 -4.138 1.00 79.00 372 GLY A N 1
ATOM 2578 C CA . GLY A 1 372 ? -14.969 -2.443 -2.790 1.00 79.00 372 GLY A CA 1
ATOM 2579 C C . GLY A 1 372 ? -15.698 -1.564 -1.759 1.00 79.00 372 GLY A C 1
ATOM 2580 O O . GLY A 1 372 ? -16.027 -0.407 -2.046 1.00 79.00 372 GLY A O 1
ATOM 2581 N N . PRO A 1 373 ? -15.891 -2.061 -0.524 1.00 78.12 373 PRO A N 1
ATOM 2582 C CA . PRO A 1 373 ? -16.632 -1.349 0.512 1.00 78.12 373 PRO A CA 1
ATOM 2583 C C . PRO A 1 373 ? -16.121 0.081 0.698 1.00 78.12 373 PRO A C 1
ATOM 2585 O O . PRO A 1 373 ? -14.905 0.316 0.781 1.00 78.12 373 PRO A O 1
ATOM 2588 N N . SER A 1 374 ? -17.044 1.041 0.722 1.00 86.56 374 SER A N 1
ATOM 2589 C CA . SER A 1 374 ? -16.732 2.424 1.066 1.00 86.56 374 SER A CA 1
ATOM 2590 C C . SER A 1 374 ? -16.305 2.523 2.528 1.00 86.56 374 SER A C 1
ATOM 2592 O O . SER A 1 374 ? -16.601 1.641 3.332 1.00 86.56 374 SER A O 1
ATOM 2594 N N . TYR A 1 375 ? -15.642 3.625 2.876 1.00 91.75 375 TYR A N 1
ATOM 2595 C CA . TYR A 1 375 ? -15.322 3.921 4.266 1.00 91.75 375 TYR A CA 1
ATOM 2596 C C . TYR A 1 375 ? -16.591 3.898 5.130 1.00 91.75 375 TYR A C 1
ATOM 2598 O O . TYR A 1 375 ? -17.550 4.619 4.839 1.00 91.75 375 TYR A O 1
ATOM 2606 N N . THR A 1 376 ? -16.583 3.088 6.183 1.00 92.31 376 THR A N 1
ATOM 2607 C CA . THR A 1 376 ? -17.663 3.029 7.169 1.00 92.31 376 THR A CA 1
ATOM 2608 C C . THR A 1 376 ? -17.359 4.003 8.298 1.00 92.31 376 THR A C 1
ATOM 2610 O O . THR A 1 376 ? -16.299 3.944 8.923 1.00 92.31 376 THR A O 1
ATOM 2613 N N . ASP A 1 377 ? -18.285 4.930 8.534 1.00 90.56 377 ASP A N 1
ATOM 2614 C CA . ASP A 1 377 ? -18.074 6.106 9.378 1.00 90.56 377 ASP A CA 1
ATOM 2615 C C . ASP A 1 377 ? -18.388 5.849 10.863 1.00 90.56 377 ASP A C 1
ATOM 2617 O O . ASP A 1 377 ? -19.295 6.442 11.452 1.00 90.56 377 ASP A O 1
ATOM 2621 N N . HIS A 1 378 ? -17.648 4.919 11.469 1.00 89.31 378 HIS A N 1
ATOM 2622 C CA . HIS A 1 378 ? -17.765 4.610 12.900 1.00 89.31 378 HIS A CA 1
ATOM 2623 C C . HIS A 1 378 ? -17.233 5.754 13.774 1.00 89.31 378 HIS A C 1
ATOM 2625 O O . HIS A 1 378 ? -17.798 6.066 14.823 1.00 89.31 378 HIS A O 1
ATOM 2631 N N . LEU A 1 379 ? -16.163 6.417 13.321 1.00 91.00 379 LEU A N 1
ATOM 2632 C CA . LEU A 1 379 ? -15.494 7.476 14.074 1.00 91.00 379 LEU A CA 1
ATOM 2633 C C . LEU A 1 379 ? -16.394 8.694 14.279 1.00 91.00 379 LEU A C 1
ATOM 2635 O O . LEU A 1 379 ? -16.474 9.194 15.397 1.00 91.00 379 LEU A O 1
ATOM 2639 N N . THR A 1 380 ? -17.121 9.152 13.253 1.00 92.88 380 THR A N 1
ATOM 2640 C CA . THR A 1 380 ? -18.010 10.317 13.408 1.00 92.88 380 THR A CA 1
ATOM 2641 C C . THR A 1 380 ? -19.111 10.048 14.430 1.00 92.88 380 THR A C 1
ATOM 2643 O O . THR A 1 380 ? -19.432 10.921 15.239 1.00 92.88 380 THR A O 1
ATOM 2646 N N . LYS A 1 381 ? -19.663 8.829 14.450 1.00 92.25 381 LYS A N 1
ATOM 2647 C CA . LYS A 1 381 ? -20.683 8.431 15.429 1.00 92.25 381 LYS A CA 1
ATOM 2648 C C . LYS A 1 381 ? -20.119 8.375 16.846 1.00 92.25 381 LYS A C 1
ATOM 2650 O O . LYS A 1 381 ? -20.726 8.930 17.761 1.00 92.25 381 LYS A O 1
ATOM 2655 N N . LEU A 1 382 ? -18.945 7.764 17.022 1.00 92.19 382 LEU A N 1
ATOM 2656 C CA . LEU A 1 382 ? -18.270 7.694 18.318 1.00 92.19 382 LEU A CA 1
ATOM 2657 C C . LEU A 1 382 ? -17.885 9.082 18.828 1.00 92.19 382 LEU A C 1
ATOM 2659 O O . LEU A 1 382 ? -18.162 9.399 19.980 1.00 92.19 382 LEU A O 1
ATOM 2663 N N . GLN A 1 383 ? -17.341 9.951 17.977 1.00 92.81 383 GLN A N 1
ATOM 2664 C CA . GLN A 1 383 ? -17.061 11.336 18.348 1.00 92.81 383 GLN A CA 1
ATOM 2665 C C . GLN A 1 383 ? -18.325 12.119 18.706 1.00 92.81 383 GLN A C 1
ATOM 2667 O O . GLN A 1 383 ? -18.295 12.940 19.622 1.00 92.81 383 GLN A O 1
ATOM 2672 N N . GLY A 1 384 ? -19.434 11.882 18.002 1.00 93.75 384 GLY A N 1
ATOM 2673 C CA . GLY A 1 384 ? -20.739 12.431 18.362 1.00 93.75 384 GLY A CA 1
ATOM 2674 C C . GLY A 1 384 ? -21.132 12.028 19.783 1.00 93.75 384 GLY A C 1
ATOM 2675 O O . GLY A 1 384 ? -21.443 12.894 20.597 1.00 93.75 384 GLY A O 1
ATOM 2676 N N . ALA A 1 385 ? -21.008 10.738 20.111 1.00 93.62 385 ALA A N 1
ATOM 2677 C CA . ALA A 1 385 ? -21.267 10.225 21.453 1.00 93.62 385 ALA A CA 1
ATOM 2678 C C . ALA A 1 385 ? -20.313 10.820 22.508 1.00 93.62 385 ALA A C 1
ATOM 2680 O O . ALA A 1 385 ? -20.770 11.220 23.576 1.00 93.62 385 ALA A O 1
ATOM 2681 N N . VAL A 1 386 ? -19.013 10.944 22.210 1.00 93.81 386 VAL A N 1
ATOM 2682 C CA . VAL A 1 386 ? -18.020 11.568 23.108 1.00 93.81 386 VAL A CA 1
ATOM 2683 C C . VAL A 1 386 ? -18.369 13.033 23.376 1.00 93.81 386 VAL A C 1
ATOM 2685 O O . VAL A 1 386 ? -18.342 13.471 24.524 1.00 93.81 386 VAL A O 1
ATOM 2688 N N . LYS A 1 387 ? -18.745 13.796 22.341 1.00 94.00 387 LYS A N 1
ATOM 2689 C CA . LYS A 1 387 ? -19.187 15.192 22.490 1.00 94.00 387 LYS A CA 1
ATOM 2690 C C . LYS A 1 387 ? -20.457 15.283 23.338 1.00 94.00 387 LYS A C 1
ATOM 2692 O O . LYS A 1 387 ? -20.517 16.118 24.236 1.00 94.00 387 LYS A O 1
ATOM 2697 N N . SER A 1 388 ? -21.435 14.406 23.107 1.00 94.50 388 SER A N 1
ATOM 2698 C CA . SER A 1 388 ? -22.663 14.334 23.911 1.00 94.50 388 SER A CA 1
ATOM 2699 C C . SER A 1 388 ? -22.409 13.950 25.372 1.00 94.50 388 SER A C 1
ATOM 2701 O O . SER A 1 388 ? -23.147 14.394 26.245 1.00 94.50 388 SER A O 1
ATOM 2703 N N . ALA A 1 389 ? -21.357 13.177 25.649 1.00 93.62 389 ALA A N 1
ATOM 2704 C CA . ALA A 1 389 ? -20.947 12.797 26.999 1.00 93.62 389 ALA A CA 1
ATOM 2705 C C . ALA A 1 389 ? -20.149 13.888 27.744 1.00 93.62 389 ALA A C 1
ATOM 2707 O O . ALA A 1 389 ? -19.748 13.667 28.882 1.00 93.62 389 ALA A O 1
ATOM 2708 N N . GLY A 1 390 ? -19.914 15.058 27.135 1.00 93.12 390 GLY A N 1
ATOM 2709 C CA . GLY A 1 390 ? -19.153 16.155 27.748 1.00 93.12 390 GLY A CA 1
ATOM 2710 C C . GLY A 1 390 ? -17.669 16.195 27.371 1.00 93.12 390 GLY A C 1
ATOM 2711 O O . GLY A 1 390 ? -16.923 16.997 27.924 1.00 93.12 390 GLY A O 1
ATOM 2712 N N . GLY A 1 391 ? -17.244 15.384 26.400 1.00 91.44 391 GLY A N 1
ATOM 2713 C CA . GLY A 1 391 ? -15.874 15.347 25.897 1.00 91.44 391 GLY A CA 1
ATOM 2714 C C . GLY A 1 391 ? -15.075 14.137 26.377 1.00 91.44 391 GLY A C 1
ATOM 2715 O O . GLY A 1 391 ? -15.524 13.330 27.192 1.00 91.44 391 GLY A O 1
ATOM 2716 N N . LEU A 1 392 ? -13.864 14.002 25.833 1.00 88.06 392 LEU A N 1
ATOM 2717 C CA . LEU A 1 392 ? -13.016 12.830 26.054 1.00 88.06 392 LEU A CA 1
ATOM 2718 C C . LEU A 1 392 ? -12.599 12.679 27.523 1.00 88.06 392 LEU A C 1
ATOM 2720 O O . LEU A 1 392 ? -12.542 11.558 28.020 1.00 88.06 392 LEU A O 1
ATOM 2724 N N . ASP A 1 393 ? -12.360 13.789 28.225 1.00 85.81 393 ASP A N 1
ATOM 2725 C CA . ASP A 1 393 ? -11.966 13.769 29.637 1.00 85.81 393 ASP A CA 1
ATOM 2726 C C . ASP A 1 393 ? -13.083 13.220 30.532 1.00 85.81 393 ASP A C 1
ATOM 2728 O O . ASP A 1 393 ? -12.815 12.432 31.439 1.00 85.81 393 ASP A O 1
ATOM 2732 N N . THR A 1 394 ? -14.343 13.562 30.242 1.00 88.69 394 THR A N 1
ATOM 2733 C CA . THR A 1 394 ? -15.507 13.023 30.958 1.00 88.69 394 THR A CA 1
ATOM 2734 C C . THR A 1 394 ? -15.673 11.532 30.691 1.00 88.69 394 THR A C 1
ATOM 2736 O O . THR A 1 394 ? -15.849 10.762 31.630 1.00 88.69 394 THR A O 1
ATOM 2739 N N . VAL A 1 395 ? -15.525 11.103 29.432 1.00 88.81 395 VAL A N 1
ATOM 2740 C CA . VAL A 1 395 ? -15.568 9.679 29.057 1.00 88.81 395 VAL A CA 1
ATOM 2741 C C . VAL A 1 395 ? -14.475 8.876 29.764 1.00 88.81 395 VAL A C 1
ATOM 2743 O O . VAL A 1 395 ? -14.743 7.792 30.275 1.00 88.81 395 VAL A O 1
ATOM 2746 N N . CYS A 1 396 ? -13.254 9.408 29.837 1.00 85.94 396 CYS A N 1
ATOM 2747 C CA . CYS A 1 396 ? -12.158 8.767 30.563 1.00 85.94 396 CYS A CA 1
ATOM 2748 C C . CYS A 1 396 ? -12.398 8.746 32.083 1.00 85.94 396 CYS A C 1
ATOM 2750 O O . CYS A 1 396 ? -11.947 7.826 32.754 1.00 85.94 396 CYS A O 1
ATOM 2752 N N . GLY A 1 397 ? -13.096 9.743 32.636 1.00 86.06 397 GLY A N 1
ATOM 2753 C CA . GLY A 1 397 ? -13.404 9.823 34.066 1.00 86.06 397 GLY A CA 1
ATOM 2754 C C . GLY A 1 397 ? -14.467 8.826 34.539 1.00 86.06 397 GLY A C 1
ATOM 2755 O O . GLY A 1 397 ? -14.440 8.414 35.697 1.00 86.06 397 GLY A O 1
ATOM 2756 N N . SER A 1 398 ? -15.382 8.422 33.657 1.00 90.31 398 SER A N 1
ATOM 2757 C CA . SER A 1 398 ? -16.447 7.455 33.949 1.00 90.31 398 SER A CA 1
ATOM 2758 C C . SER A 1 398 ? -16.703 6.512 32.760 1.00 90.31 398 SER A C 1
ATOM 2760 O O . SER A 1 398 ? -17.782 6.546 32.156 1.00 90.31 398 SER A O 1
ATOM 2762 N N . PRO A 1 399 ? -15.734 5.635 32.419 1.00 89.12 399 PRO A N 1
ATOM 2763 C CA . PRO A 1 399 ? -15.793 4.818 31.206 1.00 89.12 399 PRO A CA 1
ATOM 2764 C C . PRO A 1 399 ? -16.965 3.834 31.206 1.00 89.12 399 PRO A C 1
ATOM 2766 O O . PRO A 1 399 ? -17.547 3.588 30.154 1.00 89.12 399 PRO A O 1
ATOM 2769 N N . GLU A 1 400 ? -17.363 3.313 32.370 1.00 90.75 400 GLU A N 1
ATOM 2770 C CA . GLU A 1 400 ? -18.504 2.396 32.493 1.00 90.75 400 GLU A CA 1
ATOM 2771 C C . GLU A 1 400 ? -19.820 3.052 32.063 1.00 90.75 400 GLU A C 1
ATOM 2773 O O . GLU A 1 400 ? -20.531 2.497 31.230 1.00 90.75 400 GLU A O 1
ATOM 2778 N N . ALA A 1 401 ? -20.091 4.271 32.543 1.00 89.94 401 ALA A N 1
ATOM 2779 C CA . ALA A 1 401 ? -21.314 5.004 32.221 1.00 89.94 401 ALA A CA 1
ATOM 2780 C C . ALA A 1 401 ? -21.396 5.372 30.731 1.00 89.94 401 ALA A C 1
ATOM 2782 O O . ALA A 1 401 ? -22.473 5.355 30.137 1.00 89.94 401 ALA A O 1
ATOM 2783 N N . PHE A 1 402 ? -20.258 5.692 30.108 1.00 90.12 402 PHE A N 1
ATOM 2784 C CA . PHE A 1 402 ? -20.199 5.944 28.668 1.00 90.12 402 PHE A CA 1
ATOM 2785 C C . PHE A 1 402 ? -20.438 4.663 27.857 1.00 90.12 402 PHE A C 1
ATOM 2787 O O . PHE A 1 402 ? -21.195 4.667 26.883 1.00 90.12 402 PHE A O 1
ATOM 2794 N N . LEU A 1 403 ? -19.815 3.559 28.274 1.00 89.06 403 LEU A N 1
ATOM 2795 C CA . LEU A 1 403 ? -19.923 2.265 27.608 1.00 89.06 403 LEU A CA 1
ATOM 2796 C C . LEU A 1 403 ? -21.250 1.545 27.892 1.00 89.06 403 LEU A C 1
ATOM 2798 O O . LEU A 1 403 ? -21.563 0.598 27.188 1.00 89.06 403 LEU A O 1
ATOM 2802 N N . ASP A 1 404 ? -22.071 1.980 28.848 1.00 89.50 404 ASP A N 1
ATOM 2803 C CA . ASP A 1 404 ? -23.448 1.480 29.012 1.00 89.50 404 ASP A CA 1
ATOM 2804 C C . ASP A 1 404 ? -24.371 1.863 27.844 1.00 89.50 404 ASP A C 1
ATOM 2806 O O . ASP A 1 404 ? -25.428 1.258 27.645 1.00 89.50 404 ASP A O 1
ATOM 2810 N N . SER A 1 405 ? -23.968 2.835 27.020 1.00 88.75 405 SER A N 1
ATOM 2811 C CA . SER A 1 405 ? -24.677 3.159 25.788 1.00 88.75 405 SER A CA 1
ATOM 2812 C C . SER A 1 405 ? -24.531 2.029 24.765 1.00 88.75 405 SER A C 1
ATOM 2814 O O . SER A 1 405 ? -23.457 1.806 24.201 1.00 88.75 405 SER A O 1
ATOM 2816 N N . ALA A 1 406 ? -25.646 1.358 24.459 1.00 82.00 406 ALA A N 1
ATOM 2817 C CA . ALA A 1 406 ? -25.702 0.294 23.454 1.00 82.00 406 ALA A CA 1
ATOM 2818 C C . ALA A 1 406 ? -25.158 0.739 22.085 1.00 82.00 406 ALA A C 1
ATOM 2820 O O . ALA A 1 406 ? -24.543 -0.061 21.386 1.00 82.00 406 ALA A O 1
ATOM 2821 N N . LEU A 1 407 ? -25.320 2.019 21.727 1.00 83.88 407 LEU A N 1
ATOM 2822 C CA . LEU A 1 407 ? -24.779 2.589 20.491 1.00 83.88 407 LEU A CA 1
ATOM 2823 C C . LEU A 1 407 ? -23.247 2.643 20.507 1.00 83.88 407 LEU A C 1
ATOM 2825 O O . LEU A 1 407 ? -22.615 2.339 19.502 1.00 83.88 407 LEU A O 1
ATOM 2829 N N . VAL A 1 408 ? -22.640 2.999 21.642 1.00 84.19 408 VAL A N 1
ATOM 2830 C CA . VAL A 1 408 ? -21.178 3.072 21.777 1.00 84.19 408 VAL A CA 1
ATOM 2831 C C . VAL A 1 408 ? -20.574 1.678 21.715 1.00 84.19 408 VAL A C 1
ATOM 2833 O O . VAL A 1 408 ? -19.617 1.473 20.973 1.00 84.19 408 VAL A O 1
ATOM 2836 N N . ILE A 1 409 ? -21.152 0.710 22.437 1.00 84.00 409 ILE A N 1
ATOM 2837 C CA . ILE A 1 409 ? -20.717 -0.686 22.326 1.00 84.00 409 ILE A CA 1
ATOM 2838 C C . ILE A 1 409 ? -20.906 -1.157 20.897 1.00 84.00 409 ILE A C 1
ATOM 2840 O O . ILE A 1 409 ? -19.969 -1.701 20.349 1.00 84.00 409 ILE A O 1
ATOM 2844 N N . GLN A 1 410 ? -22.052 -0.916 20.261 1.00 84.69 410 GLN A N 1
ATOM 2845 C CA . GLN A 1 410 ? -22.262 -1.347 18.884 1.00 84.69 410 GLN A CA 1
ATOM 2846 C C . GLN A 1 410 ? -21.194 -0.775 17.945 1.00 84.69 410 GLN A C 1
ATOM 2848 O O . GLN A 1 410 ? -20.577 -1.537 17.218 1.00 84.69 410 GLN A O 1
ATOM 2853 N N . GLU A 1 411 ? -20.907 0.525 17.983 1.00 85.62 411 GLU A N 1
ATOM 2854 C CA . GLU A 1 411 ? -19.901 1.129 17.098 1.00 85.62 411 GLU A CA 1
ATOM 2855 C C . GLU A 1 411 ? -18.457 0.732 17.449 1.00 85.62 411 GLU A C 1
ATOM 2857 O O . GLU A 1 411 ? -17.610 0.663 16.561 1.00 85.62 411 GLU A O 1
ATOM 2862 N N . LEU A 1 412 ? -18.167 0.416 18.715 1.00 80.25 412 LEU A N 1
ATOM 2863 C CA . LEU A 1 412 ? -16.886 -0.173 19.109 1.00 80.25 412 LEU A CA 1
ATOM 2864 C C . LEU A 1 412 ? -16.795 -1.656 18.737 1.00 80.25 412 LEU A C 1
ATOM 2866 O O . LEU A 1 412 ? -15.701 -2.103 18.411 1.00 80.25 412 LEU A O 1
ATOM 2870 N N . SER A 1 413 ? -17.908 -2.396 18.795 1.00 67.75 413 SER A N 1
ATOM 2871 C CA . SER A 1 413 ? -18.056 -3.845 18.584 1.00 67.75 413 SER A CA 1
ATOM 2872 C C . SER A 1 413 ? -18.284 -4.237 17.123 1.00 67.75 413 SER A C 1
ATOM 2874 O O . SER A 1 413 ? -18.077 -5.400 16.780 1.00 67.75 413 SER A O 1
ATOM 2876 N N . LEU A 1 414 ? -18.680 -3.306 16.247 1.00 60.38 414 LEU A N 1
ATOM 2877 C CA . LEU A 1 414 ? -18.820 -3.548 14.809 1.00 60.38 414 LEU A CA 1
ATOM 2878 C C . LEU A 1 414 ? -17.449 -3.939 14.233 1.00 60.38 414 LEU A C 1
ATOM 2880 O O . LEU A 1 414 ? -16.533 -3.129 14.092 1.00 60.38 414 LEU A O 1
ATOM 2884 N N . GLY A 1 415 ? -17.299 -5.245 14.000 1.00 55.81 415 GLY A N 1
ATOM 2885 C CA . GLY A 1 415 ? -16.096 -5.879 13.466 1.00 55.81 415 GLY A CA 1
ATOM 2886 C C . GLY A 1 415 ? -14.977 -6.162 14.481 1.00 55.81 415 GLY A C 1
ATOM 2887 O O . GLY A 1 415 ? -13.960 -6.741 14.102 1.00 55.81 415 GLY A O 1
ATOM 2888 N N . SER A 1 416 ? -15.119 -5.807 15.762 1.00 62.91 416 SER A N 1
ATOM 2889 C CA . SER A 1 416 ? -14.027 -5.918 16.737 1.00 62.91 416 SER A CA 1
ATOM 2890 C C . SER A 1 416 ? -14.124 -7.090 17.712 1.00 62.91 416 SER A C 1
ATOM 2892 O O . SER A 1 416 ? -15.186 -7.627 18.013 1.00 62.91 416 SER A O 1
ATOM 2894 N N . LYS A 1 417 ? -12.970 -7.433 18.296 1.00 75.38 417 LYS A N 1
ATOM 2895 C CA . LYS A 1 417 ? -12.840 -8.326 19.460 1.00 75.38 417 LYS A CA 1
ATOM 2896 C C . LYS A 1 417 ? -12.953 -7.565 20.795 1.00 75.38 417 LYS A C 1
ATOM 2898 O O . LYS A 1 417 ? -12.512 -8.076 21.823 1.00 75.38 417 LYS A O 1
ATOM 2903 N N . ILE A 1 418 ? -13.465 -6.328 20.795 1.00 83.94 418 ILE A N 1
ATOM 2904 C CA . ILE A 1 418 ? -13.497 -5.480 21.993 1.00 83.94 418 ILE A CA 1
ATOM 2905 C C . ILE A 1 418 ? -14.783 -5.750 22.775 1.00 83.94 418 ILE A C 1
ATOM 2907 O O . ILE A 1 418 ? -15.864 -5.291 22.412 1.00 83.94 418 ILE A O 1
ATOM 2911 N N . SER A 1 419 ? -14.652 -6.481 23.883 1.00 86.62 419 SER A N 1
ATOM 2912 C CA . SER A 1 419 ? -15.698 -6.570 24.908 1.00 86.62 419 SER A CA 1
ATOM 2913 C C . SER A 1 419 ? -15.811 -5.259 25.690 1.00 86.62 419 SER A C 1
ATOM 2915 O O . SER A 1 419 ? -14.806 -4.563 25.854 1.00 86.62 419 SER A O 1
ATOM 2917 N N . LYS A 1 420 ? -16.988 -4.984 26.265 1.00 89.06 420 LYS A N 1
ATOM 2918 C CA . LYS A 1 420 ? -17.208 -3.849 27.176 1.00 89.06 420 LYS A CA 1
ATOM 2919 C C . LYS A 1 420 ? -16.147 -3.781 28.281 1.00 89.06 420 LYS A C 1
ATOM 2921 O O . LYS A 1 420 ? -15.516 -2.744 28.437 1.00 89.06 420 LYS A O 1
ATOM 2926 N N . ASP A 1 421 ? -15.889 -4.892 28.970 1.00 87.19 421 ASP A N 1
ATOM 2927 C CA . ASP A 1 421 ? -14.935 -4.943 30.088 1.00 87.19 421 ASP A CA 1
ATOM 2928 C C . ASP A 1 421 ? -13.501 -4.630 29.642 1.00 87.19 421 ASP A C 1
ATOM 2930 O O . ASP A 1 421 ? -12.769 -3.915 30.324 1.00 87.19 421 ASP A O 1
ATOM 2934 N N . LEU A 1 422 ? -13.107 -5.102 28.453 1.00 85.06 422 LEU A N 1
ATOM 2935 C CA . LEU A 1 422 ? -11.825 -4.739 27.844 1.00 85.06 422 LEU A CA 1
ATOM 2936 C C . LEU A 1 422 ? -11.769 -3.245 27.504 1.00 85.06 422 LEU A C 1
ATOM 2938 O O . LEU A 1 422 ? -10.757 -2.611 27.776 1.00 85.06 422 LEU A O 1
ATOM 2942 N N . ALA A 1 423 ? -12.829 -2.670 26.930 1.00 87.00 423 ALA A N 1
ATOM 2943 C CA . ALA A 1 423 ? -12.877 -1.238 26.639 1.00 87.00 423 ALA A CA 1
ATOM 2944 C C . ALA A 1 423 ? -12.794 -0.399 27.922 1.00 87.00 423 ALA A C 1
ATOM 2946 O O . ALA A 1 423 ? -12.018 0.553 27.956 1.00 87.00 423 ALA A O 1
ATOM 2947 N N . VAL A 1 424 ? -13.515 -0.788 28.983 1.00 88.19 424 VAL A N 1
ATOM 2948 C CA . VAL A 1 424 ? -13.398 -0.177 30.316 1.00 88.19 424 VAL A CA 1
ATOM 2949 C C . VAL A 1 424 ? -11.960 -0.295 30.798 1.00 88.19 424 VAL A C 1
ATOM 2951 O O . VAL A 1 424 ? -11.351 0.716 31.098 1.00 88.19 424 VAL A O 1
ATOM 2954 N N . SER A 1 425 ? -11.369 -1.491 30.794 1.00 83.00 425 SER A N 1
ATOM 2955 C CA . SER A 1 425 ? -9.988 -1.699 31.239 1.00 83.00 425 SER A CA 1
ATOM 2956 C C . SER A 1 425 ? -8.975 -0.859 30.451 1.00 83.00 425 SER A C 1
ATOM 2958 O O . SER A 1 425 ? -8.074 -0.283 31.053 1.00 83.00 425 SER A O 1
ATOM 2960 N N . LEU A 1 426 ? -9.124 -0.739 29.128 1.00 83.06 426 LEU A N 1
ATOM 2961 C CA . LEU A 1 426 ? -8.241 0.070 28.282 1.00 83.06 426 LEU A CA 1
ATOM 2962 C C . LEU A 1 426 ? -8.420 1.573 28.522 1.00 83.06 426 LEU A C 1
ATOM 2964 O O . LEU A 1 426 ? -7.429 2.302 28.543 1.00 83.06 426 LEU A O 1
ATOM 2968 N N . LEU A 1 427 ? -9.658 2.038 28.707 1.00 84.62 427 LEU A N 1
ATOM 2969 C CA . LEU A 1 427 ? -9.946 3.435 29.029 1.00 84.62 427 LEU A CA 1
ATOM 2970 C C . LEU A 1 427 ? -9.493 3.783 30.440 1.00 84.62 427 LEU A C 1
ATOM 2972 O O . LEU A 1 427 ? -8.831 4.798 30.608 1.00 84.62 427 LEU A O 1
ATOM 2976 N N . THR A 1 428 ? -9.762 2.928 31.423 1.00 81.38 428 THR A N 1
ATOM 2977 C CA . THR A 1 428 ? -9.289 3.084 32.799 1.00 81.38 428 THR A CA 1
ATOM 2978 C C . THR A 1 428 ? -7.771 3.045 32.844 1.00 81.38 428 THR A C 1
ATOM 2980 O O . THR A 1 428 ? -7.197 3.934 33.434 1.00 81.38 428 THR A O 1
ATOM 2983 N N . ALA A 1 429 ? -7.089 2.151 32.123 1.00 74.25 429 ALA A N 1
ATOM 2984 C CA . ALA A 1 429 ? -5.623 2.163 32.048 1.00 74.25 429 ALA A CA 1
ATOM 2985 C C . ALA A 1 429 ? -5.047 3.434 31.385 1.00 74.25 429 ALA A C 1
ATOM 2987 O O . ALA A 1 429 ? -3.878 3.768 31.584 1.00 74.25 429 ALA A O 1
ATOM 2988 N N . HIS A 1 430 ? -5.845 4.131 30.569 1.00 70.50 430 HIS A N 1
ATOM 2989 C CA . HIS A 1 430 ? -5.492 5.423 29.975 1.00 70.50 430 HIS A CA 1
ATOM 2990 C C . HIS A 1 430 ? -5.867 6.628 30.855 1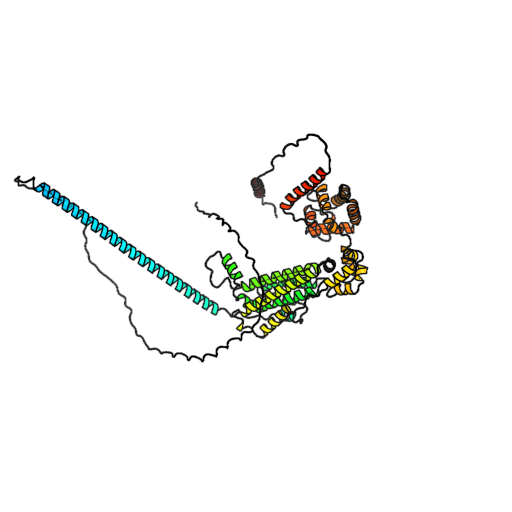.00 70.50 430 HIS A C 1
ATOM 2992 O O . HIS A 1 430 ? -5.197 7.663 30.781 1.00 70.50 430 HIS A O 1
ATOM 2998 N N . ALA A 1 431 ? -6.953 6.511 31.623 1.00 63.88 431 ALA A N 1
ATOM 2999 C CA . ALA A 1 431 ? -7.487 7.508 32.547 1.00 63.88 431 ALA A CA 1
ATOM 3000 C C . ALA A 1 431 ? -6.751 7.496 33.886 1.00 63.88 431 ALA A C 1
ATOM 3002 O O . ALA A 1 431 ? -6.536 8.557 34.485 1.00 63.88 431 ALA A O 1
ATOM 3003 N N . ASP A 1 432 ? -6.309 6.306 34.301 1.00 57.38 432 ASP A N 1
ATOM 3004 C CA . ASP A 1 432 ? -5.178 6.085 35.178 1.00 57.38 432 ASP A CA 1
ATOM 3005 C C . ASP A 1 432 ? -4.113 6.988 34.621 1.00 57.38 432 ASP A C 1
ATOM 3007 O O . ASP A 1 432 ? -3.665 6.855 33.480 1.00 57.38 432 ASP A O 1
ATOM 3011 N N . ARG A 1 433 ? -3.851 8.015 35.413 1.00 55.75 433 ARG A N 1
ATOM 3012 C CA . ARG A 1 433 ? -2.997 9.150 35.137 1.00 55.75 433 ARG A CA 1
ATOM 3013 C C . ARG A 1 433 ? -1.587 8.613 34.995 1.00 55.75 433 ARG A C 1
ATOM 3015 O O . ARG A 1 433 ? -0.770 8.798 35.884 1.00 55.75 433 ARG A O 1
ATOM 3022 N N . SER A 1 434 ? -1.331 7.873 33.924 1.00 54.03 434 SER A N 1
ATOM 3023 C CA . SER A 1 434 ? -0.113 7.124 33.753 1.00 54.03 434 SER A CA 1
ATOM 3024 C C . SER A 1 434 ? 0.997 8.145 33.903 1.00 54.03 434 SER A C 1
ATOM 3026 O O . SER A 1 434 ? 0.965 9.175 33.214 1.00 54.03 434 SER A O 1
ATOM 3028 N N . PRO A 1 435 ? 1.947 7.931 34.822 1.00 53.09 435 PRO A N 1
ATOM 3029 C CA . PRO A 1 435 ? 3.021 8.887 35.036 1.00 53.09 435 PRO A CA 1
ATOM 3030 C C . PRO A 1 435 ? 3.828 9.128 33.743 1.00 53.09 435 PRO A C 1
ATOM 3032 O O . PRO A 1 435 ? 4.511 10.140 33.638 1.00 53.09 435 PRO A O 1
ATOM 3035 N N . ALA A 1 436 ? 3.637 8.309 32.696 1.00 54.47 436 ALA A N 1
ATOM 3036 C CA . ALA A 1 436 ? 4.090 8.575 31.333 1.00 54.47 436 ALA A CA 1
ATOM 3037 C C . ALA A 1 436 ? 3.529 9.859 30.683 1.00 54.47 436 ALA A C 1
ATOM 3039 O O . ALA A 1 436 ? 4.239 10.519 29.934 1.00 54.47 436 ALA A O 1
ATOM 3040 N N . ARG A 1 437 ? 2.290 10.279 30.976 1.00 57.78 437 ARG A N 1
ATOM 3041 C CA . ARG A 1 437 ? 1.789 11.599 30.531 1.00 57.78 437 ARG A CA 1
ATOM 3042 C C . ARG A 1 437 ? 2.514 12.743 31.229 1.00 57.78 437 ARG A C 1
ATOM 3044 O O . ARG A 1 437 ? 2.660 13.819 30.660 1.00 57.78 437 ARG A O 1
ATOM 3051 N N . LEU A 1 438 ? 2.963 12.501 32.457 1.00 59.00 438 LEU A N 1
ATOM 3052 C CA . LEU A 1 438 ? 3.736 13.470 33.215 1.00 59.00 438 LEU A CA 1
ATOM 3053 C C . LEU A 1 438 ? 5.209 13.462 32.811 1.00 59.00 438 LEU A C 1
ATOM 3055 O O . LEU A 1 438 ? 5.849 14.489 32.971 1.00 59.00 438 LEU A O 1
ATOM 3059 N N . LEU A 1 439 ? 5.722 12.382 32.199 1.00 57.72 439 LEU A N 1
ATOM 3060 C CA . LEU A 1 439 ? 7.065 12.365 31.611 1.00 57.72 439 LEU A CA 1
ATOM 3061 C C . LEU A 1 439 ? 7.248 13.517 30.620 1.00 57.72 439 LEU A C 1
ATOM 3063 O O . LEU A 1 439 ? 8.222 14.251 30.698 1.00 57.72 439 LEU A O 1
ATOM 3067 N N . GLN A 1 440 ? 6.298 13.742 29.717 1.00 56.94 440 GLN A N 1
ATOM 3068 C CA . GLN A 1 440 ? 6.453 14.778 28.689 1.00 56.94 440 GLN A CA 1
ATOM 3069 C C . GLN A 1 440 ? 6.405 16.225 29.223 1.00 56.94 440 GLN A C 1
ATOM 3071 O O . GLN A 1 440 ? 6.595 17.157 28.444 1.00 56.94 440 GLN A O 1
ATOM 3076 N N . GLN A 1 441 ? 6.191 16.425 30.527 1.00 63.25 441 GLN A N 1
ATOM 3077 C CA . GLN A 1 441 ? 6.257 17.735 31.173 1.00 63.25 441 GLN A CA 1
ATOM 3078 C C . GLN A 1 441 ? 7.720 18.239 31.138 1.00 63.25 441 GLN A C 1
ATOM 3080 O O . GLN A 1 441 ? 8.613 17.547 31.649 1.00 63.25 441 GLN A O 1
ATOM 3085 N N . PRO A 1 442 ? 8.014 19.403 30.522 1.00 63.28 442 PRO A N 1
ATOM 3086 C CA . PRO A 1 442 ? 9.377 19.942 30.418 1.00 63.28 442 PRO A CA 1
ATOM 3087 C C . PRO A 1 442 ? 10.078 20.088 31.779 1.00 63.28 442 PRO A C 1
ATOM 3089 O O . PRO A 1 442 ? 11.303 20.041 31.870 1.00 63.28 442 PRO A O 1
ATOM 3092 N N . GLU A 1 443 ? 9.309 20.178 32.854 1.00 67.50 443 GLU A N 1
ATOM 3093 C CA . GLU A 1 443 ? 9.757 20.318 34.229 1.00 67.50 443 GLU A CA 1
ATOM 3094 C C . GLU A 1 443 ? 10.387 19.032 34.781 1.00 67.50 443 GLU A C 1
ATOM 3096 O O . GLU A 1 443 ? 11.347 19.112 35.545 1.00 67.50 443 GLU A O 1
ATOM 3101 N N . LEU A 1 444 ? 9.929 17.841 34.365 1.00 68.06 444 LEU A N 1
ATOM 3102 C CA . LEU A 1 444 ? 10.592 16.582 34.739 1.00 68.06 444 LEU A CA 1
ATOM 3103 C C . LEU A 1 444 ? 11.941 16.420 34.035 1.00 68.06 444 LEU A C 1
ATOM 3105 O O . LEU A 1 444 ? 12.877 15.859 34.610 1.00 68.06 444 LEU A O 1
ATOM 3109 N N . ARG A 1 445 ? 12.071 16.964 32.819 1.00 70.00 445 ARG A N 1
ATOM 3110 C CA . ARG A 1 445 ? 13.363 17.050 32.123 1.00 70.00 445 ARG A CA 1
ATOM 3111 C C . ARG A 1 445 ? 14.305 18.016 32.835 1.00 70.00 445 ARG A C 1
ATOM 3113 O O . ARG A 1 445 ? 15.487 17.716 32.987 1.00 70.00 445 ARG A O 1
ATOM 3120 N N . LEU A 1 446 ? 13.782 19.159 33.285 1.00 71.56 446 LEU A N 1
ATOM 3121 C CA . LEU A 1 446 ? 14.551 20.148 34.036 1.00 71.56 446 LEU A CA 1
ATOM 3122 C C . LEU A 1 446 ? 15.039 19.566 35.365 1.00 71.56 446 LEU A C 1
ATOM 3124 O O . LEU A 1 446 ? 16.222 19.665 35.669 1.00 71.56 446 LEU A O 1
ATOM 3128 N N . LEU A 1 447 ? 14.160 18.873 36.091 1.00 74.00 447 LEU A N 1
ATOM 3129 C CA . LEU A 1 447 ? 14.507 18.152 37.309 1.00 74.00 447 LEU A CA 1
ATOM 3130 C C . LEU A 1 447 ? 15.646 17.155 37.068 1.00 74.00 447 LEU A C 1
ATOM 3132 O O . LEU A 1 447 ? 16.645 17.188 37.785 1.00 74.00 447 LEU A O 1
ATOM 3136 N N . TRP A 1 448 ? 15.534 16.322 36.027 1.00 73.75 448 TRP A N 1
ATOM 3137 C CA . TRP A 1 448 ? 16.598 15.392 35.650 1.00 73.75 448 TRP A CA 1
ATOM 3138 C C . TRP A 1 448 ? 17.921 16.117 35.390 1.00 73.75 448 TRP A C 1
ATOM 3140 O O . TRP A 1 448 ? 18.941 15.744 35.959 1.00 73.75 448 TRP A O 1
ATOM 3150 N N . ARG A 1 449 ? 17.908 17.202 34.604 1.00 73.19 449 ARG A N 1
ATOM 3151 C CA . ARG A 1 449 ? 19.116 17.995 34.318 1.00 73.19 449 ARG A CA 1
ATOM 3152 C C . ARG A 1 449 ? 19.722 18.587 35.595 1.00 73.19 449 ARG A C 1
ATOM 3154 O O . ARG A 1 449 ? 20.937 18.553 35.750 1.00 73.19 449 ARG A O 1
ATOM 3161 N N . THR A 1 450 ? 18.895 19.091 36.514 1.00 76.94 450 THR A N 1
ATOM 3162 C CA . THR A 1 450 ? 19.365 19.702 37.768 1.00 76.94 450 THR A CA 1
ATOM 3163 C C . THR A 1 450 ? 19.880 18.694 38.791 1.00 76.94 450 THR A C 1
ATOM 3165 O O . THR A 1 450 ? 20.803 19.013 39.532 1.00 76.94 450 THR A O 1
ATOM 3168 N N . SER A 1 451 ? 19.289 17.499 38.861 1.00 77.44 451 SER A N 1
ATOM 3169 C CA . SER A 1 451 ? 19.611 16.503 39.891 1.00 77.44 451 SER A CA 1
ATOM 3170 C C . SER A 1 451 ? 20.595 15.435 39.417 1.00 77.44 451 SER A C 1
ATOM 3172 O O . SER A 1 451 ? 21.330 14.904 40.237 1.00 77.44 451 SER A O 1
ATOM 3174 N N . PHE A 1 452 ? 20.626 15.144 38.114 1.00 78.50 452 PHE A N 1
ATOM 3175 C CA . PHE A 1 452 ? 21.349 14.009 37.534 1.00 78.50 452 PHE A CA 1
ATOM 3176 C C . PHE A 1 452 ? 22.099 14.352 36.241 1.00 78.50 452 PHE A C 1
ATOM 3178 O O . PHE A 1 452 ? 22.604 13.461 35.569 1.00 78.50 452 PHE A O 1
ATOM 3185 N N . GLY A 1 453 ? 22.194 15.630 35.856 1.00 77.00 453 GLY A N 1
ATOM 3186 C CA . GLY A 1 453 ? 22.791 16.035 34.576 1.00 77.00 453 GLY A CA 1
ATOM 3187 C C . GLY A 1 453 ? 24.260 15.633 34.386 1.00 77.00 453 GLY A C 1
ATOM 3188 O O . GLY A 1 453 ? 24.731 15.592 33.253 1.00 77.00 453 GLY A O 1
ATOM 3189 N N . SER A 1 454 ? 24.977 15.325 35.470 1.00 78.12 454 SER A N 1
ATOM 3190 C CA . SER A 1 454 ? 26.353 14.817 35.443 1.00 78.12 454 SER A CA 1
ATOM 3191 C C . SER A 1 454 ? 26.461 13.289 35.387 1.00 78.12 454 SER A C 1
ATOM 3193 O O . SER A 1 454 ? 27.562 12.774 35.206 1.00 78.12 454 SER A O 1
ATOM 3195 N N . GLU A 1 455 ? 25.362 12.554 35.568 1.00 78.44 455 GLU A N 1
ATOM 3196 C CA . GLU A 1 455 ? 25.359 11.093 35.650 1.00 78.44 455 GLU A CA 1
ATOM 3197 C C . GLU A 1 455 ? 24.911 10.473 34.319 1.00 78.44 455 GLU A C 1
ATOM 3199 O O . GLU A 1 455 ? 23.888 10.841 33.741 1.00 78.44 455 GLU A O 1
ATOM 3204 N N . ALA A 1 456 ? 25.693 9.516 33.812 1.00 72.88 456 ALA A N 1
ATOM 3205 C CA . ALA A 1 456 ? 25.355 8.794 32.583 1.00 72.88 456 ALA A CA 1
ATOM 3206 C C . ALA A 1 456 ? 24.223 7.776 32.811 1.00 72.88 456 ALA A C 1
ATOM 3208 O O . ALA A 1 456 ? 23.378 7.572 31.932 1.00 72.88 456 ALA A O 1
ATOM 3209 N N . GLU A 1 457 ? 24.199 7.172 34.001 1.00 79.50 457 GLU A N 1
ATOM 3210 C CA . GLU A 1 457 ? 23.204 6.206 34.456 1.00 79.50 457 GLU A CA 1
ATOM 3211 C C . GLU A 1 457 ? 22.876 6.452 35.929 1.00 79.50 457 GLU A C 1
ATOM 3213 O O . GLU A 1 457 ? 23.778 6.615 36.747 1.00 79.50 457 GLU A O 1
ATOM 3218 N N . VAL A 1 458 ? 21.586 6.444 36.259 1.00 79.62 458 VAL A N 1
ATOM 3219 C CA . VAL A 1 458 ? 21.071 6.642 37.620 1.00 79.62 458 VAL A CA 1
ATOM 3220 C C . VAL A 1 458 ? 20.270 5.411 38.004 1.00 79.62 458 VAL A C 1
ATOM 3222 O O . VAL A 1 458 ? 19.366 5.019 37.272 1.00 79.62 458 VAL A O 1
ATOM 3225 N N . SER A 1 459 ? 20.548 4.779 39.142 1.00 84.06 459 SER A N 1
ATOM 3226 C CA . SER A 1 459 ? 19.723 3.647 39.583 1.00 84.06 459 SER A CA 1
ATOM 3227 C C . SER A 1 459 ? 18.277 4.088 39.845 1.00 84.06 459 SER A C 1
ATOM 3229 O O . SER A 1 459 ? 18.028 5.209 40.292 1.00 84.06 459 SER A O 1
ATOM 3231 N N . TRP A 1 460 ? 17.300 3.202 39.616 1.00 79.38 460 TRP A N 1
ATOM 3232 C CA . TRP A 1 460 ? 15.901 3.518 39.927 1.00 79.38 460 TRP A CA 1
ATOM 3233 C C . TRP A 1 460 ? 15.713 3.929 41.390 1.00 79.38 460 TRP A C 1
ATOM 3235 O O . TRP A 1 460 ? 14.953 4.853 41.659 1.00 79.38 460 TRP A O 1
ATOM 3245 N N . GLY A 1 461 ? 16.427 3.290 42.323 1.00 83.38 461 GLY A N 1
ATOM 3246 C CA . GLY A 1 461 ? 16.404 3.654 43.743 1.00 83.38 461 GLY A CA 1
ATOM 3247 C C . GLY A 1 461 ? 16.847 5.098 43.986 1.00 83.38 461 GLY A C 1
ATOM 3248 O O . GLY A 1 461 ? 16.091 5.872 44.568 1.00 83.38 461 GLY A O 1
ATOM 3249 N N . ALA A 1 462 ? 18.015 5.488 43.462 1.00 81.12 462 ALA A N 1
ATOM 3250 C CA . ALA A 1 462 ? 18.530 6.853 43.596 1.00 81.12 462 ALA A CA 1
ATOM 3251 C C . ALA A 1 462 ? 17.601 7.884 42.939 1.00 81.12 462 ALA A C 1
ATOM 3253 O O . ALA A 1 462 ? 17.366 8.968 43.479 1.00 81.12 462 ALA A O 1
ATOM 3254 N N . TRP A 1 463 ? 17.015 7.523 41.795 1.00 82.00 463 TRP A N 1
ATOM 3255 C CA . TRP A 1 463 ? 16.042 8.367 41.123 1.00 82.00 463 TRP A CA 1
ATOM 3256 C C . TRP A 1 463 ? 14.787 8.580 41.978 1.00 82.00 463 TRP A C 1
ATOM 3258 O O . TRP A 1 463 ? 14.404 9.723 42.219 1.00 82.00 463 TRP A O 1
ATOM 3268 N N . TRP A 1 464 ? 14.181 7.511 42.505 1.00 81.38 464 TRP A N 1
ATOM 3269 C CA . TRP A 1 464 ? 12.982 7.602 43.346 1.00 81.38 464 TRP A CA 1
ATOM 3270 C C . TRP A 1 464 ? 13.217 8.329 44.677 1.00 81.38 464 TRP A C 1
ATOM 3272 O O . TRP A 1 464 ? 12.280 8.930 45.198 1.00 81.38 464 TRP A O 1
ATOM 3282 N N . GLU A 1 465 ? 14.435 8.306 45.220 1.00 81.12 465 GLU A N 1
ATOM 3283 C CA . GLU A 1 465 ? 14.786 9.054 46.433 1.00 81.12 465 GLU A CA 1
ATOM 3284 C C . GLU A 1 465 ? 14.948 10.555 46.166 1.00 81.12 465 GLU A C 1
ATOM 3286 O O . GLU A 1 465 ? 14.413 11.383 46.911 1.00 81.12 465 GLU A O 1
ATOM 3291 N N . ALA A 1 466 ? 15.650 10.936 45.094 1.00 77.00 466 ALA A N 1
ATOM 3292 C CA . ALA A 1 466 ? 15.907 12.348 44.818 1.00 77.00 466 ALA A CA 1
ATOM 3293 C C . ALA A 1 466 ? 14.703 13.055 44.180 1.00 77.00 466 ALA A C 1
ATOM 3295 O O . ALA A 1 466 ? 14.510 14.255 44.379 1.00 77.00 466 ALA A O 1
ATOM 3296 N N . PHE A 1 467 ? 13.885 12.329 43.419 1.00 75.19 467 PHE A N 1
ATOM 3297 C CA . PHE A 1 467 ? 12.833 12.903 42.589 1.00 75.19 467 PHE A CA 1
ATOM 3298 C C . PHE A 1 467 ? 11.738 13.646 43.384 1.00 75.19 467 PHE A C 1
ATOM 3300 O O . PHE A 1 467 ? 11.501 14.819 43.083 1.00 75.19 467 PHE A O 1
ATOM 3307 N N . PRO A 1 468 ? 11.115 13.078 44.441 1.00 71.56 468 PRO A N 1
ATOM 3308 C CA . PRO A 1 468 ? 10.110 13.793 45.235 1.00 71.56 468 PRO A CA 1
ATOM 3309 C C . PRO A 1 468 ? 10.680 15.039 45.924 1.00 71.56 468 PRO A C 1
ATOM 3311 O O . PRO A 1 468 ? 10.035 16.088 45.961 1.00 71.56 468 PRO A O 1
ATOM 3314 N N . ALA A 1 469 ? 11.912 14.940 46.433 1.00 74.50 469 ALA A N 1
ATOM 3315 C CA . ALA A 1 469 ? 12.595 16.045 47.096 1.00 74.50 469 ALA A CA 1
ATOM 3316 C C . ALA A 1 469 ? 13.004 17.147 46.109 1.00 74.50 469 ALA A C 1
ATOM 3318 O O . ALA A 1 469 ? 12.948 18.328 46.448 1.00 74.50 469 ALA A O 1
ATOM 3319 N N . GLY A 1 470 ? 13.412 16.780 44.896 1.00 74.69 470 GLY A N 1
ATOM 3320 C CA . GLY A 1 470 ? 13.811 17.723 43.862 1.00 74.69 470 GLY A CA 1
ATOM 3321 C C . GLY A 1 470 ? 12.616 18.475 43.274 1.00 74.69 470 GLY A C 1
ATOM 3322 O O . GLY A 1 470 ? 12.697 19.690 43.116 1.00 74.69 470 GLY A O 1
ATOM 3323 N N . ILE A 1 471 ? 11.473 17.809 43.063 1.00 68.81 471 ILE A N 1
ATOM 3324 C CA . ILE A 1 471 ? 10.243 18.493 42.634 1.00 68.81 471 ILE A CA 1
ATOM 3325 C C . ILE A 1 471 ? 9.813 19.543 43.668 1.00 68.81 471 ILE A C 1
ATOM 3327 O O . ILE A 1 471 ? 9.450 20.657 43.296 1.00 68.81 471 ILE A O 1
ATOM 3331 N N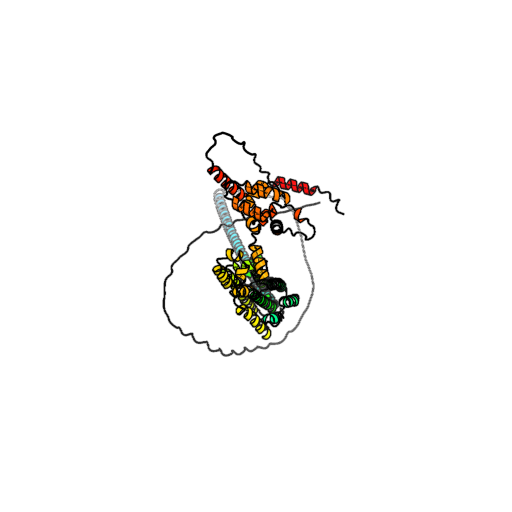 . ALA A 1 472 ? 9.878 19.217 44.962 1.00 69.25 472 ALA A N 1
ATOM 3332 C CA . ALA A 1 472 ? 9.518 20.147 46.033 1.00 69.25 472 ALA A CA 1
ATOM 3333 C C . ALA A 1 472 ? 10.436 21.384 46.104 1.00 69.25 472 ALA A C 1
ATOM 3335 O O . ALA A 1 472 ? 10.041 22.411 46.653 1.00 69.25 472 ALA A O 1
ATOM 3336 N N . LYS A 1 473 ? 11.655 21.286 45.559 1.00 71.06 473 LYS A N 1
ATOM 3337 C CA . LYS A 1 473 ? 12.669 22.347 45.573 1.00 71.06 473 LYS A CA 1
ATOM 3338 C C . LYS A 1 473 ? 12.623 23.271 44.360 1.00 71.06 473 LYS A C 1
ATOM 3340 O O . LYS A 1 473 ? 13.293 24.294 44.418 1.00 71.06 473 LYS A O 1
ATOM 3345 N N . LEU A 1 474 ? 11.880 22.949 43.297 1.00 65.25 474 LEU A N 1
ATOM 3346 C CA . LEU A 1 474 ? 11.752 23.805 42.110 1.00 65.25 474 LEU A CA 1
ATOM 3347 C C . LEU A 1 474 ? 10.923 25.062 42.458 1.00 65.25 474 LEU A C 1
ATOM 3349 O O . LEU A 1 474 ? 9.695 24.967 42.564 1.00 65.25 474 LEU A O 1
ATOM 3353 N N . PRO A 1 475 ? 11.540 26.245 42.667 1.00 53.72 475 PRO A N 1
ATOM 3354 C CA . PRO A 1 475 ? 10.826 27.435 43.118 1.00 53.72 475 PRO A CA 1
ATOM 3355 C C . PRO A 1 475 ? 10.094 28.105 41.944 1.00 53.72 475 PRO A C 1
ATOM 3357 O O . PRO A 1 475 ? 10.601 28.145 40.828 1.00 53.72 475 PRO A O 1
ATOM 3360 N N . GLY A 1 476 ? 8.923 28.695 42.200 1.00 59.03 476 GLY A N 1
ATOM 3361 C CA . GLY A 1 476 ? 8.353 29.741 41.332 1.00 59.03 476 GLY A CA 1
ATOM 3362 C C . GLY A 1 476 ? 7.475 29.313 40.147 1.00 59.03 476 GLY A C 1
ATOM 3363 O O . GLY A 1 476 ? 6.891 30.184 39.516 1.00 59.03 476 GLY A O 1
ATOM 3364 N N . LEU A 1 477 ? 7.295 28.019 39.867 1.00 56.47 477 LEU A N 1
ATOM 3365 C CA . LEU A 1 477 ? 6.510 27.558 38.701 1.00 56.47 477 LEU A CA 1
ATOM 3366 C C . LEU A 1 477 ? 5.043 27.178 39.004 1.00 56.47 477 LEU A C 1
ATOM 3368 O O . LEU A 1 477 ? 4.363 26.615 38.155 1.00 56.47 477 LEU A O 1
ATOM 3372 N N . GLY A 1 478 ? 4.525 27.434 40.214 1.00 58.25 478 GLY A N 1
ATOM 3373 C CA . GLY A 1 478 ? 3.150 27.031 40.575 1.00 58.25 478 GLY A CA 1
ATOM 3374 C C . GLY A 1 478 ? 2.947 25.507 40.643 1.00 58.25 478 GLY A C 1
ATOM 3375 O O . GLY A 1 478 ? 1.826 25.013 40.569 1.00 58.25 478 GLY A O 1
ATOM 3376 N N . MET A 1 479 ? 4.040 24.757 40.809 1.00 59.09 479 MET A N 1
ATOM 3377 C CA . MET A 1 479 ? 4.109 23.303 40.630 1.00 59.09 479 MET A CA 1
ATOM 3378 C C . MET A 1 479 ? 3.620 22.477 41.818 1.00 59.09 479 MET A C 1
ATOM 3380 O O . MET A 1 479 ? 3.551 21.259 41.703 1.00 59.09 479 MET A O 1
ATOM 3384 N N . GLY A 1 480 ? 3.253 23.093 42.945 1.00 67.38 480 GLY A N 1
ATOM 3385 C CA . GLY A 1 480 ? 2.793 22.382 44.146 1.00 67.38 480 GLY A CA 1
ATOM 3386 C C . GLY A 1 480 ? 1.708 21.326 43.868 1.00 67.38 480 GLY A C 1
ATOM 3387 O O . GLY A 1 480 ? 1.879 20.176 44.270 1.00 67.38 480 GLY A O 1
ATOM 3388 N N . PRO A 1 481 ? 0.640 21.643 43.112 1.00 67.69 481 PRO A N 1
ATOM 3389 C CA . PRO A 1 481 ? -0.400 20.672 42.781 1.00 67.69 481 PRO A CA 1
ATOM 3390 C C . PRO A 1 481 ? 0.078 19.553 41.847 1.00 67.69 481 PRO A C 1
ATOM 3392 O O . PRO A 1 481 ? -0.322 18.402 42.022 1.00 67.69 481 PRO A O 1
ATOM 3395 N N . LEU A 1 482 ? 0.939 19.858 40.867 1.00 63.62 482 LEU A N 1
ATOM 3396 C CA . LEU A 1 482 ? 1.491 18.847 39.961 1.00 63.62 482 LEU A CA 1
ATOM 3397 C C . LEU A 1 482 ? 2.447 17.921 40.711 1.00 63.62 482 LEU A C 1
ATOM 3399 O O . LEU A 1 482 ? 2.335 16.710 40.585 1.00 63.62 482 LEU A O 1
ATOM 3403 N N . ALA A 1 483 ? 3.325 18.490 41.531 1.00 66.00 483 ALA A N 1
ATOM 3404 C CA . ALA A 1 483 ? 4.252 17.797 42.409 1.00 66.00 483 ALA A CA 1
ATOM 3405 C C . ALA A 1 483 ? 3.540 16.844 43.360 1.00 66.00 483 ALA A C 1
ATOM 3407 O O . ALA A 1 483 ? 3.913 15.682 43.483 1.00 66.00 483 ALA A O 1
ATOM 3408 N N . GLN A 1 484 ? 2.476 17.329 43.996 1.00 68.75 484 GLN A N 1
ATOM 3409 C CA . GLN A 1 484 ? 1.659 16.543 44.903 1.00 68.75 484 GLN A CA 1
ATOM 3410 C C . GLN A 1 484 ? 0.904 15.440 44.154 1.00 68.75 484 GLN A C 1
ATOM 3412 O O . GLN A 1 484 ? 0.804 14.325 44.654 1.00 68.75 484 GLN A O 1
ATOM 3417 N N . LYS A 1 485 ? 0.426 15.710 42.933 1.00 68.75 485 LYS A N 1
ATOM 3418 C CA . LYS A 1 485 ? -0.239 14.719 42.075 1.00 68.75 485 LYS A CA 1
ATOM 3419 C C . LYS A 1 485 ? 0.731 13.649 41.562 1.00 68.75 485 LYS A C 1
ATOM 3421 O O . LYS A 1 485 ? 0.385 12.474 41.601 1.00 68.75 485 LYS A O 1
ATOM 3426 N N . LEU A 1 486 ? 1.933 14.039 41.132 1.00 67.06 486 LEU A N 1
ATOM 3427 C CA . LEU A 1 486 ? 3.027 13.139 40.756 1.00 67.06 486 LEU A CA 1
ATOM 3428 C C . LEU A 1 486 ? 3.452 12.300 41.953 1.00 67.06 486 LEU A C 1
ATOM 3430 O O . LEU A 1 486 ? 3.486 11.085 41.847 1.00 67.06 486 LEU A O 1
ATOM 3434 N N . GLY A 1 487 ? 3.705 12.930 43.098 1.00 70.31 487 GLY A N 1
ATOM 3435 C CA . GLY A 1 487 ? 4.062 12.245 44.335 1.00 70.31 487 GLY A CA 1
ATOM 3436 C C . GLY A 1 487 ? 2.985 11.259 44.785 1.00 70.31 487 GLY A C 1
ATOM 3437 O O . GLY A 1 487 ? 3.311 10.135 45.140 1.00 70.31 487 GLY A O 1
ATOM 3438 N N . ALA A 1 488 ? 1.705 11.631 44.698 1.00 72.00 488 ALA A N 1
ATOM 3439 C CA . ALA A 1 488 ? 0.589 10.748 45.038 1.00 72.00 488 ALA A CA 1
ATOM 3440 C C . ALA A 1 488 ? 0.440 9.575 44.058 1.00 72.00 488 ALA A C 1
ATOM 3442 O O . ALA A 1 488 ? 0.179 8.456 44.482 1.00 72.00 488 ALA A O 1
ATOM 3443 N N . MET A 1 489 ? 0.628 9.807 42.756 1.00 66.69 489 MET A N 1
ATOM 3444 C CA . MET A 1 489 ? 0.607 8.739 41.751 1.00 66.69 489 MET A CA 1
ATOM 3445 C C . MET A 1 489 ? 1.803 7.804 41.887 1.00 66.69 489 MET A C 1
ATOM 3447 O O . MET A 1 489 ? 1.666 6.602 41.737 1.00 66.69 489 MET A O 1
ATOM 3451 N N . LEU A 1 490 ? 2.977 8.349 42.181 1.00 67.81 490 LEU A N 1
ATOM 3452 C CA . LEU A 1 490 ? 4.199 7.579 42.358 1.00 67.81 490 LEU A CA 1
ATOM 3453 C C . LEU A 1 490 ? 4.304 6.955 43.747 1.00 67.81 490 LEU A C 1
ATOM 3455 O O . LEU A 1 490 ? 5.221 6.184 43.969 1.00 67.81 490 LEU A O 1
ATOM 3459 N N . ALA A 1 491 ? 3.407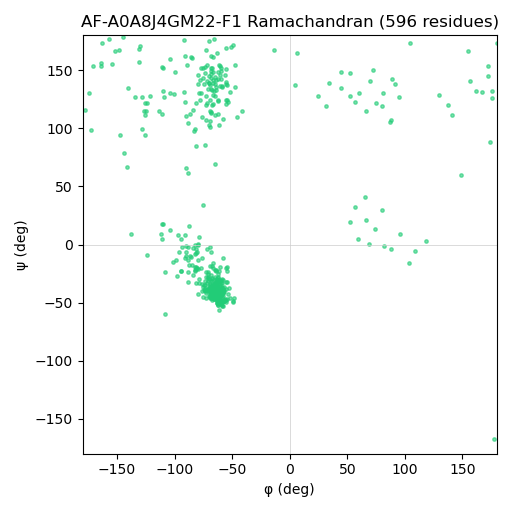 7.258 44.685 1.00 74.81 491 ALA A N 1
ATOM 3460 C CA . ALA A 1 491 ? 3.320 6.537 45.952 1.00 74.81 491 ALA A CA 1
ATOM 3461 C C . ALA A 1 491 ? 2.763 5.116 45.764 1.00 74.81 491 ALA A C 1
ATOM 3463 O O . ALA A 1 491 ? 3.036 4.241 46.581 1.00 74.81 491 ALA A O 1
ATOM 3464 N N . ASP A 1 492 ? 2.015 4.880 44.684 1.00 78.12 492 ASP A N 1
ATOM 3465 C CA . ASP A 1 492 ? 1.533 3.559 44.301 1.00 78.12 492 ASP A CA 1
ATOM 3466 C C . ASP A 1 492 ? 2.624 2.765 43.555 1.00 78.12 492 ASP A C 1
ATOM 3468 O O . ASP A 1 492 ? 3.125 3.176 42.505 1.00 78.12 492 ASP A O 1
ATOM 3472 N N . GLU A 1 493 ? 2.985 1.598 44.093 1.00 75.56 493 GLU A N 1
ATOM 3473 C CA . GLU A 1 493 ? 4.020 0.717 43.535 1.00 75.56 493 GLU A CA 1
ATOM 3474 C C . GLU A 1 493 ? 3.668 0.212 42.126 1.00 75.56 493 GLU A C 1
ATOM 3476 O O . GLU A 1 493 ? 4.555 0.043 41.285 1.00 75.56 493 GLU A O 1
ATOM 3481 N N . LEU A 1 494 ? 2.379 0.031 41.811 1.00 69.75 494 LEU A N 1
ATOM 3482 C CA . LEU A 1 494 ? 1.960 -0.363 40.462 1.00 69.75 494 LEU A CA 1
ATOM 3483 C C . LEU A 1 494 ? 2.230 0.751 39.449 1.00 69.75 494 LEU A C 1
ATOM 3485 O O . LEU A 1 494 ? 2.745 0.490 38.357 1.00 69.75 494 LEU A O 1
ATOM 3489 N N . SER A 1 495 ? 1.944 1.992 39.834 1.00 67.75 495 SER A N 1
ATOM 3490 C CA . SER A 1 495 ? 2.225 3.188 39.045 1.00 67.75 495 SER A CA 1
ATOM 3491 C C . SER A 1 495 ? 3.730 3.427 38.863 1.00 67.75 495 SER A C 1
ATOM 3493 O O . SER A 1 495 ? 4.154 3.750 37.748 1.00 67.75 495 SER A O 1
ATOM 3495 N N . LYS A 1 496 ? 4.563 3.178 39.889 1.00 75.44 496 LYS A N 1
ATOM 3496 C CA . LYS A 1 496 ? 6.035 3.176 39.748 1.00 75.44 496 LYS A CA 1
ATOM 3497 C C . LYS A 1 496 ? 6.505 2.116 38.756 1.00 75.44 496 LYS A C 1
ATOM 3499 O O . LYS A 1 496 ? 7.237 2.429 37.820 1.00 75.44 496 LYS A O 1
ATOM 3504 N N . ALA A 1 497 ? 6.050 0.873 38.900 1.00 72.31 497 ALA A N 1
ATOM 3505 C CA . ALA A 1 497 ? 6.440 -0.214 38.004 1.00 72.31 497 ALA A CA 1
ATOM 3506 C C . ALA A 1 497 ? 5.964 0.021 36.558 1.00 72.31 497 ALA A C 1
ATOM 3508 O O . ALA A 1 497 ? 6.629 -0.379 35.600 1.00 72.31 497 ALA A O 1
ATOM 3509 N N . ALA A 1 498 ? 4.801 0.650 36.366 1.00 67.69 498 ALA A N 1
ATOM 3510 C CA . ALA A 1 498 ? 4.305 1.040 35.047 1.00 67.69 498 ALA A CA 1
ATOM 3511 C C . ALA A 1 498 ? 5.162 2.151 34.421 1.00 67.69 498 ALA A C 1
ATOM 3513 O O . ALA A 1 498 ? 5.481 2.083 33.232 1.00 67.69 498 ALA A O 1
ATOM 3514 N N . PHE A 1 499 ? 5.581 3.133 35.224 1.00 73.44 499 PHE A N 1
ATOM 3515 C CA . PHE A 1 499 ? 6.515 4.179 34.811 1.00 73.44 499 PHE A CA 1
ATOM 3516 C C . PHE A 1 499 ? 7.851 3.598 34.345 1.00 73.44 499 PHE A C 1
ATOM 3518 O O . PHE A 1 499 ? 8.308 3.902 33.245 1.00 73.44 499 PHE A O 1
ATOM 3525 N N . GLN A 1 500 ? 8.438 2.710 35.150 1.00 78.00 500 GLN A N 1
ATOM 3526 C CA . GLN A 1 500 ? 9.707 2.053 34.840 1.00 78.00 500 GLN A CA 1
ATOM 3527 C C . GLN A 1 500 ? 9.633 1.289 33.524 1.00 78.00 500 GLN A C 1
ATOM 3529 O O . GLN A 1 500 ? 10.458 1.492 32.635 1.00 78.00 500 GLN A O 1
ATOM 3534 N N . ARG A 1 501 ? 8.585 0.476 33.353 1.00 70.75 501 ARG A N 1
ATOM 3535 C CA . ARG A 1 501 ? 8.341 -0.261 32.108 1.00 70.75 501 ARG A CA 1
ATOM 3536 C C . ARG A 1 501 ? 8.206 0.661 30.901 1.00 70.75 501 ARG A C 1
ATOM 3538 O O . ARG A 1 501 ? 8.696 0.316 29.831 1.00 70.75 501 ARG A O 1
ATOM 3545 N N . HIS A 1 502 ? 7.576 1.824 31.055 1.00 69.31 502 HIS A N 1
ATOM 3546 C CA . HIS A 1 502 ? 7.443 2.791 29.968 1.00 69.31 502 HIS A CA 1
ATOM 3547 C C . HIS A 1 502 ? 8.791 3.407 29.568 1.00 69.31 502 HIS A C 1
ATOM 3549 O O . HIS A 1 502 ? 9.114 3.447 28.382 1.00 69.31 502 HIS A O 1
ATOM 3555 N N . VAL A 1 503 ? 9.598 3.831 30.545 1.00 70.88 503 VAL A N 1
ATOM 3556 C CA . VAL A 1 503 ? 10.935 4.398 30.298 1.00 70.88 503 VAL A CA 1
ATOM 3557 C C . VAL A 1 503 ? 11.872 3.356 29.676 1.00 70.88 503 VAL A C 1
ATOM 3559 O O . VAL A 1 503 ? 12.580 3.658 28.719 1.00 70.88 503 VAL A O 1
ATOM 3562 N N . LEU A 1 504 ? 11.829 2.107 30.150 1.00 71.75 504 LEU A N 1
ATOM 3563 C CA . LEU A 1 504 ? 12.616 1.006 29.583 1.00 71.75 504 LEU A CA 1
ATOM 3564 C C . LEU A 1 504 ? 12.178 0.655 28.151 1.00 71.75 504 LEU A C 1
ATOM 3566 O O . LEU A 1 504 ? 13.025 0.481 27.273 1.00 71.75 504 LEU A O 1
ATOM 3570 N N . ALA A 1 505 ? 10.866 0.620 27.885 1.00 64.69 505 ALA A N 1
ATOM 3571 C CA . ALA A 1 505 ? 10.325 0.348 26.553 1.00 64.69 505 ALA A CA 1
ATOM 3572 C C . ALA A 1 505 ? 10.713 1.425 25.526 1.00 64.69 505 ALA A C 1
ATOM 3574 O O . ALA A 1 505 ? 11.024 1.091 24.384 1.00 64.69 505 ALA A O 1
ATOM 3575 N N . ALA A 1 506 ? 10.749 2.700 25.926 1.00 63.06 506 ALA A N 1
ATOM 3576 C CA . ALA A 1 506 ? 11.199 3.790 25.060 1.00 63.06 506 ALA A CA 1
ATOM 3577 C C . ALA A 1 506 ? 12.686 3.686 24.672 1.00 63.06 506 ALA A C 1
ATOM 3579 O O . ALA A 1 506 ? 13.095 4.224 23.647 1.00 63.06 506 ALA A O 1
ATOM 3580 N N . ASN A 1 507 ? 13.484 2.960 25.458 1.00 61.53 507 ASN A N 1
ATOM 3581 C CA . ASN A 1 507 ? 14.907 2.742 25.215 1.00 61.53 507 ASN A CA 1
ATOM 3582 C C . ASN A 1 507 ? 15.199 1.475 24.382 1.00 61.53 507 ASN A C 1
ATOM 3584 O O . ASN A 1 507 ? 16.349 1.058 24.274 1.00 61.53 507 ASN A O 1
ATOM 3588 N N . ASN A 1 508 ? 14.170 0.807 23.837 1.00 57.50 508 ASN A N 1
ATOM 3589 C CA . ASN A 1 508 ? 14.281 -0.530 23.229 1.00 57.50 508 ASN A CA 1
ATOM 3590 C C . ASN A 1 508 ? 14.951 -1.576 24.147 1.00 57.50 508 ASN A C 1
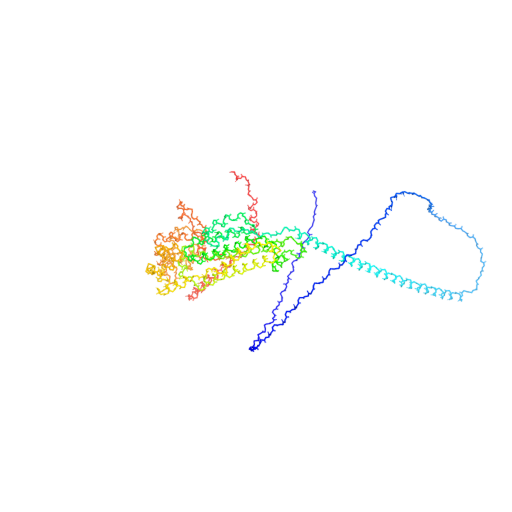ATOM 3592 O O . ASN A 1 508 ? 15.411 -2.619 23.677 1.00 57.50 508 ASN A O 1
ATOM 3596 N N . VAL A 1 509 ? 14.993 -1.332 25.461 1.00 55.97 509 VAL A N 1
ATOM 3597 C CA . VAL A 1 509 ? 15.483 -2.304 26.436 1.00 55.97 509 VAL A CA 1
ATOM 3598 C C . VAL A 1 509 ? 14.322 -3.243 26.711 1.00 55.97 509 VAL A C 1
ATOM 3600 O O . VAL A 1 509 ? 13.395 -2.904 27.441 1.00 55.97 509 VAL A O 1
ATOM 3603 N N . ILE A 1 510 ? 14.329 -4.411 26.069 1.00 46.00 510 ILE A N 1
ATOM 3604 C CA . ILE A 1 510 ? 13.355 -5.468 26.346 1.00 46.00 510 ILE A CA 1
ATOM 3605 C C . ILE A 1 510 ? 13.783 -6.124 27.664 1.00 46.00 510 ILE A C 1
ATOM 3607 O O . ILE A 1 510 ? 14.805 -6.818 27.672 1.00 46.00 510 ILE A O 1
ATOM 3611 N N . PRO A 1 511 ? 13.054 -5.940 28.781 1.00 46.50 511 PRO A N 1
ATOM 3612 C CA . PRO A 1 511 ? 13.351 -6.701 29.981 1.00 46.50 511 PRO A CA 1
ATOM 3613 C C . PRO A 1 511 ? 13.140 -8.185 29.669 1.00 46.50 511 PRO A C 1
ATOM 3615 O O . PRO A 1 511 ? 12.079 -8.602 29.198 1.00 46.50 511 PRO A O 1
ATOM 3618 N N . VAL A 1 512 ? 14.171 -8.999 29.898 1.00 42.78 512 VAL A N 1
ATOM 3619 C CA . VAL A 1 512 ? 14.048 -10.456 29.819 1.00 42.78 512 VAL A CA 1
ATOM 3620 C C . VAL A 1 512 ? 13.173 -10.886 30.994 1.00 42.78 512 VAL A C 1
ATOM 3622 O O . VAL A 1 512 ? 13.629 -10.929 32.139 1.00 42.78 512 VAL A O 1
ATOM 3625 N N . ALA A 1 513 ? 11.897 -11.152 30.716 1.00 39.69 513 ALA A N 1
ATOM 3626 C CA . ALA A 1 513 ? 10.928 -11.557 31.724 1.00 39.69 513 ALA A CA 1
ATOM 3627 C C . ALA A 1 513 ? 11.448 -12.779 32.505 1.00 39.69 513 ALA A C 1
ATOM 3629 O O . ALA A 1 513 ? 11.750 -13.816 31.916 1.00 39.69 513 ALA A O 1
ATOM 3630 N N . GLY A 1 514 ? 11.556 -12.647 33.832 1.00 40.06 514 GLY A N 1
ATOM 3631 C CA . GLY A 1 514 ? 11.874 -13.759 34.738 1.00 40.06 514 GLY A CA 1
ATOM 3632 C C . GLY A 1 514 ? 13.167 -13.651 35.553 1.00 40.06 514 GLY A C 1
ATOM 3633 O O . GLY A 1 514 ? 13.466 -14.589 36.286 1.00 40.06 514 GLY A O 1
ATOM 3634 N N . ARG A 1 515 ? 13.929 -12.548 35.479 1.00 39.97 515 ARG A N 1
ATOM 3635 C CA . ARG A 1 515 ? 15.175 -12.394 36.265 1.00 39.97 515 ARG A CA 1
ATOM 3636 C C . ARG A 1 515 ? 15.180 -11.359 37.390 1.00 39.97 515 ARG A C 1
ATOM 3638 O O . ARG A 1 515 ? 16.235 -11.166 37.969 1.00 39.97 515 ARG A O 1
ATOM 3645 N N . GLY A 1 516 ? 14.079 -10.682 37.716 1.00 50.47 516 GLY A N 1
ATOM 3646 C CA . GLY A 1 516 ? 14.064 -9.710 38.831 1.00 50.47 516 GLY A CA 1
ATOM 3647 C C . GLY A 1 516 ? 15.049 -8.529 38.700 1.00 50.47 516 GLY A C 1
ATOM 3648 O O . GLY A 1 516 ? 15.127 -7.711 39.602 1.00 50.47 516 GLY A O 1
ATOM 3649 N N . LEU A 1 517 ? 15.765 -8.410 37.574 1.00 52.47 517 LEU A N 1
ATOM 3650 C CA . LEU A 1 517 ? 16.796 -7.399 37.308 1.00 52.47 517 LEU A CA 1
ATOM 3651 C C . LEU A 1 517 ? 16.216 -6.033 36.899 1.00 52.47 517 LEU A C 1
ATOM 3653 O O . LEU A 1 517 ? 16.973 -5.098 36.657 1.00 52.47 517 LEU A O 1
ATOM 3657 N N . GLU A 1 518 ? 14.889 -5.890 36.817 1.00 55.94 518 GLU A N 1
ATOM 3658 C CA . GLU A 1 518 ? 14.245 -4.614 36.463 1.00 55.94 518 GLU A CA 1
ATOM 3659 C C . GLU A 1 518 ? 14.550 -3.509 37.490 1.00 55.94 518 GLU A C 1
ATOM 3661 O O . GLU A 1 518 ? 14.626 -2.340 37.120 1.00 55.94 518 GLU A O 1
ATOM 3666 N N . SER A 1 519 ? 14.790 -3.871 38.757 1.00 55.34 519 SER A N 1
ATOM 3667 C CA . SER A 1 519 ? 15.185 -2.928 39.811 1.00 55.34 519 SER A CA 1
ATOM 3668 C C . SER A 1 519 ? 16.670 -2.553 39.787 1.00 55.34 519 SER A C 1
ATOM 3670 O O . SER A 1 519 ? 17.032 -1.519 40.344 1.00 55.34 519 SER A O 1
ATOM 3672 N N . GLU A 1 520 ? 17.525 -3.377 39.171 1.00 57.91 520 GLU A N 1
ATOM 3673 C CA . GLU A 1 520 ? 18.980 -3.158 39.104 1.00 57.91 520 GLU A CA 1
ATOM 3674 C C . GLU A 1 520 ? 19.415 -2.430 37.829 1.00 57.91 520 GLU A C 1
ATOM 3676 O O . GLU A 1 520 ? 20.462 -1.786 37.816 1.00 57.91 520 GLU A O 1
ATOM 3681 N N . ALA A 1 521 ? 18.612 -2.494 36.762 1.00 63.44 521 ALA A N 1
ATOM 3682 C CA . ALA A 1 521 ? 18.870 -1.736 35.546 1.00 63.44 521 ALA A CA 1
ATOM 3683 C C . ALA A 1 521 ? 18.769 -0.229 35.837 1.00 63.44 521 ALA A C 1
ATOM 3685 O O . ALA A 1 521 ? 17.686 0.292 36.112 1.00 63.44 521 ALA A O 1
ATOM 3686 N N . GLY A 1 522 ? 19.903 0.472 35.784 1.00 65.44 522 GLY A N 1
ATOM 3687 C CA . GLY A 1 522 ? 19.938 1.927 35.856 1.00 65.44 522 GLY A CA 1
ATOM 3688 C C . GLY A 1 522 ? 19.161 2.577 34.709 1.00 65.44 522 GLY A C 1
ATOM 3689 O O . GLY A 1 522 ? 18.985 2.012 33.629 1.00 65.44 522 GLY A O 1
ATOM 3690 N N . ILE A 1 523 ? 18.682 3.788 34.950 1.00 73.00 523 ILE A N 1
ATOM 3691 C CA . ILE A 1 523 ? 18.085 4.660 33.952 1.00 73.00 523 ILE A CA 1
ATOM 3692 C C . ILE A 1 523 ? 19.216 5.446 33.305 1.00 73.00 523 ILE A C 1
ATOM 3694 O O . ILE A 1 523 ? 19.831 6.295 33.953 1.00 73.00 523 ILE A O 1
ATOM 3698 N N . SER A 1 524 ? 19.500 5.190 32.032 1.00 69.31 524 SER A N 1
ATOM 3699 C CA . SER A 1 524 ? 20.435 6.046 31.308 1.00 69.31 524 SER A CA 1
ATOM 3700 C C . SER A 1 524 ? 19.781 7.388 30.975 1.00 69.31 524 SER A C 1
ATOM 3702 O O . SER A 1 524 ? 18.578 7.464 30.699 1.00 69.31 524 SER A O 1
ATOM 3704 N N . ALA A 1 525 ? 20.578 8.457 30.941 1.00 61.03 525 ALA A N 1
ATOM 3705 C CA . ALA A 1 525 ? 20.106 9.770 30.491 1.00 61.03 525 ALA A CA 1
ATOM 3706 C C . ALA A 1 525 ? 19.493 9.706 29.074 1.00 61.03 525 ALA A C 1
ATOM 3708 O O . ALA A 1 525 ? 18.518 10.398 28.775 1.00 61.03 525 ALA A O 1
ATOM 3709 N N . TYR A 1 526 ? 20.013 8.807 28.229 1.00 58.84 526 TYR A N 1
ATOM 3710 C CA . TYR A 1 526 ? 19.487 8.511 26.896 1.00 58.84 526 TYR A CA 1
ATOM 3711 C C . TYR A 1 526 ? 18.096 7.861 26.930 1.00 58.84 526 TYR A C 1
ATOM 3713 O O . TYR A 1 526 ? 17.227 8.259 26.155 1.00 58.84 526 TYR A O 1
ATOM 3721 N N . ALA A 1 527 ? 17.858 6.914 27.846 1.00 64.75 527 ALA A N 1
ATOM 3722 C CA . ALA A 1 527 ? 16.567 6.242 28.012 1.00 64.75 527 ALA A CA 1
ATOM 3723 C C . ALA A 1 527 ? 15.458 7.234 28.365 1.00 64.75 527 ALA A C 1
ATOM 3725 O O . ALA A 1 527 ? 14.364 7.202 27.801 1.00 64.75 527 ALA A O 1
ATOM 3726 N N . LEU A 1 528 ? 15.768 8.151 29.278 1.00 64.25 528 LEU A N 1
ATOM 3727 C CA . LEU A 1 528 ? 14.861 9.217 29.675 1.00 64.25 528 LEU A CA 1
ATOM 3728 C C . LEU A 1 528 ? 14.632 10.205 28.537 1.00 64.25 528 LEU A C 1
ATOM 3730 O O . LEU A 1 528 ? 13.483 10.484 28.219 1.00 64.25 528 LEU A O 1
ATOM 3734 N N . ALA A 1 529 ? 15.681 10.686 27.865 1.00 58.72 529 ALA A N 1
ATOM 3735 C CA . ALA A 1 529 ? 15.534 11.606 26.736 1.00 58.72 529 ALA A CA 1
ATOM 3736 C C . ALA A 1 529 ? 14.674 11.022 25.594 1.00 58.72 529 ALA A C 1
ATOM 3738 O O . ALA A 1 529 ? 13.823 11.728 25.042 1.00 58.72 529 ALA A O 1
ATOM 3739 N N . ALA A 1 530 ? 14.835 9.727 25.296 1.00 62.41 530 ALA A N 1
ATOM 3740 C CA . ALA A 1 530 ? 14.003 8.995 24.344 1.00 62.41 530 ALA A CA 1
ATOM 3741 C C . ALA A 1 530 ? 12.548 8.857 24.830 1.00 62.41 530 ALA A C 1
ATOM 3743 O O . ALA A 1 530 ? 11.622 9.172 24.082 1.00 62.41 530 ALA A O 1
ATOM 3744 N N . ALA A 1 531 ? 12.332 8.475 26.096 1.00 61.28 531 ALA A N 1
ATOM 3745 C CA . ALA A 1 531 ? 11.001 8.398 26.712 1.00 61.28 531 ALA A CA 1
ATOM 3746 C C . ALA A 1 531 ? 10.286 9.756 26.758 1.00 61.28 531 ALA A C 1
ATOM 3748 O O . ALA A 1 531 ? 9.061 9.838 26.660 1.00 61.28 531 ALA A O 1
ATOM 3749 N N . PHE A 1 532 ? 11.054 10.836 26.868 1.00 61.16 532 PHE A N 1
ATOM 3750 C CA . PHE A 1 532 ? 10.554 12.196 26.866 1.00 61.16 532 PHE A CA 1
ATOM 3751 C C . PHE A 1 532 ? 10.236 12.731 25.463 1.00 61.16 532 PHE A C 1
ATOM 3753 O O . PHE A 1 532 ? 9.556 13.751 25.380 1.00 61.16 532 PHE A O 1
ATOM 3760 N N . GLY A 1 533 ? 10.665 12.080 24.376 1.00 48.66 533 GLY A N 1
ATOM 3761 C CA . GLY A 1 533 ? 10.337 12.477 23.001 1.00 48.66 533 GLY A CA 1
ATOM 3762 C C . GLY A 1 533 ? 11.172 13.633 22.431 1.00 48.66 533 GLY A C 1
ATOM 3763 O O . GLY A 1 533 ? 10.665 14.392 21.607 1.00 48.66 533 GLY A O 1
ATOM 3764 N N . ALA A 1 534 ? 12.427 13.806 22.860 1.00 44.50 534 ALA A N 1
ATOM 3765 C CA . ALA A 1 534 ? 13.332 14.800 22.275 1.00 44.50 534 ALA A CA 1
ATOM 3766 C C . ALA A 1 534 ? 14.176 14.193 21.129 1.00 44.50 534 ALA A C 1
ATOM 3768 O O . ALA A 1 534 ? 14.796 13.148 21.335 1.00 44.50 534 ALA A O 1
ATOM 3769 N N . PRO A 1 535 ? 14.270 14.825 19.939 1.00 38.72 535 PRO A N 1
ATOM 3770 C CA . PRO A 1 535 ? 15.258 14.434 18.940 1.00 38.72 535 PRO A CA 1
ATOM 3771 C C . PRO A 1 535 ? 16.654 14.881 19.400 1.00 38.72 535 PRO A C 1
ATOM 3773 O O . PRO A 1 535 ? 16.988 16.064 19.371 1.00 38.72 535 PRO A O 1
ATOM 3776 N N . LEU A 1 536 ? 17.478 13.925 19.827 1.00 41.94 536 LEU A N 1
ATOM 3777 C CA . LEU A 1 536 ? 18.905 14.124 20.084 1.00 41.94 536 LEU A CA 1
ATOM 3778 C C . LEU A 1 536 ? 19.646 14.241 18.746 1.00 41.94 536 LEU A C 1
ATOM 3780 O O . LEU A 1 536 ? 20.151 13.262 18.206 1.00 41.94 536 LEU A O 1
ATOM 3784 N N . THR A 1 537 ? 19.686 15.449 18.195 1.00 44.12 537 THR A N 1
ATOM 3785 C CA . THR A 1 537 ? 20.743 15.840 17.253 1.00 44.12 537 THR A CA 1
ATOM 3786 C C . THR A 1 537 ? 21.625 16.879 17.933 1.00 44.12 537 THR A C 1
ATOM 3788 O O . THR A 1 537 ? 21.146 17.611 18.800 1.00 44.12 537 THR A O 1
ATOM 3791 N N . ASP A 1 538 ? 22.893 16.972 17.535 1.00 38.97 538 ASP A N 1
ATOM 3792 C CA . ASP A 1 538 ? 23.862 17.934 18.088 1.00 38.97 538 ASP A CA 1
ATOM 3793 C C . ASP A 1 538 ? 23.383 19.402 17.990 1.00 38.97 538 ASP A C 1
ATOM 3795 O O . ASP A 1 538 ? 23.799 20.252 18.772 1.00 38.97 538 ASP A O 1
ATOM 3799 N N . ALA A 1 539 ? 22.427 19.699 17.100 1.00 34.91 539 ALA A N 1
ATOM 3800 C CA . ALA A 1 539 ? 21.757 20.998 17.000 1.00 34.91 539 ALA A CA 1
ATOM 3801 C C . ALA A 1 539 ? 20.799 21.299 18.174 1.00 34.91 539 ALA A C 1
ATOM 3803 O O . ALA A 1 539 ? 20.606 22.458 18.533 1.00 34.91 539 ALA A O 1
ATOM 3804 N N . ALA A 1 540 ? 20.216 20.274 18.803 1.00 39.44 540 ALA A N 1
ATOM 3805 C CA . ALA A 1 540 ? 19.370 20.444 19.980 1.00 39.44 540 ALA A CA 1
ATOM 3806 C C . ALA A 1 540 ? 20.211 20.787 21.216 1.00 39.44 540 ALA A C 1
ATOM 3808 O O . ALA A 1 540 ? 19.804 21.644 21.987 1.00 39.44 540 ALA A O 1
ATOM 3809 N N . ALA A 1 541 ? 21.404 20.195 21.371 1.00 39.94 541 ALA A N 1
ATOM 3810 C CA . ALA A 1 541 ? 22.340 20.559 22.441 1.00 39.94 541 ALA A CA 1
ATOM 3811 C C . ALA A 1 541 ? 22.702 22.057 22.400 1.00 39.94 541 ALA A C 1
ATOM 3813 O O . ALA A 1 541 ? 22.701 22.698 23.444 1.00 39.94 541 ALA A O 1
ATOM 3814 N N . ALA A 1 542 ? 22.880 22.626 21.200 1.00 41.81 542 ALA A N 1
ATOM 3815 C CA . ALA A 1 542 ? 23.082 24.065 21.014 1.00 41.81 542 ALA A CA 1
ATOM 3816 C C . ALA A 1 542 ? 21.829 24.901 21.365 1.00 41.81 542 ALA A C 1
ATOM 3818 O O . ALA A 1 542 ? 21.932 25.877 22.100 1.00 41.81 542 ALA A O 1
ATOM 3819 N N . GLY A 1 543 ? 20.628 24.483 20.940 1.00 39.53 543 GLY A N 1
ATOM 3820 C CA . GLY A 1 543 ? 19.373 25.154 21.327 1.00 39.53 543 GLY A CA 1
ATOM 3821 C C . GLY A 1 543 ? 19.006 25.016 22.818 1.00 39.53 543 GLY A C 1
ATOM 3822 O O . GLY A 1 543 ? 18.205 25.787 23.344 1.00 39.53 543 GLY A O 1
ATOM 3823 N N . PHE A 1 544 ? 19.590 24.047 23.531 1.00 42.62 544 PHE A N 1
ATOM 3824 C CA . PHE A 1 544 ? 19.403 23.857 24.974 1.00 42.62 544 PHE A CA 1
ATOM 3825 C C . PHE A 1 544 ? 20.283 24.766 25.837 1.00 42.62 544 PHE A C 1
ATOM 3827 O O . PHE A 1 544 ? 19.953 24.957 27.015 1.00 42.62 544 PHE A O 1
ATOM 3834 N N . ASP A 1 545 ? 21.364 25.313 25.280 1.00 42.22 545 ASP A N 1
ATOM 3835 C CA . ASP A 1 545 ? 22.135 26.391 25.903 1.00 42.22 545 ASP A CA 1
ATOM 3836 C C . ASP A 1 545 ? 21.427 27.743 25.712 1.00 42.22 545 ASP A C 1
ATOM 3838 O O . ASP A 1 545 ? 21.394 28.543 26.647 1.00 42.22 545 ASP A O 1
ATOM 3842 N N . ASP A 1 546 ? 20.724 27.933 24.589 1.00 40.12 546 ASP A N 1
ATOM 3843 C CA . ASP A 1 546 ? 19.859 29.101 24.362 1.00 40.12 546 ASP A CA 1
ATOM 3844 C C . ASP A 1 546 ? 18.668 29.136 25.337 1.00 40.12 546 ASP A C 1
ATOM 3846 O O . ASP A 1 546 ? 18.411 30.168 25.953 1.00 40.12 546 ASP A O 1
ATOM 3850 N N . LEU A 1 547 ? 17.994 28.004 25.589 1.00 38.25 547 LEU A N 1
ATOM 3851 C CA . LEU A 1 547 ? 16.888 27.939 26.562 1.00 38.25 547 LEU A CA 1
ATOM 3852 C C . LEU A 1 547 ? 17.366 28.138 28.015 1.00 38.25 547 LEU A C 1
ATOM 3854 O O . LEU A 1 547 ? 16.663 28.726 28.837 1.00 38.25 547 LEU A O 1
ATOM 3858 N N . ALA A 1 548 ? 18.570 27.658 28.352 1.00 44.12 548 ALA A N 1
ATOM 3859 C CA . ALA A 1 548 ? 19.192 27.928 29.649 1.00 44.12 548 ALA A CA 1
ATOM 3860 C C . ALA A 1 548 ? 19.575 29.413 29.784 1.00 44.12 548 ALA A C 1
ATOM 3862 O O . ALA A 1 548 ? 19.407 29.983 30.862 1.00 44.12 548 ALA A O 1
ATOM 3863 N N . GLY A 1 549 ? 20.008 30.047 28.690 1.00 43.62 549 GLY A N 1
ATOM 3864 C CA . GLY A 1 549 ? 20.224 31.488 28.584 1.00 43.62 549 GLY A CA 1
ATOM 3865 C C . GLY A 1 549 ? 18.935 32.303 28.726 1.00 43.62 549 GLY A C 1
ATOM 3866 O O . GLY A 1 549 ? 18.925 33.284 29.462 1.00 43.62 549 GLY A O 1
ATOM 3867 N N . GLU A 1 550 ? 17.829 31.877 28.114 1.00 38.91 550 GLU A N 1
ATOM 3868 C CA . GLU A 1 550 ? 16.517 32.533 28.222 1.00 38.91 550 GLU A CA 1
ATOM 3869 C C . GLU A 1 550 ? 15.911 32.404 29.624 1.00 38.91 550 GLU A C 1
ATOM 3871 O O . GLU A 1 550 ? 15.383 33.376 30.163 1.00 38.91 550 GLU A O 1
ATOM 3876 N N . VAL A 1 551 ? 16.034 31.237 30.263 1.00 42.66 551 VAL A N 1
ATOM 3877 C CA . VAL A 1 551 ? 15.583 31.025 31.648 1.00 42.66 551 VAL A CA 1
ATOM 3878 C C . VAL A 1 551 ? 16.473 31.783 32.636 1.00 42.66 551 VAL A C 1
ATOM 3880 O O . VAL A 1 551 ? 15.956 32.386 33.576 1.00 42.66 551 VAL A O 1
ATOM 3883 N N . ALA A 1 552 ? 17.790 31.829 32.412 1.00 47.94 552 ALA A N 1
ATOM 3884 C CA . ALA A 1 552 ? 18.703 32.656 33.199 1.00 47.94 552 ALA A CA 1
ATOM 3885 C C . ALA A 1 552 ? 18.439 34.158 33.000 1.00 47.94 552 ALA A C 1
ATOM 3887 O O . ALA A 1 552 ? 18.489 34.907 33.971 1.00 47.94 552 ALA A O 1
ATOM 3888 N N . ALA A 1 553 ? 18.093 34.602 31.788 1.00 44.03 553 ALA A N 1
ATOM 3889 C CA . ALA A 1 553 ? 17.708 35.981 31.495 1.00 44.03 553 ALA A CA 1
ATOM 3890 C C . ALA A 1 553 ? 16.355 36.346 32.128 1.00 44.03 553 ALA A C 1
ATOM 3892 O O . ALA A 1 553 ? 16.217 37.430 32.691 1.00 44.03 553 ALA A O 1
ATOM 3893 N N . ALA A 1 554 ? 15.383 35.430 32.118 1.00 43.34 554 ALA A N 1
ATOM 3894 C CA . ALA A 1 554 ? 14.104 35.598 32.803 1.00 43.34 554 ALA A CA 1
ATOM 3895 C C . ALA A 1 554 ? 14.286 35.669 34.331 1.00 43.34 554 ALA A C 1
ATOM 3897 O O . ALA A 1 554 ? 13.722 36.553 34.975 1.00 43.34 554 ALA A O 1
ATOM 3898 N N . LEU A 1 555 ? 15.138 34.813 34.905 1.00 44.06 555 LEU A N 1
ATOM 3899 C CA . LEU A 1 555 ? 15.497 34.843 36.329 1.00 44.06 555 LEU A CA 1
ATOM 3900 C C . LEU A 1 555 ? 16.293 36.100 36.708 1.00 44.06 555 LEU A C 1
ATOM 3902 O O . LEU A 1 555 ? 16.004 36.702 37.737 1.00 44.06 555 LEU A O 1
ATOM 3906 N N . ALA A 1 556 ? 17.230 36.545 35.866 1.00 46.62 556 ALA A N 1
ATOM 3907 C CA . ALA A 1 556 ? 17.989 37.778 36.074 1.00 46.62 556 ALA A CA 1
ATOM 3908 C C . ALA A 1 556 ? 17.103 39.030 35.956 1.00 46.62 556 ALA A C 1
ATOM 3910 O O . ALA A 1 556 ? 17.272 39.977 36.721 1.00 46.62 556 ALA A O 1
ATOM 3911 N N . SER A 1 557 ? 16.114 39.022 35.054 1.00 42.62 557 SER A N 1
ATOM 3912 C CA . SER A 1 557 ? 15.134 40.109 34.902 1.00 42.62 557 SER A CA 1
ATOM 3913 C C . SER A 1 557 ? 14.157 40.225 36.080 1.00 42.62 557 SER A C 1
ATOM 3915 O O . SER A 1 557 ? 13.550 41.278 36.274 1.00 42.62 557 SER A O 1
ATOM 3917 N N . ALA A 1 558 ? 14.035 39.170 36.893 1.00 44.50 558 ALA A N 1
ATOM 3918 C CA . ALA A 1 558 ? 13.191 39.135 38.083 1.00 44.50 558 ALA A CA 1
ATOM 3919 C C . ALA A 1 558 ? 13.904 39.626 39.364 1.00 44.50 558 ALA A C 1
ATOM 3921 O O . ALA A 1 558 ? 13.268 39.712 40.415 1.00 44.50 558 ALA A O 1
ATOM 3922 N N . THR A 1 559 ? 15.195 39.982 39.304 1.00 38.97 559 THR A N 1
ATOM 3923 C CA . THR A 1 559 ? 15.985 40.404 40.476 1.00 38.97 559 THR A CA 1
ATOM 3924 C C . THR A 1 559 ? 16.646 41.780 40.295 1.00 38.97 559 THR A C 1
ATOM 3926 O O . THR A 1 559 ? 17.531 41.963 39.468 1.00 38.97 559 THR A O 1
ATOM 3929 N N . VAL A 1 560 ? 16.213 42.744 41.115 1.00 32.31 560 VAL A N 1
ATOM 3930 C CA . VAL A 1 560 ? 16.761 44.109 41.326 1.00 32.31 560 VAL A CA 1
ATOM 3931 C C . VAL A 1 560 ? 18.061 44.026 42.180 1.00 32.31 560 VAL A C 1
ATOM 3933 O O . VAL A 1 560 ? 18.213 43.052 42.918 1.00 32.31 560 VAL A O 1
ATOM 3936 N N . PRO A 1 561 ? 19.042 44.956 42.058 1.00 39.41 561 PRO A N 1
ATOM 3937 C CA . PRO A 1 561 ? 20.464 44.624 41.939 1.00 39.41 561 PRO A CA 1
ATOM 3938 C C . PRO A 1 561 ? 21.214 44.502 43.271 1.00 39.41 561 PRO A C 1
ATOM 3940 O O . PRO A 1 561 ? 20.901 45.176 44.250 1.00 39.41 561 PRO A O 1
ATOM 3943 N N . ILE A 1 562 ? 22.294 43.716 43.251 1.00 33.59 562 ILE A N 1
ATOM 3944 C CA . ILE A 1 562 ? 23.381 43.785 44.234 1.00 33.59 562 ILE A CA 1
ATOM 3945 C C . ILE A 1 562 ? 24.632 44.262 43.488 1.00 33.59 562 ILE A C 1
ATOM 3947 O O . ILE A 1 562 ? 25.126 43.587 42.586 1.00 33.59 562 ILE A O 1
ATOM 3951 N N . GLU A 1 563 ? 25.107 45.454 43.843 1.00 33.81 563 GLU A N 1
ATOM 3952 C CA . GLU A 1 563 ? 26.374 46.031 43.391 1.00 33.81 563 GLU A CA 1
ATOM 3953 C C . GLU A 1 563 ? 27.568 45.255 43.979 1.00 33.81 563 GLU A C 1
ATOM 3955 O O . GLU A 1 563 ? 27.620 44.995 45.181 1.00 33.81 563 GLU A O 1
ATOM 3960 N N . GLY A 1 564 ? 28.560 44.922 43.147 1.00 36.03 564 GLY A N 1
ATOM 3961 C CA . GLY A 1 564 ? 29.853 44.402 43.603 1.00 36.03 564 GLY A CA 1
ATOM 3962 C C . GLY A 1 564 ? 30.697 43.792 42.472 1.00 36.03 564 GLY A C 1
ATOM 3963 O O . GLY A 1 564 ? 30.168 42.993 41.700 1.00 36.03 564 GLY A O 1
ATOM 3964 N N . PRO A 1 565 ? 31.994 44.137 42.333 1.00 38.84 565 PRO A N 1
ATOM 3965 C CA . PRO A 1 565 ? 32.786 43.782 41.162 1.00 38.84 565 PRO A CA 1
ATOM 3966 C C . PRO A 1 565 ? 33.484 42.433 41.357 1.00 38.84 565 PRO A C 1
ATOM 3968 O O . PRO A 1 565 ? 34.446 42.327 42.111 1.00 38.84 565 PRO A O 1
ATOM 3971 N N . TYR A 1 566 ? 33.055 41.412 40.620 1.00 32.44 566 TYR A N 1
ATOM 3972 C CA . TYR A 1 566 ? 33.867 40.218 40.392 1.00 32.44 566 TYR A CA 1
ATOM 3973 C C . TYR A 1 566 ? 33.940 39.938 38.890 1.00 32.44 566 TYR A C 1
ATOM 3975 O O . TYR A 1 566 ? 33.025 39.381 38.291 1.00 32.44 566 TYR A O 1
ATOM 3983 N N . GLN A 1 567 ? 35.051 40.356 38.278 1.00 33.00 567 GLN A N 1
ATOM 3984 C CA . GLN A 1 567 ? 35.486 39.836 36.985 1.00 33.00 567 GLN A CA 1
ATOM 3985 C C . GLN A 1 567 ? 35.924 38.381 37.181 1.00 33.00 567 GLN A C 1
ATOM 3987 O O . GLN A 1 567 ? 36.906 38.114 37.874 1.00 33.00 567 GLN A O 1
ATOM 3992 N N . LEU A 1 568 ? 35.201 37.443 36.569 1.00 35.97 568 LEU A N 1
ATOM 3993 C CA . LEU A 1 568 ? 35.690 36.080 36.375 1.00 35.97 568 LEU A CA 1
ATOM 3994 C C . LEU A 1 568 ? 36.803 36.081 35.306 1.00 35.97 568 LEU A C 1
ATOM 3996 O O . LEU A 1 568 ? 36.695 36.814 34.319 1.00 35.97 568 LEU A O 1
ATOM 4000 N N . PRO A 1 569 ? 37.872 35.284 35.483 1.00 37.88 569 PRO A N 1
ATOM 4001 C CA . PRO A 1 569 ? 38.968 35.192 34.523 1.00 37.88 569 PRO A CA 1
ATOM 4002 C C . PRO A 1 569 ? 38.511 34.515 33.215 1.00 37.88 569 PRO A C 1
ATOM 4004 O O . PRO A 1 569 ? 37.637 33.645 33.257 1.00 37.88 569 PRO A O 1
ATOM 4007 N N . PRO A 1 570 ? 39.091 34.873 32.051 1.00 35.69 570 PRO A N 1
ATOM 4008 C CA . PRO A 1 570 ? 38.723 34.258 30.782 1.00 35.69 570 PRO A CA 1
ATOM 4009 C C . PRO A 1 570 ? 39.087 32.768 30.781 1.00 35.69 570 PRO A C 1
ATOM 4011 O O . PRO A 1 570 ? 40.223 32.388 31.070 1.00 35.69 570 PRO A O 1
ATOM 4014 N N . LEU A 1 571 ? 38.103 31.928 30.452 1.00 36.72 571 LEU A N 1
ATOM 4015 C CA . LEU A 1 571 ? 38.289 30.493 30.250 1.00 36.72 571 LEU A CA 1
ATOM 4016 C C . LEU A 1 571 ? 39.246 30.238 29.068 1.00 36.72 571 LEU A C 1
ATOM 4018 O O . LEU A 1 571 ? 39.188 30.958 28.067 1.00 36.72 571 LEU A O 1
ATOM 4022 N N . PRO A 1 572 ? 40.118 29.217 29.154 1.00 36.25 572 PRO A N 1
ATOM 4023 C CA . PRO A 1 572 ? 41.028 28.872 28.071 1.00 36.25 572 PRO A CA 1
ATOM 4024 C C . PRO A 1 572 ? 40.260 28.310 26.860 1.00 36.25 572 PRO A C 1
ATOM 4026 O O . PRO A 1 572 ? 39.259 27.610 27.039 1.00 36.25 572 PRO A O 1
ATOM 4029 N N . PRO A 1 573 ? 40.723 28.566 25.622 1.00 37.28 573 PRO A N 1
ATOM 4030 C CA . PRO A 1 573 ? 40.085 28.038 24.425 1.00 37.28 573 PRO A CA 1
ATOM 4031 C C . PRO A 1 573 ? 40.281 26.517 24.343 1.00 37.28 573 PRO A C 1
ATOM 4033 O O . PRO A 1 573 ? 41.362 26.024 24.028 1.00 37.28 573 PRO A O 1
ATOM 4036 N N . LEU A 1 574 ? 39.215 25.762 24.611 1.00 40.53 574 LEU A N 1
ATOM 4037 C CA . LEU A 1 574 ? 39.120 24.334 24.313 1.00 40.53 574 LEU A CA 1
ATOM 4038 C C . LEU A 1 574 ? 38.756 24.160 22.834 1.00 40.53 574 LEU A C 1
ATOM 4040 O O . LEU A 1 574 ? 37.596 23.991 22.468 1.00 40.53 574 LEU A O 1
ATOM 4044 N N . HIS A 1 575 ? 39.769 24.192 21.974 1.00 40.88 575 HIS A N 1
ATOM 4045 C CA . HIS A 1 575 ? 39.673 23.597 20.647 1.00 40.88 575 HIS A CA 1
ATOM 4046 C C . HIS A 1 575 ? 40.832 22.619 20.483 1.00 40.88 575 HIS A C 1
ATOM 4048 O O . HIS A 1 575 ? 41.947 23.011 20.158 1.00 40.88 575 HIS A O 1
ATOM 4054 N N . VAL A 1 576 ? 40.573 21.342 20.775 1.00 46.44 576 VAL A N 1
ATOM 4055 C CA . VAL A 1 576 ? 41.462 20.253 20.363 1.00 46.44 576 VAL A CA 1
ATOM 4056 C C . VAL A 1 576 ? 41.069 19.911 18.926 1.00 46.44 576 VAL A C 1
ATOM 4058 O O . VAL A 1 576 ? 39.924 19.500 18.708 1.00 46.44 576 VAL A O 1
ATOM 4061 N N . PRO A 1 577 ? 41.952 20.106 17.932 1.00 51.91 577 PRO A N 1
ATOM 4062 C CA . PRO A 1 577 ? 41.656 19.757 16.553 1.00 51.91 577 PRO A CA 1
ATOM 4063 C C . PRO A 1 577 ? 41.331 18.267 16.449 1.00 51.91 577 PRO A C 1
ATOM 4065 O O . PRO A 1 577 ? 42.009 17.416 17.027 1.00 51.91 577 PRO A O 1
ATOM 4068 N N . ARG A 1 578 ? 40.290 17.949 15.677 1.00 43.47 578 ARG A N 1
ATOM 4069 C CA . ARG A 1 578 ? 39.756 16.591 15.461 1.00 43.47 578 ARG A CA 1
ATOM 4070 C C . ARG A 1 578 ? 40.817 15.582 14.980 1.00 43.47 578 ARG A C 1
ATOM 4072 O O . ARG A 1 578 ? 40.633 14.378 15.129 1.00 43.47 578 ARG A O 1
ATOM 4079 N N . GLU A 1 579 ? 41.923 16.084 14.440 1.00 60.53 579 GLU A N 1
ATOM 4080 C CA . GLU A 1 579 ? 43.066 15.331 13.922 1.00 60.53 579 GLU A CA 1
ATOM 4081 C C . GLU A 1 579 ? 43.905 14.686 15.043 1.00 60.53 579 GLU A C 1
ATOM 4083 O O . GLU A 1 579 ? 44.247 13.510 14.933 1.00 60.53 579 GLU A O 1
ATOM 4088 N N . GLU A 1 580 ? 44.116 15.363 16.181 1.00 55.19 580 GLU A N 1
ATOM 4089 C CA . GLU A 1 580 ? 44.857 14.785 17.321 1.00 55.19 580 GLU A CA 1
ATOM 4090 C C . GLU A 1 580 ? 44.075 13.663 18.023 1.00 55.19 580 GLU A C 1
ATOM 4092 O O . GLU A 1 580 ? 44.652 12.731 18.592 1.00 55.19 580 GLU A O 1
ATOM 4097 N N . LEU A 1 581 ? 42.741 13.737 17.988 1.00 51.00 581 LEU A N 1
ATOM 4098 C CA . LEU A 1 581 ? 41.875 12.702 18.552 1.00 51.00 581 LEU A CA 1
ATOM 4099 C C . LEU A 1 581 ? 41.843 11.459 17.649 1.00 51.00 581 LEU A C 1
ATOM 4101 O O . LEU A 1 581 ? 41.833 10.334 18.147 1.00 51.00 581 LEU A O 1
ATOM 4105 N N . ALA A 1 582 ? 41.883 11.659 16.328 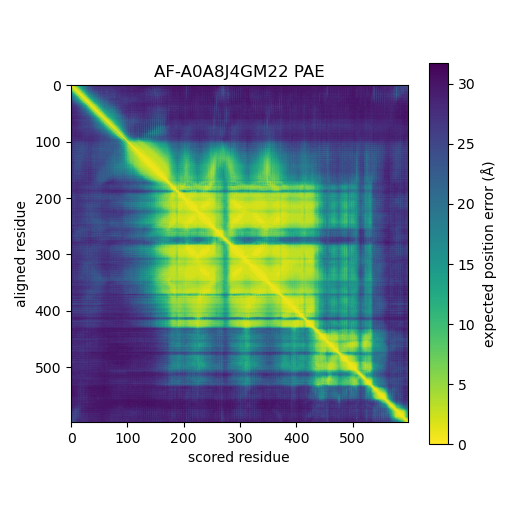1.00 56.06 582 ALA A N 1
ATOM 4106 C CA . ALA A 1 582 ? 41.954 10.578 15.351 1.00 56.06 582 ALA A CA 1
ATOM 4107 C C . ALA A 1 582 ? 43.294 9.823 15.424 1.00 56.06 582 ALA A C 1
ATOM 4109 O O . ALA A 1 582 ? 43.293 8.592 15.395 1.00 56.06 582 ALA A O 1
ATOM 4110 N N . GLU A 1 583 ? 44.419 10.524 15.608 1.00 63.84 583 GLU A N 1
ATOM 4111 C CA . GLU A 1 583 ? 45.729 9.881 15.798 1.00 63.84 583 GLU A CA 1
ATOM 4112 C C . GLU A 1 583 ? 45.818 9.093 17.111 1.00 63.84 583 GLU A C 1
ATOM 4114 O O . GLU A 1 583 ? 46.324 7.969 17.119 1.00 63.84 583 GLU A O 1
ATOM 4119 N N . LYS A 1 584 ? 45.266 9.614 18.215 1.00 62.44 584 LYS A N 1
ATOM 4120 C CA . LYS A 1 584 ? 45.242 8.890 19.500 1.00 62.44 584 LYS A CA 1
ATOM 4121 C C . LYS A 1 584 ? 44.393 7.619 19.449 1.00 62.44 584 LYS A C 1
ATOM 4123 O O . LYS A 1 584 ? 44.778 6.605 20.031 1.00 62.44 584 LYS A O 1
ATOM 4128 N N . VAL A 1 585 ? 43.269 7.644 18.731 1.00 58.53 585 VAL A N 1
ATOM 4129 C CA . VAL A 1 585 ? 42.413 6.462 18.536 1.00 58.53 585 VAL A CA 1
ATOM 4130 C C . VAL A 1 585 ? 43.078 5.446 17.601 1.00 58.53 585 VAL A C 1
ATOM 4132 O O . VAL A 1 585 ? 43.047 4.248 17.882 1.00 58.53 585 VAL A O 1
ATOM 4135 N N . ALA A 1 586 ? 43.747 5.899 16.538 1.00 64.88 586 ALA A N 1
ATOM 4136 C CA . ALA A 1 586 ? 44.494 5.020 15.639 1.00 64.88 586 ALA A CA 1
ATOM 4137 C C . ALA A 1 586 ? 45.685 4.339 16.340 1.00 64.88 586 ALA A C 1
ATOM 4139 O O . ALA A 1 586 ? 45.902 3.140 16.155 1.00 64.88 586 ALA A O 1
ATOM 4140 N N . ALA A 1 587 ? 46.408 5.063 17.201 1.00 63.09 587 ALA A N 1
ATOM 4141 C CA . ALA A 1 587 ? 47.508 4.514 17.992 1.00 63.09 587 ALA A CA 1
ATOM 4142 C C . ALA A 1 587 ? 47.031 3.474 19.025 1.00 63.09 587 ALA A C 1
ATOM 4144 O O . ALA A 1 587 ? 47.689 2.455 19.226 1.00 63.09 587 ALA A O 1
ATOM 4145 N N . ALA A 1 588 ? 45.860 3.683 19.637 1.00 60.50 588 ALA A N 1
ATOM 4146 C CA . ALA A 1 588 ? 45.273 2.731 20.581 1.00 60.50 588 ALA A CA 1
ATOM 4147 C C . ALA A 1 588 ? 44.810 1.424 19.906 1.00 60.50 588 ALA A C 1
ATOM 4149 O O . ALA A 1 588 ? 44.876 0.358 20.515 1.00 60.50 588 ALA A O 1
ATOM 4150 N N . LEU A 1 589 ? 44.385 1.487 18.640 1.00 57.41 589 LEU A N 1
ATOM 4151 C CA . LEU A 1 589 ? 43.917 0.321 17.882 1.00 57.41 589 LEU A CA 1
ATOM 4152 C C . LEU A 1 589 ? 45.052 -0.540 17.303 1.00 57.41 589 LEU A C 1
ATOM 4154 O O . LEU A 1 589 ? 44.834 -1.716 17.026 1.00 57.41 589 LEU A O 1
ATOM 4158 N N . GLN A 1 590 ? 46.264 0.001 17.152 1.00 62.41 590 GLN A N 1
ATOM 4159 C CA . GLN A 1 590 ? 47.419 -0.751 16.639 1.00 62.41 590 GLN A CA 1
ATOM 4160 C C . GLN A 1 590 ? 48.197 -1.522 17.724 1.00 62.41 590 GLN A C 1
ATOM 4162 O O . GLN A 1 590 ? 49.042 -2.347 17.388 1.00 62.41 590 GLN A O 1
ATOM 4167 N N . GLY A 1 591 ? 47.906 -1.301 19.012 1.00 53.44 591 GLY A N 1
ATOM 4168 C CA . GLY A 1 591 ? 48.615 -1.931 20.138 1.00 53.44 591 GLY A CA 1
ATOM 4169 C C . GLY A 1 591 ? 47.992 -3.217 20.704 1.00 53.44 591 GLY A C 1
ATOM 4170 O O . GLY A 1 591 ? 48.464 -3.715 21.724 1.00 53.44 591 GLY A O 1
ATOM 4171 N N . GLY A 1 592 ? 46.921 -3.745 20.104 1.00 47.00 592 GLY A N 1
ATOM 4172 C CA . GLY A 1 592 ? 46.182 -4.897 20.635 1.00 47.00 592 GLY A CA 1
ATOM 4173 C C . GLY A 1 592 ? 46.796 -6.250 20.264 1.00 47.00 592 GLY A C 1
ATOM 4174 O O . GLY A 1 592 ? 46.529 -6.778 19.188 1.00 47.00 592 GLY A O 1
ATOM 4175 N N . ASP A 1 593 ? 47.582 -6.817 21.178 1.00 44.38 593 ASP A N 1
ATOM 4176 C CA . ASP A 1 593 ? 48.204 -8.145 21.106 1.00 44.38 593 ASP A CA 1
ATOM 4177 C C . ASP A 1 593 ? 47.154 -9.269 20.927 1.00 44.38 593 ASP A C 1
ATOM 4179 O O . ASP A 1 593 ? 46.375 -9.594 21.828 1.00 44.38 593 ASP A O 1
ATOM 4183 N N . GLY A 1 594 ? 47.105 -9.855 19.727 1.00 49.53 594 GLY A N 1
ATOM 4184 C CA . GLY A 1 594 ? 46.081 -10.800 19.262 1.00 49.53 594 GLY A CA 1
ATOM 4185 C C . GLY A 1 594 ? 46.179 -12.227 19.819 1.00 49.53 594 GLY A C 1
ATOM 4186 O O . GLY A 1 594 ? 45.858 -13.176 19.108 1.00 49.53 594 GLY A O 1
ATOM 4187 N N . SER A 1 595 ? 46.618 -12.413 21.068 1.00 43.44 595 SER A N 1
ATOM 4188 C CA . SER A 1 595 ? 46.895 -13.745 21.636 1.00 43.44 595 SER A CA 1
ATOM 4189 C C . SER A 1 595 ? 45.929 -14.218 22.735 1.00 43.44 595 SER A C 1
ATOM 4191 O O . SER A 1 595 ? 46.256 -15.162 23.459 1.00 43.44 595 SER A O 1
ATOM 4193 N N . LYS A 1 596 ? 44.735 -13.635 22.892 1.00 44.72 596 LYS A N 1
ATOM 4194 C CA . LYS A 1 596 ? 43.734 -14.163 23.843 1.00 44.72 596 LYS A CA 1
ATOM 4195 C C . LYS A 1 596 ? 42.296 -14.024 23.347 1.00 44.72 596 LYS A C 1
ATOM 4197 O O . LYS A 1 596 ? 41.567 -13.169 23.819 1.00 44.72 596 LYS A O 1
ATOM 4202 N N . CYS A 1 597 ? 41.899 -14.926 22.453 1.00 38.62 597 CYS A N 1
ATOM 4203 C CA . CYS A 1 597 ? 40.528 -15.432 22.351 1.00 38.62 597 CYS A CA 1
ATOM 4204 C C . CYS A 1 597 ? 40.605 -16.889 21.877 1.00 38.62 597 CYS A C 1
ATOM 4206 O O . CYS A 1 597 ? 40.728 -17.162 20.683 1.00 38.62 597 CYS A O 1
ATOM 4208 N N . ARG A 1 598 ? 40.592 -17.813 22.839 1.00 35.94 598 ARG A N 1
ATOM 4209 C CA . ARG A 1 598 ? 40.263 -19.224 22.653 1.00 35.94 598 ARG A CA 1
ATOM 4210 C C . ARG A 1 598 ? 39.192 -19.582 23.664 1.00 35.94 598 ARG A C 1
ATOM 4212 O O . ARG A 1 598 ? 39.321 -19.077 24.803 1.00 35.94 598 ARG A O 1
#

pLDDT: mean 70.49, std 21.41, range [29.56, 98.0]

Secondary structure (DSSP, 8-state):
------------------------------------PPPPPPPPPPPPPPPPP---------------------------------------------SSHHHHHHHHHHHHHHHHHHHHHHHHHHHHHHHHHHHHHHHHHHHHHHHHHHHHHHHHHHHHHHHHHHHHHTSPPP-PPP-THHHHHTTS-S-HHHHHHHHGGGSPTTHHHHHHHHHHHHHHHHH-SS-HHHHHHHHHHHHHHHHHHHHTHHHHHHSPPPHHHHHHHHHHTTTS---TTSTTTTHHHHHHHHHHHHHHHHHHHHHHHHHSTTHHHHHHHS-HHHHHHHHHHHHHHHHHHHHHHHHHHHTSTTGGGS-HHHHHHHHHHHHHHHHSPPPP-HHHHHHHHHHHTT-HHHHHHSHHHHHT-HHHHHHHHTT---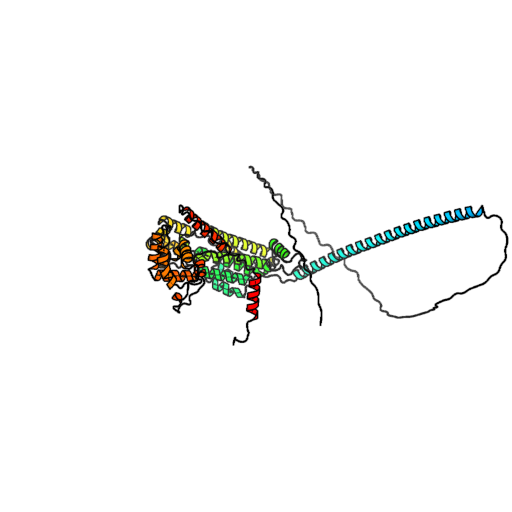-HHHHHHHHHHHHS--HHHHHTSHHHHHHHHHHHTT-SEE-HHHHHHHHHHHHHH--SSS-HHHHHHHHHHHTSHHHHHHHHHHHHHHTT----TTSSGGGTS-EEHHHHHHHTT----HHHHHHHHHHHHHHHHHHHHT---------PPPPP-----HHHHHHHHHHHHHT-------

Foldseek 3Di:
DYDDDDDDDDDDDDDDDDDDDDDDDDDDDDDDDDDDDDDDDDDDDDDDDDDDDDDDDDDDDDDDDDDDDDDDDDDDDDDDDDDDDDDDDDDDDDDDDPPVVVVVVVVVVVVVVVVVVVVVVVVVVVVVVVVVVVVVVVVVVVVVVVVVVVVVVVVVVVVVVVVLVVVVVPDDQFAFDDQPLLCVLVVVDPCNLVSLVVCLVVADPPLSVLSVLLSLLVVLLVLFFFPNQLSVLLSSLLSLLSNLLRRLVRLQLQQADDPVLVVVVCVVVPVPDDPPDPDRRHVRSVVLSVLSSVLSVLSSVLSVCRNDLNNLVCLQPPDLVVNLVSSVVSLVSSLVSLVVSVVSSCPGPNNVVYDVVSVVSNVSSSCSSVVNDHRDRLSVQSNVLQVVCVHDLSCLVCVLVSLVPPSNCCSSVVNGPDDSVSSNVSSPVVSLPQCLVVLLPVVQVVLCCVPPVVPQWAQLVRCVVVVLVSQVVDPDPPCPVVSVVSVVQCVDPVSSVSNLVLLCVLVVNDPPPDDPCSRVGTRGPVSSCSSNPDPDDPVVVVVVVVVVVVVVVVVVVVDDDDDDDDDDDDDDDPDDDPVVVVVVVVVVVVPDDPDDDD